Protein AF-A0A0H5P9Z4-F1 (afdb_monomer)

Sequence (412 aa):
MTNPEQGPAVGADDGADRRVCQFPVAYDPGSGEFAVAGHPLPPAPPGRGRKAEYCGEFHVDPDGVRRRHDRAAAFQRKRELQLEAAGGATARPDRPVPRPVTSARASLAELLAQWEMVTTAHRAQQAEIVDRVAEIVATAGDPDAAVAEVARIRAEAQAEIDAARAAAAEAENEALSARRELARAIEDKTLAEGAAEDAIADRDARAAEAAAEVDQARAEAATVIEQARADVAAAHAELEHALTDARSRIAAAEQAAAERVHAIRTETATEIEQIQAAANEQIRAAETRVRAASKAQRDAEAERAGAEQAAADARTEAQQLRRDLEVARAELTELTQAARAEREQLRSELASARAEARADREQMRTDHAAELARTQEAANAQVAALRQALDTAHSTISRLEDEMARRKGEQK

Structure (mmCIF, N/CA/C/O backbone):
data_AF-A0A0H5P9Z4-F1
#
_entry.id   AF-A0A0H5P9Z4-F1
#
loop_
_atom_site.group_PDB
_atom_site.id
_atom_site.type_symbol
_atom_site.label_atom_id
_atom_site.label_alt_id
_atom_site.label_comp_id
_atom_site.label_asym_id
_atom_site.label_entity_id
_atom_site.label_seq_id
_atom_site.pdbx_PDB_ins_code
_atom_site.Cartn_x
_atom_site.Cartn_y
_atom_site.Cartn_z
_atom_site.occupancy
_atom_site.B_iso_or_equiv
_atom_site.auth_seq_id
_atom_site.auth_comp_id
_atom_site.auth_asym_id
_atom_site.auth_atom_id
_atom_site.pdbx_PDB_model_num
ATOM 1 N N . MET A 1 1 ? -14.394 -33.591 -12.537 1.00 41.69 1 MET A N 1
ATOM 2 C CA . MET A 1 1 ? -14.146 -32.355 -13.305 1.00 41.69 1 MET A CA 1
ATOM 3 C C . MET A 1 1 ? -12.858 -32.564 -14.070 1.00 41.69 1 MET A C 1
ATOM 5 O O . MET A 1 1 ? -11.892 -33.045 -13.499 1.00 41.69 1 MET A O 1
ATOM 9 N N . THR A 1 2 ? -12.959 -32.407 -15.377 1.00 42.38 2 THR A N 1
ATOM 10 C CA . THR A 1 2 ? -12.164 -33.030 -16.439 1.00 42.38 2 THR A CA 1
ATOM 11 C C . THR A 1 2 ? -10.781 -32.406 -16.616 1.00 42.38 2 THR A C 1
ATOM 13 O O . THR A 1 2 ? -10.666 -31.192 -16.764 1.00 42.38 2 THR A O 1
ATOM 16 N N . ASN A 1 3 ? -9.758 -33.266 -16.643 1.00 40.84 3 ASN A N 1
ATOM 17 C CA . ASN A 1 3 ? -8.417 -32.970 -17.150 1.00 40.84 3 ASN A CA 1
ATOM 18 C C . ASN A 1 3 ? -8.510 -32.543 -18.624 1.00 40.84 3 ASN A C 1
ATOM 20 O O . ASN A 1 3 ? -9.124 -33.280 -19.399 1.00 40.84 3 ASN A O 1
ATOM 24 N N . PRO A 1 4 ? -7.907 -31.418 -19.037 1.00 55.22 4 PRO A N 1
ATOM 25 C CA . PRO A 1 4 ? -7.768 -31.107 -20.447 1.00 55.22 4 PRO A CA 1
ATOM 26 C C . PRO A 1 4 ? -6.644 -31.957 -21.049 1.00 55.22 4 PRO A C 1
ATOM 28 O O . PRO A 1 4 ? -5.511 -31.977 -20.566 1.00 55.22 4 PRO A O 1
ATOM 31 N N . GLU A 1 5 ? -7.005 -32.679 -22.103 1.00 46.94 5 GLU A N 1
ATOM 32 C CA . GLU A 1 5 ? -6.129 -33.449 -22.974 1.00 46.94 5 GLU A CA 1
ATOM 33 C C . GLU A 1 5 ? -5.058 -32.540 -23.598 1.00 46.94 5 GLU A C 1
ATOM 35 O O . GLU A 1 5 ? -5.357 -31.577 -24.306 1.00 46.94 5 GLU A O 1
ATOM 40 N N . GLN A 1 6 ? -3.789 -32.857 -23.337 1.00 46.50 6 GLN A N 1
ATOM 41 C CA . GLN A 1 6 ? -2.653 -32.331 -24.087 1.00 46.50 6 GLN A CA 1
ATOM 42 C C . GLN A 1 6 ? -2.597 -33.058 -25.435 1.00 46.50 6 GLN A C 1
ATOM 44 O O . GLN A 1 6 ? -2.186 -34.215 -25.512 1.00 46.50 6 GLN A O 1
ATOM 49 N N . GLY A 1 7 ? -3.037 -32.381 -26.495 1.00 42.50 7 GLY A N 1
ATOM 50 C CA . GLY A 1 7 ? -2.827 -32.831 -27.869 1.00 42.50 7 GLY A CA 1
ATOM 51 C C . GLY A 1 7 ? -1.335 -32.805 -28.244 1.00 42.50 7 GLY A C 1
ATOM 52 O O . GLY A 1 7 ? -0.599 -31.943 -27.754 1.00 42.50 7 GLY A O 1
ATOM 53 N N . PRO A 1 8 ? -0.858 -33.724 -29.102 1.00 52.84 8 PRO A N 1
ATOM 54 C CA . PRO A 1 8 ? 0.520 -33.709 -29.571 1.00 52.84 8 PRO A CA 1
ATOM 55 C C . PRO A 1 8 ? 0.761 -32.462 -30.426 1.00 52.84 8 PRO A C 1
ATOM 57 O O . PRO A 1 8 ? 0.087 -32.235 -31.432 1.00 52.84 8 PRO A O 1
ATOM 60 N N . ALA A 1 9 ? 1.736 -31.653 -30.013 1.00 44.91 9 ALA A N 1
ATOM 61 C CA . ALA A 1 9 ? 2.257 -30.555 -30.805 1.00 44.91 9 ALA A CA 1
ATOM 62 C C . ALA A 1 9 ? 2.790 -31.107 -32.135 1.00 44.91 9 ALA A C 1
ATOM 64 O O . ALA A 1 9 ? 3.746 -31.881 -32.174 1.00 44.91 9 ALA A O 1
ATOM 65 N N . VAL A 1 10 ? 2.130 -30.714 -33.220 1.00 47.56 10 VAL A N 1
ATOM 66 C CA . VAL A 1 10 ? 2.616 -30.856 -34.590 1.00 47.56 10 VAL A CA 1
ATOM 67 C C . VAL A 1 10 ? 3.971 -30.154 -34.656 1.00 47.56 10 VAL A C 1
ATOM 69 O O . VAL A 1 10 ? 4.064 -28.962 -34.365 1.00 47.56 10 VAL A O 1
ATOM 72 N N . GLY A 1 11 ? 5.022 -30.920 -34.959 1.00 42.50 11 GLY A N 1
ATOM 73 C CA . GLY A 1 11 ? 6.386 -30.422 -35.081 1.00 42.50 11 GLY A CA 1
ATOM 74 C C . GLY A 1 11 ? 6.442 -29.282 -36.088 1.00 42.50 11 GLY A C 1
ATOM 75 O O . GLY A 1 11 ? 6.072 -29.454 -37.248 1.00 42.50 11 GLY A O 1
ATOM 76 N N . ALA A 1 12 ? 6.866 -28.116 -35.611 1.00 44.28 12 ALA A N 1
ATOM 77 C CA . ALA A 1 12 ? 7.200 -26.986 -36.453 1.00 44.28 12 ALA A CA 1
ATOM 78 C C . ALA A 1 12 ? 8.302 -27.401 -37.438 1.00 44.28 12 ALA A C 1
ATOM 80 O O . ALA A 1 12 ? 9.227 -28.122 -37.069 1.00 44.28 12 ALA A O 1
ATOM 81 N N . ASP A 1 13 ? 8.162 -26.949 -38.680 1.00 47.22 13 ASP A N 1
ATOM 82 C CA . ASP A 1 13 ? 9.113 -27.063 -39.781 1.00 47.22 13 ASP A CA 1
ATOM 83 C C . ASP A 1 13 ? 10.591 -26.879 -39.362 1.00 47.22 13 ASP A C 1
ATOM 85 O O . ASP A 1 13 ? 11.161 -25.796 -39.477 1.00 47.22 13 ASP A O 1
ATOM 89 N N . ASP A 1 14 ? 11.265 -27.974 -39.000 1.00 46.28 14 ASP A N 1
ATOM 90 C CA . ASP A 1 14 ? 12.735 -28.093 -38.995 1.00 46.28 14 ASP A CA 1
ATOM 91 C C . ASP A 1 14 ? 13.294 -28.287 -40.425 1.00 46.28 14 ASP A C 1
ATOM 93 O O . ASP A 1 14 ? 14.468 -28.602 -40.638 1.00 46.28 14 ASP A O 1
ATOM 97 N N . GLY A 1 15 ? 12.467 -28.029 -41.446 1.00 48.09 15 GLY A N 1
ATOM 98 C CA . GLY A 1 15 ? 12.860 -27.837 -42.844 1.00 48.09 15 GLY A CA 1
ATOM 99 C C . GLY A 1 15 ? 13.598 -26.514 -43.094 1.00 48.09 15 GLY A C 1
ATOM 100 O O . GLY A 1 15 ? 13.606 -26.018 -44.220 1.00 48.09 15 GLY A O 1
ATOM 101 N N . ALA A 1 16 ? 14.206 -25.925 -42.060 1.00 54.16 16 ALA A N 1
ATOM 102 C CA . ALA A 1 16 ? 15.023 -24.728 -42.151 1.00 54.16 16 ALA A CA 1
ATOM 103 C C . ALA A 1 16 ? 16.310 -25.023 -42.939 1.00 54.16 16 ALA A C 1
ATOM 105 O O . ALA A 1 16 ? 17.356 -25.361 -42.392 1.00 54.16 16 ALA A O 1
ATOM 106 N N . ASP A 1 17 ? 16.198 -24.883 -44.260 1.00 61.12 17 ASP A N 1
ATOM 107 C CA . ASP A 1 17 ? 17.254 -24.426 -45.162 1.00 61.12 17 ASP A CA 1
ATOM 108 C C . ASP A 1 17 ? 18.587 -25.180 -44.969 1.00 61.12 17 ASP A C 1
ATOM 110 O O . ASP A 1 17 ? 19.638 -24.578 -44.711 1.00 61.12 17 ASP A O 1
ATOM 114 N N . ARG A 1 18 ? 18.555 -26.522 -45.088 1.00 72.50 18 ARG A N 1
ATOM 115 C CA . ARG A 1 18 ? 19.765 -27.355 -45.239 1.00 72.50 18 ARG A CA 1
ATOM 116 C C . ARG A 1 18 ? 20.437 -27.016 -46.569 1.00 72.50 18 ARG A C 1
ATOM 118 O O . ARG A 1 18 ? 20.322 -27.733 -47.558 1.00 72.50 18 ARG A O 1
ATOM 125 N N . ARG A 1 19 ? 21.123 -25.877 -46.595 1.00 86.19 19 ARG A N 1
ATOM 126 C CA . ARG A 1 19 ? 21.898 -25.417 -47.741 1.00 86.19 19 ARG A CA 1
ATOM 127 C C . ARG A 1 19 ? 23.064 -26.374 -47.941 1.00 86.19 19 ARG A C 1
ATOM 129 O O . ARG A 1 19 ? 23.782 -26.687 -46.994 1.00 86.19 19 ARG A O 1
ATOM 136 N N . VAL A 1 20 ? 23.252 -26.814 -49.175 1.00 93.31 20 VAL A N 1
ATOM 137 C CA . VAL A 1 20 ? 24.360 -27.684 -49.570 1.00 93.31 20 VAL A CA 1
ATOM 138 C C . VAL A 1 20 ? 25.387 -26.911 -50.391 1.00 93.31 20 VAL A C 1
ATOM 140 O O . VAL A 1 20 ? 25.053 -25.925 -51.050 1.00 93.31 20 VAL A O 1
ATOM 143 N N . CYS A 1 21 ? 26.642 -27.349 -50.335 1.00 94.06 21 CYS A N 1
ATOM 144 C CA . CYS A 1 21 ? 27.751 -26.786 -51.085 1.00 94.06 21 CYS A CA 1
ATOM 145 C C . CYS A 1 21 ? 27.492 -26.929 -52.589 1.00 94.06 21 CYS A C 1
ATOM 147 O O . CYS A 1 21 ? 27.348 -28.042 -53.099 1.00 94.06 21 CYS A O 1
ATOM 149 N N . GLN A 1 22 ? 27.475 -25.796 -53.291 1.00 95.69 22 GLN A N 1
ATOM 150 C CA . GLN A 1 22 ? 27.206 -25.701 -54.729 1.00 95.69 22 GLN A CA 1
ATOM 151 C C . GLN A 1 22 ? 28.470 -25.900 -55.589 1.00 95.69 22 GLN A C 1
ATOM 153 O O . GLN A 1 22 ? 28.528 -25.459 -56.739 1.00 95.69 22 GLN A O 1
ATOM 158 N N . PHE A 1 23 ? 29.524 -26.515 -55.038 1.00 96.56 23 PHE A N 1
ATOM 159 C CA . PHE A 1 23 ? 30.765 -26.751 -55.776 1.00 96.56 23 PHE A CA 1
ATOM 160 C C . PHE A 1 23 ? 30.551 -27.821 -56.862 1.00 96.56 23 PHE A C 1
ATOM 162 O O . PHE A 1 23 ? 30.065 -28.903 -56.533 1.00 96.56 23 PHE A O 1
ATOM 169 N N . PRO A 1 24 ? 30.884 -27.548 -58.136 1.00 95.56 24 PRO A N 1
ATOM 170 C CA . PRO A 1 24 ? 30.612 -28.451 -59.253 1.00 95.56 24 PRO A CA 1
ATOM 171 C C . PRO A 1 24 ? 31.598 -29.627 -59.264 1.00 95.56 24 PRO A C 1
ATOM 173 O O . PRO A 1 24 ? 32.809 -29.427 -59.341 1.00 95.56 24 PRO A O 1
ATOM 176 N N . VAL A 1 25 ? 31.081 -30.853 -59.221 1.00 95.06 25 VAL A N 1
ATOM 177 C CA . VAL A 1 25 ? 31.883 -32.089 -59.192 1.00 95.06 25 VAL A CA 1
ATOM 178 C C . VAL A 1 25 ? 31.804 -32.892 -60.487 1.00 95.06 25 VAL A C 1
ATOM 180 O O . VAL A 1 25 ? 32.760 -33.584 -60.825 1.00 95.06 25 VAL A O 1
ATOM 183 N N . ALA A 1 26 ? 30.709 -32.766 -61.236 1.00 92.88 26 ALA A N 1
ATOM 184 C CA . ALA A 1 26 ? 30.564 -33.338 -62.569 1.00 92.88 26 ALA A CA 1
ATOM 185 C C . ALA A 1 26 ? 29.715 -32.415 -63.449 1.00 92.88 26 ALA A C 1
ATOM 187 O O . ALA A 1 26 ? 28.959 -31.585 -62.941 1.00 92.88 26 ALA A O 1
ATOM 188 N N . TYR A 1 27 ? 29.850 -32.555 -64.763 1.00 94.81 27 TYR A N 1
ATOM 189 C CA . TYR A 1 27 ? 29.026 -31.859 -65.745 1.00 94.81 27 TYR A CA 1
ATOM 190 C C . TYR A 1 27 ? 28.369 -32.897 -66.643 1.00 94.81 27 TYR A C 1
ATOM 192 O O . TYR A 1 27 ? 29.060 -33.746 -67.207 1.00 94.81 27 TYR A O 1
ATOM 200 N N . ASP A 1 28 ? 27.044 -32.847 -66.736 1.00 91.44 28 ASP A N 1
ATOM 201 C CA . ASP A 1 28 ? 26.285 -33.712 -67.627 1.00 91.44 28 ASP A CA 1
ATOM 202 C C . ASP A 1 28 ? 26.029 -32.965 -68.949 1.00 91.44 28 ASP A C 1
ATOM 204 O O . ASP A 1 28 ? 25.238 -32.018 -68.975 1.00 91.44 28 ASP A O 1
ATOM 208 N N . PRO A 1 29 ? 26.675 -33.357 -70.063 1.00 86.50 29 PRO A N 1
ATOM 209 C CA . PRO A 1 29 ? 26.490 -32.684 -71.345 1.00 86.50 29 PRO A CA 1
ATOM 210 C C . PRO A 1 29 ? 25.081 -32.874 -71.925 1.00 86.50 29 PRO A C 1
ATOM 212 O O . PRO A 1 29 ? 24.691 -32.101 -72.798 1.00 86.50 29 PRO A O 1
ATOM 215 N N . GLY A 1 30 ? 24.320 -33.878 -71.467 1.00 86.81 30 GLY A N 1
ATOM 216 C CA . GLY A 1 30 ? 22.952 -34.128 -71.924 1.00 86.81 30 GLY A CA 1
ATOM 217 C C . GLY A 1 30 ? 21.937 -33.133 -71.359 1.00 86.81 30 GLY A C 1
ATOM 218 O O . GLY A 1 30 ? 21.030 -32.711 -72.074 1.00 86.81 30 GLY A O 1
ATOM 219 N N . SER A 1 31 ? 22.105 -32.733 -70.096 1.00 88.25 31 SER A N 1
ATOM 220 C CA . SER A 1 31 ? 21.242 -31.754 -69.413 1.00 88.25 31 SER A CA 1
ATOM 221 C C . SER A 1 31 ? 21.825 -30.338 -69.383 1.00 88.25 31 SER A C 1
ATOM 223 O O . SER A 1 31 ? 21.091 -29.369 -69.203 1.00 88.25 31 SER A O 1
ATOM 225 N N . GLY A 1 32 ? 23.141 -30.195 -69.564 1.00 90.38 32 GLY A N 1
ATOM 226 C CA . GLY A 1 32 ? 23.852 -28.931 -69.383 1.00 90.38 32 GLY A CA 1
ATOM 227 C C . GLY A 1 32 ? 23.976 -28.503 -67.916 1.00 90.38 32 GLY A C 1
ATOM 228 O O . GLY A 1 32 ? 24.403 -27.376 -67.646 1.00 90.38 32 GLY A O 1
ATOM 229 N N . GLU A 1 33 ? 23.619 -29.379 -66.973 1.00 93.50 33 GLU A N 1
ATOM 230 C CA . GLU A 1 33 ? 23.648 -29.113 -65.539 1.00 93.50 33 GLU A CA 1
ATOM 231 C C . GLU A 1 33 ? 24.948 -29.608 -64.885 1.00 93.50 33 GLU A C 1
ATOM 233 O O . GLU A 1 33 ? 25.606 -30.552 -65.332 1.00 93.50 33 GLU A O 1
ATOM 238 N N . PHE A 1 34 ? 25.332 -28.946 -63.791 1.00 92.81 34 PHE A N 1
ATOM 239 C CA . PHE A 1 34 ? 26.449 -29.374 -62.954 1.00 92.81 34 PHE A CA 1
ATOM 240 C C . PHE A 1 34 ? 25.925 -30.183 -61.771 1.00 92.81 34 PHE A C 1
ATOM 242 O O . PHE A 1 34 ? 25.122 -29.677 -60.986 1.00 92.81 34 PHE A O 1
ATOM 249 N N . ALA A 1 35 ? 26.448 -31.391 -61.577 1.00 93.25 35 ALA A N 1
ATOM 250 C CA . ALA A 1 35 ? 26.297 -32.081 -60.304 1.00 93.25 35 ALA A CA 1
ATOM 251 C C . ALA A 1 35 ? 27.132 -31.345 -59.249 1.00 93.25 35 ALA A C 1
ATOM 253 O O . ALA A 1 35 ? 28.298 -31.022 -59.494 1.00 93.25 35 ALA A O 1
ATOM 254 N N . VAL A 1 36 ? 26.548 -31.078 -58.083 1.00 94.75 36 VAL A N 1
ATOM 255 C CA . VAL A 1 36 ? 27.216 -30.373 -56.980 1.00 94.75 36 VAL A CA 1
ATOM 256 C C . VAL A 1 36 ? 27.633 -31.333 -55.870 1.00 94.75 36 VAL A C 1
ATOM 258 O O . VAL A 1 36 ? 27.025 -32.384 -55.692 1.00 94.75 36 VAL A O 1
ATOM 261 N N . ALA A 1 37 ? 28.664 -30.969 -55.105 1.00 91.75 37 ALA A N 1
ATOM 262 C CA . ALA A 1 37 ? 29.226 -31.804 -54.040 1.00 91.75 37 ALA A CA 1
ATOM 263 C C . ALA A 1 37 ? 28.206 -32.191 -52.951 1.00 91.75 37 ALA A C 1
ATOM 265 O O . ALA A 1 37 ? 28.312 -33.254 -52.342 1.00 91.75 37 ALA A O 1
ATOM 266 N N . GLY A 1 38 ? 27.212 -31.333 -52.687 1.00 88.62 38 GLY A N 1
ATOM 267 C CA . GLY A 1 38 ? 26.069 -31.690 -51.842 1.00 88.62 38 GLY A CA 1
ATOM 268 C C . GLY A 1 38 ? 26.347 -31.717 -50.330 1.00 88.62 38 GLY A C 1
ATOM 269 O O . GLY A 1 38 ? 25.471 -32.099 -49.559 1.00 88.62 38 GLY A O 1
ATOM 270 N N . HIS A 1 39 ? 27.534 -31.313 -49.870 1.00 88.81 39 HIS A N 1
ATOM 271 C CA . HIS A 1 39 ? 27.873 -31.298 -48.439 1.00 88.81 39 HIS A CA 1
ATOM 272 C C . HIS A 1 39 ? 27.126 -30.182 -47.690 1.00 88.81 39 HIS A C 1
ATOM 274 O O . HIS A 1 39 ? 26.983 -29.092 -48.244 1.00 88.81 39 HIS A O 1
ATOM 280 N N . PRO A 1 40 ? 26.658 -30.399 -46.449 1.00 89.69 40 PRO A N 1
ATOM 281 C CA . PRO A 1 40 ? 25.913 -29.385 -45.705 1.00 89.69 40 PRO A CA 1
ATOM 282 C C . PRO A 1 40 ? 26.787 -28.160 -45.396 1.00 89.69 40 PRO A C 1
ATOM 284 O O . PRO A 1 40 ? 27.917 -28.291 -44.932 1.00 89.69 40 PRO A O 1
ATOM 287 N N . LEU A 1 41 ? 26.255 -26.962 -45.645 1.00 88.00 41 LEU A N 1
ATOM 288 C CA . LEU A 1 41 ? 26.900 -25.701 -45.289 1.00 88.00 41 LEU A CA 1
ATOM 289 C C . LEU A 1 41 ? 26.620 -25.350 -43.823 1.00 88.00 41 LEU A C 1
ATOM 291 O O . LEU A 1 41 ? 25.503 -25.574 -43.345 1.00 88.00 41 LEU A O 1
ATOM 295 N N . PRO A 1 42 ? 27.582 -24.731 -43.115 1.00 81.56 42 PRO A N 1
ATOM 296 C CA . PRO A 1 42 ? 27.332 -24.226 -41.775 1.00 81.56 42 PRO A CA 1
ATOM 297 C C . PRO A 1 42 ? 26.196 -23.182 -41.785 1.00 81.56 42 PRO A C 1
ATOM 299 O O . PRO A 1 42 ? 26.013 -22.454 -42.778 1.00 81.56 42 PRO A O 1
ATOM 302 N N . PRO A 1 43 ? 25.408 -23.091 -40.696 1.00 80.31 43 PRO A N 1
ATOM 303 C CA . PRO A 1 43 ? 24.356 -22.090 -40.575 1.00 80.31 43 PRO A CA 1
ATOM 304 C C . PRO A 1 43 ? 24.956 -20.694 -40.767 1.00 80.31 43 PRO A C 1
ATOM 306 O O . PRO A 1 43 ? 26.033 -20.388 -40.256 1.00 80.31 43 PRO A O 1
ATOM 309 N N . ALA A 1 44 ? 24.290 -19.858 -41.569 1.00 76.50 44 ALA A N 1
ATOM 310 C CA . ALA A 1 44 ? 24.780 -18.512 -41.826 1.00 76.50 44 ALA A CA 1
ATOM 311 C C . ALA A 1 44 ? 24.762 -17.735 -40.500 1.00 76.50 44 ALA A C 1
ATOM 313 O O . ALA A 1 44 ? 23.732 -17.762 -39.820 1.00 76.50 44 ALA A O 1
ATOM 314 N N . PRO A 1 45 ? 25.856 -17.053 -40.120 1.00 74.88 45 PRO A N 1
ATOM 315 C CA . PRO A 1 45 ? 25.845 -16.214 -38.933 1.00 74.88 45 PRO A CA 1
ATOM 316 C C . PRO A 1 45 ? 24.748 -15.144 -39.076 1.00 74.88 45 PRO A C 1
ATOM 318 O O . PRO A 1 45 ? 24.566 -14.611 -40.177 1.00 74.88 45 PRO A O 1
ATOM 321 N N . PRO A 1 46 ? 23.996 -14.831 -38.006 1.00 73.50 46 PRO A N 1
ATOM 322 C CA . PRO A 1 46 ? 22.947 -13.821 -38.056 1.00 73.50 46 PRO A CA 1
ATOM 323 C C . PRO A 1 46 ? 23.577 -12.445 -38.317 1.00 73.50 46 PRO A C 1
ATOM 325 O O . PRO A 1 46 ? 24.172 -11.836 -37.433 1.00 73.50 46 PRO A O 1
ATOM 328 N N . GLY A 1 47 ? 23.488 -11.967 -39.559 1.00 74.69 47 GLY A N 1
ATOM 329 C CA . GLY A 1 47 ? 24.077 -10.700 -39.986 1.00 74.69 47 GLY A CA 1
ATOM 330 C C . GLY A 1 47 ? 23.747 -10.359 -41.440 1.00 74.69 47 GLY A C 1
ATOM 331 O O . GLY A 1 47 ? 23.464 -11.240 -42.253 1.00 74.69 47 GLY A O 1
ATOM 332 N N . ARG A 1 48 ? 23.758 -9.061 -41.780 1.00 51.44 48 ARG A N 1
ATOM 333 C CA . ARG A 1 48 ? 23.522 -8.557 -43.145 1.00 51.44 48 ARG A CA 1
ATOM 334 C C . ARG A 1 48 ? 24.714 -8.905 -44.045 1.00 51.44 48 ARG A C 1
ATOM 336 O O . ARG A 1 48 ? 25.641 -8.119 -44.188 1.00 51.44 48 ARG A O 1
ATOM 343 N N . GLY A 1 49 ? 24.685 -10.090 -44.646 1.00 73.50 49 GLY A N 1
ATOM 344 C CA . GLY A 1 49 ? 25.665 -10.540 -45.633 1.00 73.50 49 GLY A CA 1
ATOM 345 C C . GLY A 1 49 ? 25.063 -11.569 -46.586 1.00 73.50 49 GLY A C 1
ATOM 346 O O . GLY A 1 49 ? 24.165 -12.326 -46.217 1.00 73.50 49 GLY A O 1
ATOM 347 N N . ARG A 1 50 ? 25.536 -11.597 -47.839 1.00 78.31 50 ARG A N 1
ATOM 348 C CA . ARG A 1 50 ? 25.114 -12.608 -48.819 1.00 78.31 50 ARG A CA 1
ATOM 349 C C . ARG A 1 50 ? 25.551 -13.983 -48.307 1.00 78.31 50 ARG A C 1
ATOM 351 O O . ARG A 1 50 ? 26.731 -14.192 -48.035 1.00 78.31 50 ARG A O 1
ATOM 358 N N . LYS A 1 51 ? 24.597 -14.905 -48.165 1.00 82.06 51 LYS A N 1
ATOM 359 C CA . LYS A 1 51 ? 24.842 -16.295 -47.756 1.00 82.06 51 LYS A CA 1
ATOM 360 C C . LYS A 1 51 ? 25.947 -16.906 -48.638 1.00 82.06 51 LYS A C 1
ATOM 362 O O . LYS A 1 51 ? 25.873 -16.806 -49.861 1.00 82.06 51 LYS A O 1
ATOM 367 N N . ALA A 1 52 ? 26.960 -17.527 -48.031 1.00 86.00 52 ALA A N 1
ATOM 368 C CA . ALA A 1 52 ? 27.984 -18.257 -48.778 1.00 86.00 52 ALA A CA 1
ATOM 369 C C . ALA A 1 52 ? 27.356 -19.473 -49.487 1.00 86.00 52 ALA A C 1
ATOM 371 O O . ALA A 1 52 ? 26.559 -20.190 -48.881 1.00 86.00 52 ALA A O 1
ATOM 372 N N . GLU A 1 53 ? 27.701 -19.676 -50.761 1.00 92.12 53 GLU A N 1
ATOM 373 C CA . GLU A 1 53 ? 27.220 -20.782 -51.614 1.00 92.12 53 GLU A CA 1
ATOM 374 C C . GLU A 1 53 ? 28.150 -22.017 -51.562 1.00 92.12 53 GLU A C 1
ATOM 376 O O . GLU A 1 53 ? 27.780 -23.100 -52.013 1.00 92.12 53 GLU A O 1
ATOM 381 N N . TYR A 1 54 ? 29.351 -21.870 -50.990 1.00 94.12 54 TYR A N 1
ATOM 382 C CA . TYR A 1 54 ? 30.400 -22.895 -50.922 1.00 94.12 54 TYR A CA 1
ATOM 383 C C . TYR A 1 54 ? 30.925 -23.034 -49.482 1.00 94.12 54 TYR A C 1
ATOM 385 O O . TYR A 1 54 ? 30.880 -22.058 -48.729 1.00 94.12 54 TYR A O 1
ATOM 393 N N . CYS A 1 55 ? 31.412 -24.219 -49.086 1.00 92.50 55 CYS A N 1
ATOM 394 C CA . CYS A 1 55 ? 31.839 -24.486 -47.701 1.00 92.50 55 CYS A CA 1
ATOM 395 C C . CYS A 1 55 ? 33.203 -23.876 -47.336 1.00 92.50 55 CYS A C 1
ATOM 397 O O . CYS A 1 55 ? 33.495 -23.703 -46.158 1.00 92.50 55 CYS A O 1
ATOM 399 N N . GLY A 1 56 ? 34.040 -23.525 -48.316 1.00 91.75 56 GLY A N 1
ATOM 400 C CA . GLY A 1 56 ? 35.373 -22.949 -48.103 1.00 91.75 56 GLY A CA 1
ATOM 401 C C . GLY A 1 56 ? 36.447 -23.948 -47.653 1.00 91.75 56 GLY A C 1
ATOM 402 O O . GLY A 1 56 ? 37.612 -23.554 -47.520 1.00 91.75 56 GLY A O 1
ATOM 403 N N . GLU A 1 57 ? 36.079 -25.213 -47.441 1.00 93.50 57 GLU A N 1
ATOM 404 C CA . GLU A 1 57 ? 36.949 -26.299 -46.981 1.00 93.50 57 GLU A CA 1
ATOM 405 C C . GLU A 1 57 ? 37.587 -27.073 -48.145 1.00 93.50 57 GLU A C 1
ATOM 407 O O . GLU A 1 57 ? 37.181 -26.951 -49.302 1.00 93.50 57 GLU A O 1
ATOM 412 N N . PHE A 1 58 ? 38.626 -27.857 -47.843 1.00 94.19 58 PHE A N 1
ATOM 413 C CA . PHE A 1 58 ? 39.282 -28.728 -48.818 1.00 94.19 58 PHE A CA 1
ATOM 414 C C . PHE A 1 58 ? 38.660 -30.124 -48.805 1.00 94.19 58 PHE A C 1
ATOM 416 O O . PHE A 1 58 ? 38.911 -30.886 -47.868 1.00 94.19 58 PHE A O 1
ATOM 423 N N . HIS A 1 59 ? 37.963 -30.490 -49.878 1.00 92.69 59 HIS A N 1
ATOM 424 C CA . HIS A 1 59 ? 37.396 -31.824 -50.072 1.00 92.69 59 HIS A CA 1
ATOM 425 C C . HIS A 1 59 ? 38.113 -32.568 -51.201 1.00 92.69 59 HIS A C 1
ATOM 427 O O . HIS A 1 59 ? 38.741 -31.958 -52.066 1.00 92.69 59 HIS A O 1
ATOM 433 N N . VAL A 1 60 ? 38.063 -33.899 -51.151 1.00 93.81 60 VAL A N 1
ATOM 434 C CA . VAL A 1 60 ? 38.476 -34.761 -52.262 1.00 93.81 60 VAL A CA 1
ATOM 435 C C . VAL A 1 60 ? 37.242 -34.969 -53.126 1.00 93.81 60 VAL A C 1
ATOM 437 O O . VAL A 1 60 ? 36.266 -35.557 -52.662 1.00 93.81 60 VAL A O 1
ATOM 440 N N . ASP A 1 61 ? 37.270 -34.431 -54.340 1.00 90.25 61 ASP A N 1
ATOM 441 C CA . ASP A 1 61 ? 36.160 -34.552 -55.282 1.00 90.25 61 ASP A CA 1
ATOM 442 C C . ASP A 1 61 ? 36.083 -36.001 -55.833 1.00 90.25 61 ASP A C 1
ATOM 444 O O . ASP A 1 61 ? 37.036 -36.773 -55.681 1.00 90.25 61 ASP A O 1
ATOM 448 N N . PRO A 1 62 ? 34.978 -36.414 -56.490 1.00 90.94 62 PRO A N 1
ATOM 449 C CA . PRO A 1 62 ? 34.823 -37.766 -57.049 1.00 90.94 62 PRO A CA 1
ATOM 450 C C . PRO A 1 62 ? 35.905 -38.185 -58.060 1.00 90.94 62 PRO A C 1
ATOM 452 O O . PRO A 1 62 ? 36.069 -39.374 -58.321 1.00 90.94 62 PRO A O 1
ATOM 455 N N . ASP A 1 63 ? 36.655 -37.229 -58.614 1.00 87.44 63 ASP A N 1
ATOM 456 C CA . ASP A 1 63 ? 37.807 -37.462 -59.493 1.00 87.44 63 ASP A CA 1
ATOM 457 C C . ASP A 1 63 ? 39.117 -37.764 -58.732 1.00 87.44 63 ASP A C 1
ATOM 459 O O . ASP A 1 63 ? 40.164 -37.965 -59.345 1.00 87.44 63 ASP A O 1
ATOM 463 N N . GLY A 1 64 ? 39.076 -37.801 -57.396 1.00 90.88 64 GLY A N 1
ATOM 464 C CA . GLY A 1 64 ? 40.211 -38.107 -56.526 1.00 90.88 64 GLY A CA 1
ATOM 465 C C . GLY A 1 64 ? 41.140 -36.923 -56.243 1.00 90.88 64 GLY A C 1
ATOM 466 O O . GLY A 1 64 ? 42.135 -37.090 -55.534 1.00 90.88 64 GLY A O 1
ATOM 467 N N . VAL A 1 65 ? 40.840 -35.724 -56.752 1.00 92.56 65 VAL A N 1
ATOM 468 C CA . VAL A 1 65 ? 41.682 -34.537 -56.561 1.00 92.56 65 VAL A CA 1
ATOM 469 C C . VAL A 1 65 ? 41.158 -33.695 -55.399 1.00 92.56 65 VAL A C 1
ATOM 471 O O . VAL A 1 65 ? 39.968 -33.407 -55.282 1.00 92.56 65 VAL A O 1
ATOM 474 N N . ARG A 1 66 ? 42.070 -33.272 -54.517 1.00 94.19 66 ARG A N 1
ATOM 475 C CA . ARG A 1 66 ? 41.735 -32.419 -53.373 1.00 94.19 66 ARG A CA 1
ATOM 476 C C . ARG A 1 66 ? 41.660 -30.952 -53.800 1.00 94.19 66 ARG A C 1
ATOM 478 O O . ARG A 1 66 ? 42.681 -30.380 -54.180 1.00 94.19 66 ARG A O 1
ATOM 485 N N . ARG A 1 67 ? 40.486 -30.327 -53.685 1.00 94.19 67 ARG A N 1
ATOM 486 C CA . ARG A 1 67 ? 40.247 -28.918 -54.047 1.00 94.19 67 ARG A CA 1
ATOM 487 C C . ARG A 1 67 ? 39.589 -28.153 -52.910 1.00 94.19 67 ARG A C 1
ATOM 489 O O . ARG A 1 67 ? 38.878 -28.726 -52.089 1.00 94.19 67 ARG A O 1
ATOM 496 N N . ARG A 1 68 ? 39.827 -26.840 -52.861 1.00 95.75 68 ARG A N 1
ATOM 497 C CA . ARG A 1 68 ? 39.114 -25.942 -51.949 1.00 95.75 68 ARG A CA 1
ATOM 498 C C . ARG A 1 68 ? 37.780 -25.554 -52.568 1.00 95.75 68 ARG A C 1
ATOM 500 O O . ARG A 1 68 ? 37.745 -25.071 -53.695 1.00 95.75 68 ARG A O 1
ATOM 507 N N . HIS A 1 69 ? 36.692 -25.729 -51.833 1.00 95.25 69 HIS A N 1
ATOM 508 C CA . HIS A 1 69 ? 35.358 -25.361 -52.293 1.00 95.25 69 HIS A CA 1
ATOM 509 C C . HIS A 1 69 ? 35.100 -23.873 -52.039 1.00 95.25 69 HIS A C 1
ATOM 511 O O . HIS A 1 69 ? 34.417 -23.501 -51.089 1.00 95.25 69 HIS A O 1
ATOM 517 N N . ASP A 1 70 ? 35.661 -23.005 -52.878 1.00 95.06 70 ASP A N 1
ATOM 518 C CA . ASP A 1 70 ? 35.390 -21.563 -52.880 1.00 95.06 70 ASP A CA 1
ATOM 519 C C . ASP A 1 70 ? 34.910 -21.070 -54.257 1.00 95.06 70 ASP A C 1
ATOM 521 O O . ASP A 1 70 ? 34.892 -21.813 -55.239 1.00 95.06 70 ASP A O 1
ATOM 525 N N . ARG A 1 71 ? 34.482 -19.803 -54.340 1.00 94.38 71 ARG A N 1
ATOM 526 C CA . ARG A 1 71 ? 33.910 -19.228 -55.571 1.00 94.38 71 ARG A CA 1
ATOM 527 C C . ARG A 1 71 ? 34.909 -19.197 -56.735 1.00 94.38 71 ARG A C 1
ATOM 529 O O . ARG A 1 71 ? 34.495 -19.359 -57.882 1.00 94.38 71 ARG A O 1
ATOM 536 N N . ALA A 1 72 ? 36.192 -18.963 -56.458 1.00 92.44 72 ALA A N 1
ATOM 537 C CA . ALA A 1 72 ? 37.220 -18.868 -57.490 1.00 92.44 72 ALA A CA 1
ATOM 538 C C . ALA A 1 72 ? 37.539 -20.257 -58.064 1.00 92.44 72 ALA A C 1
ATOM 540 O O . ALA A 1 72 ? 37.529 -20.439 -59.283 1.00 92.44 72 ALA A O 1
ATOM 541 N N . ALA A 1 73 ? 37.720 -21.245 -57.187 1.00 92.44 73 ALA A N 1
ATOM 542 C CA . ALA A 1 73 ? 37.927 -22.639 -57.555 1.00 92.44 73 ALA A CA 1
ATOM 543 C C . ALA A 1 73 ? 36.700 -23.231 -58.265 1.00 92.44 73 ALA A C 1
ATOM 545 O O . ALA A 1 73 ? 36.852 -23.949 -59.250 1.00 92.44 73 ALA A O 1
ATOM 546 N N . ALA A 1 74 ? 35.480 -22.874 -57.844 1.00 94.31 74 ALA A N 1
ATOM 547 C CA . ALA A 1 74 ? 34.257 -23.321 -58.504 1.00 94.31 74 ALA A CA 1
ATOM 548 C C . ALA A 1 74 ? 34.174 -22.816 -59.951 1.00 94.31 74 ALA A C 1
ATOM 550 O O . ALA A 1 74 ? 33.818 -23.579 -60.844 1.00 94.31 74 ALA A O 1
ATOM 551 N N . PHE A 1 75 ? 34.537 -21.554 -60.213 1.00 93.81 75 PHE A N 1
ATOM 552 C CA . PHE A 1 75 ? 34.548 -21.007 -61.573 1.00 93.81 75 PHE A CA 1
ATOM 553 C C . PHE A 1 75 ? 35.572 -21.712 -62.475 1.00 93.81 75 PHE A C 1
ATOM 555 O O . PHE A 1 75 ? 35.244 -22.078 -63.604 1.00 93.81 75 PHE A O 1
ATOM 562 N N . GLN A 1 76 ? 36.786 -21.951 -61.968 1.00 92.19 76 GLN A N 1
ATOM 563 C CA . GLN A 1 76 ? 37.812 -22.713 -62.690 1.00 92.19 76 GLN A CA 1
ATOM 564 C C . GLN A 1 76 ? 37.335 -24.140 -62.983 1.00 92.19 76 GLN A C 1
ATOM 566 O O . GLN A 1 76 ? 37.410 -24.584 -64.128 1.00 92.19 76 GLN A O 1
ATOM 571 N N . ARG A 1 77 ? 36.737 -24.811 -61.991 1.00 92.50 77 ARG A N 1
ATOM 572 C CA . ARG A 1 77 ? 36.250 -26.184 -62.136 1.00 92.50 77 ARG A CA 1
ATOM 573 C C . ARG A 1 77 ? 35.084 -26.308 -63.118 1.00 92.50 77 ARG A C 1
ATOM 575 O O . ARG A 1 77 ? 35.059 -27.261 -63.890 1.00 92.50 77 ARG A O 1
ATOM 582 N N . LYS A 1 78 ? 34.157 -25.338 -63.164 1.00 92.31 78 LYS A N 1
ATOM 583 C CA . LYS A 1 78 ? 33.099 -25.310 -64.198 1.00 92.31 78 LYS A CA 1
ATOM 584 C C . LYS A 1 78 ? 33.691 -25.280 -65.601 1.00 92.31 78 LYS A C 1
ATOM 586 O O . LYS A 1 78 ? 33.227 -26.012 -66.468 1.00 92.31 78 LYS A O 1
ATOM 591 N N . ARG A 1 79 ? 34.719 -24.454 -65.811 1.00 91.19 79 ARG A N 1
ATOM 592 C CA . ARG A 1 79 ? 35.387 -24.323 -67.109 1.00 91.19 79 ARG A CA 1
ATOM 593 C C . ARG A 1 79 ? 36.133 -25.600 -67.495 1.00 91.19 79 ARG A C 1
ATOM 595 O O . ARG A 1 79 ? 36.049 -26.003 -68.647 1.00 91.19 79 ARG A O 1
ATOM 602 N N . GLU A 1 80 ? 36.827 -26.233 -66.551 1.00 89.06 80 GLU A N 1
ATOM 603 C CA . GLU A 1 80 ? 37.483 -27.531 -66.769 1.00 89.06 80 GLU A CA 1
ATOM 604 C C . GLU A 1 80 ? 36.474 -28.610 -67.169 1.00 89.06 80 GLU A C 1
ATOM 606 O O . GLU A 1 80 ? 36.624 -29.207 -68.227 1.00 89.06 80 GLU A O 1
ATOM 611 N N . LEU A 1 81 ? 35.404 -28.792 -66.387 1.00 91.06 81 LEU A N 1
ATOM 612 C CA . LEU A 1 81 ? 34.378 -29.807 -66.647 1.00 91.06 81 LEU A CA 1
ATOM 613 C C . LEU A 1 81 ? 33.652 -29.587 -67.985 1.00 91.06 81 LEU A C 1
ATOM 615 O O . LEU A 1 81 ? 33.346 -30.546 -68.688 1.00 91.06 81 LEU A O 1
ATOM 619 N N . GLN A 1 82 ? 33.405 -28.331 -68.369 1.00 90.38 82 GLN A N 1
ATOM 620 C CA . GLN A 1 82 ? 32.829 -27.999 -69.677 1.00 90.38 82 GLN A CA 1
ATOM 621 C C . GLN A 1 82 ? 33.792 -28.291 -70.833 1.00 90.38 82 GLN A C 1
ATOM 623 O O . GLN A 1 82 ? 33.358 -28.769 -71.878 1.00 90.38 82 GLN A O 1
ATOM 628 N N . LEU A 1 83 ? 35.091 -28.017 -70.664 1.00 86.31 83 LEU A N 1
ATOM 629 C CA . LEU A 1 83 ? 36.107 -28.317 -71.677 1.00 86.31 83 LEU A CA 1
ATOM 630 C C . LEU A 1 83 ? 36.338 -29.827 -71.822 1.00 86.31 83 LEU A C 1
ATOM 632 O O . LEU A 1 83 ? 36.430 -30.315 -72.947 1.00 86.31 83 LEU A O 1
ATOM 636 N N . GLU A 1 84 ? 36.370 -30.563 -70.708 1.00 85.06 84 GLU A N 1
ATOM 637 C CA . GLU A 1 84 ? 36.450 -32.028 -70.684 1.00 85.06 84 GLU A CA 1
ATOM 638 C C . GLU A 1 84 ? 35.240 -32.654 -71.397 1.00 85.06 84 GLU A C 1
ATOM 640 O O . GLU A 1 84 ? 35.409 -33.505 -72.271 1.00 85.06 84 GLU A O 1
ATOM 645 N N . ALA A 1 85 ? 34.024 -32.181 -71.104 1.00 85.06 85 ALA A N 1
ATOM 646 C CA . ALA A 1 85 ? 32.803 -32.664 -71.747 1.00 85.06 85 ALA A CA 1
ATOM 647 C C . ALA A 1 85 ? 32.690 -32.281 -73.233 1.00 85.06 85 ALA A C 1
ATOM 649 O O . ALA A 1 85 ? 32.094 -33.020 -74.013 1.00 85.06 85 ALA A O 1
ATOM 650 N N . ALA A 1 86 ? 33.302 -31.169 -73.652 1.00 82.94 86 ALA A N 1
ATOM 651 C CA . ALA A 1 86 ? 33.400 -30.768 -75.057 1.00 82.94 86 ALA A CA 1
ATOM 652 C C . ALA A 1 86 ? 34.462 -31.561 -75.854 1.00 82.94 86 ALA A C 1
ATOM 654 O O . ALA A 1 86 ? 34.760 -31.210 -76.996 1.00 82.94 86 ALA A O 1
ATOM 655 N N . GLY A 1 87 ? 35.063 -32.608 -75.270 1.00 77.56 87 GLY A N 1
ATOM 656 C CA . GLY A 1 87 ? 36.115 -33.411 -75.905 1.00 77.56 87 GLY A CA 1
ATOM 657 C C . GLY A 1 87 ? 37.460 -32.684 -76.018 1.00 77.56 87 GLY A C 1
ATOM 658 O O . GLY A 1 87 ? 38.366 -33.148 -76.713 1.00 77.56 87 GLY A O 1
ATOM 659 N N . GLY A 1 88 ? 37.606 -31.544 -75.338 1.00 60.66 88 GLY A N 1
ATOM 660 C CA . GLY A 1 88 ? 38.814 -30.736 -75.320 1.00 60.66 88 GLY A CA 1
ATOM 661 C C . GLY A 1 88 ? 39.853 -31.322 -74.375 1.00 60.66 88 GLY A C 1
ATOM 662 O O . GLY A 1 88 ? 40.035 -30.824 -73.267 1.00 60.66 88 GLY A O 1
ATOM 663 N N . ALA A 1 89 ? 40.577 -32.348 -74.823 1.00 45.78 89 ALA A N 1
ATOM 664 C CA . ALA A 1 89 ? 41.856 -32.698 -74.220 1.00 45.78 89 ALA A CA 1
ATOM 665 C C . ALA A 1 89 ? 42.783 -31.476 -74.333 1.00 45.78 89 ALA A C 1
ATOM 667 O O . ALA A 1 89 ? 43.292 -31.159 -75.410 1.00 45.78 89 ALA A O 1
ATOM 668 N N . THR A 1 90 ? 42.976 -30.744 -73.236 1.00 51.28 90 THR A N 1
ATOM 669 C CA . THR A 1 90 ? 43.944 -29.650 -73.164 1.00 51.28 90 THR A CA 1
ATOM 670 C C . THR A 1 90 ? 45.347 -30.241 -73.268 1.00 51.28 90 THR A C 1
ATOM 672 O O . THR A 1 90 ? 45.961 -30.661 -72.289 1.00 51.28 90 THR A O 1
ATOM 675 N N . ALA A 1 91 ? 45.858 -30.297 -74.498 1.00 45.62 91 ALA A N 1
ATOM 676 C CA . ALA A 1 91 ? 47.262 -30.535 -74.768 1.00 45.62 91 ALA A CA 1
ATOM 677 C C . ALA A 1 91 ? 48.089 -29.514 -73.970 1.00 45.62 91 ALA A C 1
ATOM 679 O O . ALA A 1 91 ? 48.007 -28.304 -7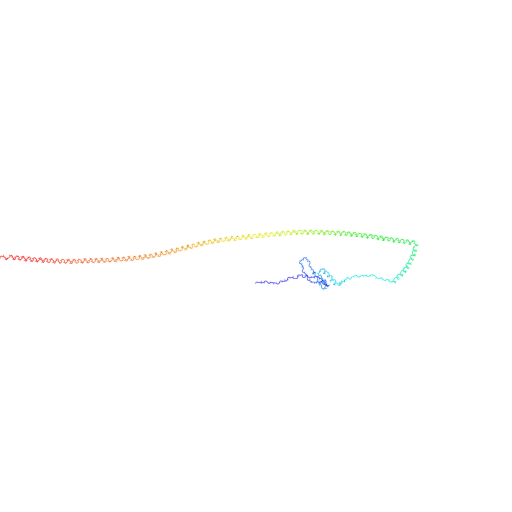4.186 1.00 45.62 91 ALA A O 1
ATOM 680 N N . ARG A 1 92 ? 48.866 -30.019 -73.009 1.00 39.50 92 ARG A N 1
ATOM 681 C CA . ARG A 1 92 ? 49.952 -29.287 -72.350 1.00 39.50 92 ARG A CA 1
ATOM 682 C C . ARG A 1 92 ? 50.819 -28.631 -73.440 1.00 39.50 92 ARG A C 1
ATOM 684 O O . ARG A 1 92 ? 51.196 -29.337 -74.372 1.00 39.50 92 ARG A O 1
ATOM 691 N N . PRO A 1 93 ? 51.163 -27.335 -73.352 1.00 44.56 93 PRO A N 1
ATOM 692 C CA . PRO A 1 93 ? 52.036 -26.717 -74.340 1.00 44.56 93 PRO A CA 1
ATOM 693 C C . PRO A 1 93 ? 53.452 -27.292 -74.208 1.00 44.56 93 PRO A C 1
ATOM 695 O O . PRO A 1 93 ? 54.168 -27.002 -73.247 1.00 44.56 93 PRO A O 1
ATOM 698 N N . ASP A 1 94 ? 53.835 -28.120 -75.179 1.00 36.72 94 ASP A N 1
ATOM 699 C CA . ASP A 1 94 ? 55.216 -28.522 -75.420 1.00 36.72 94 ASP A CA 1
ATOM 700 C C . ASP A 1 94 ? 56.067 -27.284 -75.742 1.00 36.72 94 ASP A C 1
ATOM 702 O O . ASP A 1 94 ? 55.712 -26.428 -76.555 1.00 36.72 94 ASP A O 1
ATOM 706 N N . ARG A 1 95 ? 57.213 -27.188 -75.066 1.00 37.84 95 ARG A N 1
ATOM 707 C CA . ARG A 1 95 ? 58.246 -26.168 -75.283 1.00 37.84 95 ARG A CA 1
ATOM 708 C C . ARG A 1 95 ? 58.774 -26.232 -76.730 1.00 37.84 95 ARG A C 1
ATOM 710 O O . ARG A 1 95 ? 59.112 -27.323 -77.185 1.00 37.84 95 ARG A O 1
ATOM 717 N N . PRO A 1 96 ? 58.955 -25.097 -77.432 1.00 39.53 96 PRO A N 1
ATOM 718 C CA . PRO A 1 96 ? 59.540 -25.092 -78.769 1.00 39.53 96 PRO A CA 1
ATOM 719 C C . PRO A 1 96 ? 61.039 -25.434 -78.747 1.00 39.53 96 PRO A C 1
ATOM 721 O O . PRO A 1 96 ? 61.825 -24.874 -77.983 1.00 39.53 96 PRO A O 1
ATOM 724 N N . VAL A 1 97 ? 61.413 -26.363 -79.626 1.00 39.22 97 VAL A N 1
ATOM 725 C CA . VAL A 1 97 ? 62.773 -26.848 -79.907 1.00 39.22 97 VAL A CA 1
ATOM 726 C C . VAL A 1 97 ? 63.545 -25.819 -80.761 1.00 39.22 97 VAL A C 1
ATOM 728 O O . VAL A 1 97 ? 62.964 -25.284 -81.709 1.00 39.22 97 VAL A O 1
ATOM 731 N N . PRO A 1 98 ? 64.842 -25.540 -80.506 1.00 43.91 98 PRO A N 1
ATOM 732 C CA . PRO A 1 98 ? 65.658 -24.683 -81.370 1.00 43.91 98 PRO A CA 1
ATOM 733 C C . PRO A 1 98 ? 66.111 -25.418 -82.646 1.00 43.91 98 PRO A C 1
ATOM 735 O O . PRO A 1 98 ? 66.553 -26.566 -82.599 1.00 43.91 98 PRO A O 1
ATOM 738 N N . ARG A 1 99 ? 66.023 -24.739 -83.799 1.00 36.78 99 ARG A N 1
ATOM 739 C CA . ARG A 1 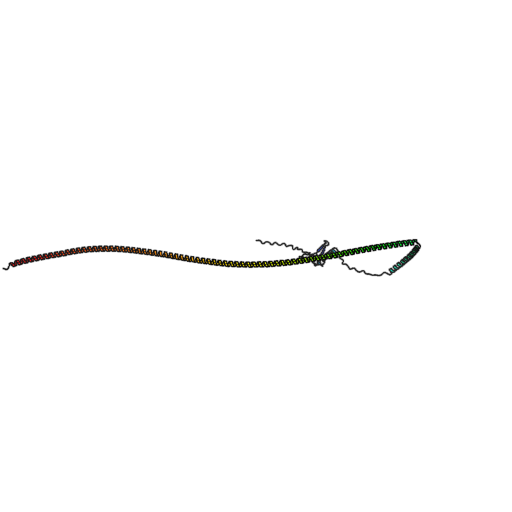99 ? 66.523 -25.220 -85.101 1.00 36.78 99 ARG A CA 1
ATOM 740 C C . ARG A 1 99 ? 68.056 -25.090 -85.191 1.00 36.78 99 ARG A C 1
ATOM 742 O O . ARG A 1 99 ? 68.577 -24.051 -84.783 1.00 36.78 99 ARG A O 1
ATOM 749 N N . PRO A 1 100 ? 68.774 -26.073 -85.767 1.00 46.47 100 PRO A N 1
ATOM 750 C CA . PRO A 1 100 ? 70.220 -26.005 -85.940 1.00 46.47 100 PRO A CA 1
ATOM 751 C C . PRO A 1 100 ? 70.631 -25.303 -87.244 1.00 46.47 100 PRO A C 1
ATOM 753 O O . PRO A 1 100 ? 70.000 -25.453 -88.290 1.00 46.47 100 PRO A O 1
ATOM 756 N N . VAL A 1 101 ? 71.737 -24.563 -87.154 1.00 36.47 101 VAL A N 1
ATOM 757 C CA . VAL A 1 101 ? 72.506 -23.994 -88.266 1.00 36.47 101 VAL A CA 1
ATOM 758 C C . VAL A 1 101 ? 73.571 -25.014 -88.703 1.00 36.47 101 VAL A C 1
ATOM 760 O O . VAL A 1 101 ? 74.131 -25.718 -87.867 1.00 36.47 101 VAL A O 1
ATOM 763 N N . THR A 1 102 ? 73.908 -24.987 -89.996 1.00 41.22 102 THR A N 1
ATOM 764 C CA . THR A 1 102 ? 75.108 -25.532 -90.673 1.00 41.22 102 THR A CA 1
ATOM 765 C C . THR A 1 102 ? 75.093 -26.980 -91.193 1.00 41.22 102 THR A C 1
ATOM 767 O O . THR A 1 102 ? 75.149 -27.958 -90.460 1.00 41.22 102 THR A O 1
ATOM 770 N N . SER A 1 103 ? 75.130 -27.099 -92.522 1.00 36.44 103 SER A N 1
ATOM 771 C CA . SER A 1 103 ? 76.134 -27.856 -93.300 1.00 36.44 103 SER A CA 1
ATOM 772 C C . SER A 1 103 ? 75.945 -27.426 -94.770 1.00 36.44 103 SER A C 1
ATOM 774 O O . SER A 1 103 ? 74.831 -27.459 -95.269 1.00 36.44 103 SER A O 1
ATOM 776 N N . ALA A 1 104 ? 76.871 -26.782 -95.487 1.00 38.75 104 ALA A N 1
ATOM 777 C CA . ALA A 1 104 ? 78.289 -27.048 -95.734 1.00 38.75 104 ALA A CA 1
ATOM 778 C C . ALA A 1 104 ? 78.539 -28.429 -96.360 1.00 38.75 104 ALA A C 1
ATOM 780 O O . ALA A 1 104 ? 78.931 -29.360 -95.661 1.00 38.75 104 ALA A O 1
ATOM 781 N N . ARG A 1 105 ? 78.314 -28.526 -97.681 1.00 42.50 105 ARG A N 1
ATOM 782 C CA . ARG A 1 105 ? 79.083 -29.328 -98.660 1.00 42.50 105 ARG A CA 1
ATOM 783 C C . ARG A 1 105 ? 78.540 -29.080 -100.079 1.00 42.50 105 ARG A C 1
ATOM 785 O O . ARG A 1 105 ? 77.834 -29.913 -100.630 1.00 42.50 105 ARG A O 1
ATOM 792 N N . ALA A 1 106 ? 78.874 -27.928 -100.667 1.00 43.94 106 ALA A N 1
ATOM 793 C CA . ALA A 1 106 ? 78.828 -27.785 -102.123 1.00 43.94 106 ALA A CA 1
ATOM 794 C C . ALA A 1 106 ? 79.993 -28.604 -102.696 1.00 43.94 106 ALA A C 1
ATOM 796 O O . ALA A 1 106 ? 81.140 -28.462 -102.262 1.00 43.94 106 ALA A O 1
ATOM 797 N N . SER A 1 107 ? 79.672 -29.541 -103.581 1.00 53.47 107 SER A N 1
ATOM 798 C CA . SER A 1 107 ? 80.633 -30.479 -104.155 1.00 53.47 107 SER A CA 1
ATOM 799 C C . SER A 1 107 ? 81.427 -29.811 -105.284 1.00 53.47 107 SER A C 1
ATOM 801 O O . SER A 1 107 ? 80.911 -28.964 -106.004 1.00 53.47 107 SER A O 1
ATOM 803 N N . LEU A 1 108 ? 82.684 -30.217 -105.478 1.00 50.38 108 LEU A N 1
ATOM 804 C CA . LEU A 1 108 ? 83.589 -29.722 -106.529 1.00 50.38 108 LEU A CA 1
ATOM 805 C C . LEU A 1 108 ? 83.024 -29.879 -107.966 1.00 50.38 108 LEU A C 1
ATOM 807 O O . LEU A 1 108 ? 83.502 -29.226 -108.888 1.00 50.38 108 LEU A O 1
ATOM 811 N N . ALA A 1 109 ? 81.983 -30.699 -108.156 1.00 56.62 109 ALA A N 1
ATOM 812 C CA . ALA A 1 109 ? 81.261 -30.836 -109.422 1.00 56.62 109 ALA A CA 1
ATOM 813 C C . ALA A 1 109 ? 80.354 -29.626 -109.738 1.00 56.62 109 ALA A C 1
ATOM 815 O O . ALA A 1 109 ? 80.123 -29.312 -110.902 1.00 56.62 109 ALA A O 1
ATOM 816 N N . GLU A 1 110 ? 79.892 -28.904 -108.716 1.00 57.16 110 GLU A N 1
ATOM 817 C CA . GLU A 1 110 ? 79.005 -27.739 -108.842 1.00 57.16 110 GLU A CA 1
ATOM 818 C C . GLU A 1 110 ? 79.789 -26.467 -109.222 1.00 57.16 110 GLU A C 1
ATOM 820 O O . GLU A 1 110 ? 79.314 -25.641 -109.997 1.00 57.16 110 GLU A O 1
ATOM 825 N N . LEU A 1 111 ? 81.055 -26.376 -108.790 1.00 58.31 111 LEU A N 1
ATOM 826 C CA . LEU A 1 111 ? 81.999 -25.324 -109.192 1.00 58.31 111 LEU A CA 1
ATOM 827 C C . LEU A 1 111 ? 82.476 -25.460 -110.651 1.00 58.31 111 LEU A C 1
ATOM 829 O O . LEU A 1 111 ? 82.742 -24.448 -111.296 1.00 58.31 111 LEU A O 1
ATOM 833 N N . LEU A 1 112 ? 82.544 -26.679 -111.201 1.00 62.34 112 LEU A N 1
ATOM 834 C CA . LEU A 1 112 ? 82.875 -26.891 -112.619 1.00 62.34 112 LEU A CA 1
ATOM 835 C C . LEU A 1 112 ? 81.698 -26.538 -113.544 1.00 62.34 112 LEU A C 1
ATOM 837 O O . LEU A 1 112 ? 81.916 -25.896 -114.570 1.00 62.34 112 LEU A O 1
ATOM 841 N N . ALA A 1 113 ? 80.456 -26.835 -113.140 1.00 63.06 113 ALA A N 1
ATOM 842 C CA . ALA A 1 113 ? 79.256 -26.396 -113.861 1.00 63.06 113 ALA A CA 1
ATOM 843 C C . ALA A 1 113 ? 79.094 -24.861 -113.850 1.00 63.06 113 ALA A C 1
ATOM 845 O O . ALA A 1 113 ? 78.706 -24.263 -114.854 1.00 63.06 113 ALA A O 1
ATOM 846 N N . GLN A 1 114 ? 79.456 -24.198 -112.745 1.00 61.59 114 GLN A N 1
ATOM 847 C CA . GLN A 1 114 ? 79.470 -22.733 -112.657 1.00 61.59 114 GLN A CA 1
ATOM 848 C C . GLN A 1 114 ? 80.535 -22.093 -113.565 1.00 61.59 114 GLN A C 1
ATOM 850 O O . GLN A 1 114 ? 80.287 -21.036 -114.140 1.00 61.59 114 GLN A O 1
ATOM 855 N N . TRP A 1 115 ? 81.697 -22.728 -113.753 1.00 65.06 115 TRP A N 1
ATOM 856 C CA . TRP A 1 115 ? 82.766 -22.191 -114.607 1.00 65.06 115 TRP A CA 1
ATOM 857 C C . TRP A 1 115 ? 82.451 -22.314 -116.110 1.00 65.06 115 TRP A C 1
ATOM 859 O O . TRP A 1 115 ? 82.755 -21.413 -116.897 1.00 65.06 115 TRP A O 1
ATOM 869 N N . GLU A 1 116 ? 81.763 -23.382 -116.519 1.00 66.00 116 GLU A N 1
ATOM 870 C CA . GLU A 1 116 ? 81.284 -23.560 -117.899 1.00 66.00 116 GLU A CA 1
ATOM 871 C C . GLU A 1 116 ? 80.166 -22.561 -118.251 1.00 66.00 116 GLU A C 1
ATOM 873 O O . GLU A 1 116 ? 80.149 -21.989 -119.345 1.00 66.00 116 GLU A O 1
ATOM 878 N N . MET A 1 117 ? 79.293 -22.256 -117.284 1.00 65.19 117 MET A N 1
ATOM 879 C CA . MET A 1 117 ? 78.246 -21.239 -117.421 1.00 65.19 117 MET A CA 1
ATOM 880 C C . MET A 1 117 ? 78.839 -19.823 -117.505 1.00 65.19 117 MET A C 1
ATOM 882 O O . MET A 1 117 ? 78.404 -19.022 -118.326 1.00 65.19 117 MET A O 1
ATOM 886 N N . VAL A 1 118 ? 79.889 -19.523 -116.728 1.00 67.31 118 VAL A N 1
ATOM 887 C CA . VAL A 1 118 ? 80.587 -18.225 -116.779 1.00 67.31 118 VAL A CA 1
ATOM 888 C C . VAL A 1 118 ? 81.343 -18.043 -118.098 1.00 67.31 118 VAL A C 1
ATOM 890 O O . VAL A 1 118 ? 81.337 -16.950 -118.651 1.00 67.31 118 VAL A O 1
ATOM 893 N N . THR A 1 119 ? 81.958 -19.088 -118.655 1.00 67.75 119 THR A N 1
ATOM 894 C CA . THR A 1 119 ? 82.734 -18.966 -119.907 1.00 67.75 119 THR A CA 1
ATOM 895 C C . THR A 1 119 ? 81.858 -18.917 -121.164 1.00 67.75 119 THR A C 1
ATOM 897 O O . THR A 1 119 ? 82.195 -18.205 -122.114 1.00 67.75 119 THR A O 1
ATOM 900 N N . THR A 1 120 ? 80.706 -19.594 -121.170 1.00 67.88 120 THR A N 1
ATOM 901 C CA . THR A 1 120 ? 79.695 -19.451 -122.237 1.00 67.88 120 THR A CA 1
ATOM 902 C C . THR A 1 120 ? 78.956 -18.117 -122.148 1.00 67.88 120 THR A C 1
ATOM 904 O O . THR A 1 120 ? 78.820 -17.442 -123.170 1.00 67.88 120 THR A O 1
ATOM 907 N N . ALA A 1 121 ? 78.589 -17.671 -120.941 1.00 65.88 121 ALA A N 1
ATOM 908 C CA . ALA A 1 121 ? 78.036 -16.335 -120.718 1.00 65.88 121 ALA A CA 1
ATOM 909 C C . ALA A 1 121 ? 79.028 -15.231 -121.113 1.00 65.88 121 ALA A C 1
ATOM 911 O O . ALA A 1 121 ? 78.632 -14.259 -121.745 1.00 65.88 121 ALA A O 1
ATOM 912 N N . HIS A 1 122 ? 80.326 -15.397 -120.835 1.00 67.75 122 HIS A N 1
ATOM 913 C CA . HIS A 1 122 ? 81.333 -14.401 -121.202 1.00 67.75 122 HIS A CA 1
ATOM 914 C C . HIS A 1 122 ? 81.563 -14.314 -122.719 1.00 67.75 122 HIS A C 1
ATOM 916 O O . HIS A 1 122 ? 81.785 -13.222 -123.231 1.00 67.75 122 HIS A O 1
ATOM 922 N N . ARG A 1 123 ? 81.446 -15.421 -123.472 1.00 67.69 123 ARG A N 1
ATOM 923 C CA . ARG A 1 123 ? 81.458 -15.362 -124.949 1.00 67.69 123 ARG A CA 1
ATOM 924 C C . ARG A 1 123 ? 80.206 -14.710 -125.524 1.00 67.69 123 ARG A C 1
ATOM 926 O O . ARG A 1 123 ? 80.336 -13.934 -126.463 1.00 67.69 123 ARG A O 1
ATOM 933 N N . ALA A 1 124 ? 79.028 -14.999 -124.970 1.00 66.88 124 ALA A N 1
ATOM 934 C CA . ALA A 1 124 ? 77.792 -14.328 -125.375 1.00 66.88 124 ALA A CA 1
ATOM 935 C C . ALA A 1 124 ? 77.870 -12.820 -125.088 1.00 66.88 124 ALA A C 1
ATOM 937 O O . ALA A 1 124 ? 77.558 -12.016 -125.957 1.00 66.88 124 ALA A O 1
ATOM 938 N N . GLN A 1 125 ? 78.408 -12.444 -123.926 1.00 70.00 125 GLN A N 1
ATOM 939 C CA . GLN A 1 125 ? 78.633 -11.055 -123.542 1.00 70.00 125 GLN A CA 1
ATOM 940 C C . GLN A 1 125 ? 79.685 -10.369 -124.430 1.00 70.00 125 GLN A C 1
ATOM 942 O O . GLN A 1 125 ? 79.508 -9.212 -124.787 1.00 70.00 125 GLN A O 1
ATOM 947 N N . GLN A 1 126 ? 80.760 -11.057 -124.842 1.00 70.56 126 GLN A N 1
ATOM 948 C CA . GLN A 1 126 ? 81.742 -10.500 -125.785 1.00 70.56 126 GLN A CA 1
ATOM 949 C C . GLN A 1 126 ? 81.175 -10.336 -127.203 1.00 70.56 126 GLN A C 1
ATOM 951 O O . GLN A 1 126 ? 81.461 -9.327 -127.841 1.00 70.56 126 GLN A O 1
ATOM 956 N N . ALA A 1 127 ? 80.361 -11.282 -127.686 1.00 69.81 127 ALA A N 1
ATOM 957 C CA . ALA A 1 127 ? 79.669 -11.152 -128.970 1.00 69.81 127 ALA A CA 1
ATOM 958 C C . ALA A 1 127 ? 78.650 -10.002 -128.938 1.00 69.81 127 ALA A C 1
ATOM 960 O O . ALA A 1 127 ? 78.655 -9.169 -129.837 1.00 69.81 127 ALA A O 1
ATOM 961 N N . GLU A 1 128 ? 77.877 -9.884 -127.855 1.00 71.94 128 GLU A N 1
ATOM 962 C CA . GLU A 1 128 ? 76.960 -8.764 -127.631 1.00 71.94 128 GLU A CA 1
ATOM 963 C C . GLU A 1 128 ? 77.714 -7.431 -127.561 1.00 71.94 128 GLU A C 1
ATOM 965 O O . GLU A 1 128 ? 77.267 -6.458 -128.148 1.00 71.94 128 GLU A O 1
ATOM 970 N N . ILE A 1 129 ? 78.884 -7.366 -126.912 1.00 71.62 129 ILE A N 1
ATOM 971 C CA . ILE A 1 129 ? 79.709 -6.147 -126.882 1.00 71.62 129 ILE A CA 1
ATOM 972 C C . ILE A 1 129 ? 80.200 -5.775 -128.289 1.00 71.62 129 ILE A C 1
ATOM 974 O O . ILE A 1 129 ? 80.196 -4.593 -128.624 1.00 71.62 129 ILE A O 1
ATOM 978 N N . VAL A 1 130 ? 80.597 -6.739 -129.128 1.00 72.38 130 VAL A N 1
ATOM 979 C CA . VAL A 1 130 ? 81.017 -6.461 -130.515 1.00 72.38 130 VAL A CA 1
ATOM 980 C C . VAL A 1 130 ? 79.832 -6.019 -131.381 1.00 72.38 130 VAL A C 1
ATOM 982 O O . VAL A 1 130 ? 79.975 -5.043 -132.118 1.00 72.38 130 VAL A O 1
ATOM 985 N N . ASP A 1 131 ? 78.662 -6.648 -131.243 1.00 69.38 131 ASP A N 1
ATOM 986 C CA . ASP A 1 131 ? 77.434 -6.236 -131.938 1.00 69.38 131 ASP A CA 1
ATOM 987 C C . ASP A 1 131 ? 76.977 -4.840 -131.492 1.00 69.38 131 ASP A C 1
ATOM 989 O O . ASP A 1 131 ? 76.652 -3.998 -132.326 1.00 69.38 131 ASP A O 1
ATOM 993 N N . ARG A 1 132 ? 77.059 -4.532 -130.193 1.00 66.69 132 ARG A N 1
ATOM 994 C CA . ARG A 1 132 ? 76.736 -3.206 -129.645 1.00 66.69 132 ARG A CA 1
ATOM 995 C C . ARG A 1 132 ? 77.735 -2.147 -130.101 1.00 66.69 132 ARG A C 1
ATOM 997 O O . ARG A 1 132 ? 77.336 -1.024 -130.371 1.00 66.69 132 ARG A O 1
ATOM 1004 N N . VAL A 1 133 ? 79.021 -2.483 -130.243 1.00 66.06 133 VAL A N 1
ATOM 1005 C CA . VAL A 1 133 ? 80.026 -1.576 -130.830 1.00 66.06 133 VAL A CA 1
ATOM 1006 C C . VAL A 1 133 ? 79.747 -1.341 -132.319 1.00 66.06 133 VAL A C 1
ATOM 1008 O O . VAL A 1 133 ? 79.866 -0.205 -132.772 1.00 66.06 133 VAL A O 1
ATOM 1011 N N . ALA A 1 134 ? 79.324 -2.359 -133.076 1.00 63.53 134 ALA A N 1
ATOM 1012 C CA . ALA A 1 134 ? 78.918 -2.193 -134.473 1.00 63.53 134 ALA A CA 1
ATOM 1013 C C . ALA A 1 134 ? 77.642 -1.340 -134.613 1.00 63.53 134 ALA A C 1
ATOM 1015 O O . ALA A 1 134 ? 77.581 -0.467 -135.479 1.00 63.53 134 ALA A O 1
ATOM 1016 N N . GLU A 1 135 ? 76.662 -1.526 -133.727 1.00 64.00 135 GLU A N 1
ATOM 1017 C CA . GLU A 1 135 ? 75.430 -0.734 -133.669 1.00 64.00 135 GLU A CA 1
ATOM 1018 C C . GLU A 1 135 ? 75.712 0.726 -133.278 1.00 64.00 135 GLU A C 1
ATOM 1020 O O . GLU A 1 135 ? 75.207 1.637 -133.935 1.00 64.00 135 GLU A O 1
ATOM 1025 N N . ILE A 1 136 ? 76.595 0.964 -132.297 1.00 62.41 136 ILE A N 1
ATOM 1026 C CA . ILE A 1 136 ? 77.044 2.304 -131.875 1.00 62.41 136 ILE A CA 1
ATOM 1027 C C . ILE A 1 136 ? 77.813 3.013 -133.002 1.00 62.41 136 ILE A C 1
ATOM 1029 O O . ILE A 1 136 ? 77.625 4.209 -133.208 1.00 62.41 136 ILE A O 1
ATOM 1033 N N . VAL A 1 137 ? 78.647 2.305 -133.775 1.00 58.97 137 VAL A N 1
ATOM 1034 C CA . VAL A 1 137 ? 79.355 2.894 -134.932 1.00 58.97 137 VAL A CA 1
ATOM 1035 C C . VAL A 1 137 ? 78.392 3.203 -136.087 1.00 58.97 137 VAL A C 1
ATOM 1037 O O . VAL A 1 137 ? 78.570 4.214 -136.764 1.00 58.97 137 VAL A O 1
ATOM 1040 N N . ALA A 1 138 ? 77.347 2.393 -136.288 1.00 60.62 138 ALA A N 1
ATOM 1041 C CA . ALA A 1 138 ? 76.310 2.650 -137.288 1.00 60.62 138 ALA A CA 1
ATOM 1042 C C . ALA A 1 138 ? 75.378 3.820 -136.906 1.00 60.62 138 ALA A C 1
ATOM 1044 O O . ALA A 1 138 ? 74.970 4.580 -137.781 1.00 60.62 138 ALA A O 1
ATOM 1045 N N . THR A 1 139 ? 75.085 4.014 -135.615 1.00 58.06 139 THR A N 1
ATOM 1046 C CA . THR A 1 139 ? 74.273 5.145 -135.117 1.00 58.06 139 THR A CA 1
ATOM 1047 C C . THR A 1 139 ? 75.077 6.434 -134.915 1.00 58.06 139 THR A C 1
ATOM 1049 O O . THR A 1 139 ? 74.511 7.518 -135.017 1.00 58.06 139 THR A O 1
ATOM 1052 N N . ALA A 1 140 ? 76.398 6.366 -134.715 1.00 55.12 140 ALA A N 1
ATOM 1053 C CA . ALA A 1 140 ? 77.254 7.550 -134.560 1.00 55.12 140 ALA A CA 1
ATOM 1054 C C . ALA A 1 140 ? 77.495 8.347 -135.863 1.00 55.12 140 ALA A C 1
ATOM 1056 O O . ALA A 1 140 ? 78.044 9.448 -135.808 1.00 55.12 140 ALA A O 1
ATOM 1057 N N . GLY A 1 141 ? 77.102 7.815 -137.029 1.00 54.28 141 GLY A N 1
ATOM 1058 C CA . GLY A 1 141 ? 77.230 8.480 -138.334 1.00 54.28 141 GLY A CA 1
ATOM 1059 C C . GLY A 1 141 ? 75.994 9.260 -138.800 1.00 54.28 141 GLY A C 1
ATOM 1060 O O . GLY A 1 141 ? 76.077 9.941 -139.822 1.00 54.28 141 GLY A O 1
ATOM 1061 N N . ASP A 1 142 ? 74.872 9.171 -138.077 1.00 62.59 142 ASP A N 1
ATOM 1062 C CA . ASP A 1 142 ? 73.598 9.795 -138.447 1.00 62.59 142 ASP A CA 1
ATOM 1063 C C . ASP A 1 142 ? 73.240 10.943 -137.475 1.00 62.59 142 ASP A C 1
ATOM 1065 O O . ASP A 1 142 ? 72.884 10.694 -136.316 1.00 62.59 142 ASP A O 1
ATOM 1069 N N . PRO A 1 143 ? 73.339 12.216 -137.906 1.00 66.81 143 PRO A N 1
ATOM 1070 C CA . PRO A 1 143 ? 73.005 13.355 -137.056 1.00 66.81 143 PRO A CA 1
ATOM 1071 C C . PRO A 1 143 ? 71.528 13.371 -136.627 1.00 66.81 143 PRO A C 1
ATOM 1073 O O . PRO A 1 143 ? 71.233 13.898 -135.553 1.00 66.81 143 PRO A O 1
ATOM 1076 N N . ASP A 1 144 ? 70.613 12.764 -137.390 1.00 66.94 144 ASP A N 1
ATOM 1077 C CA . ASP A 1 144 ? 69.185 12.740 -137.051 1.00 66.94 144 ASP A CA 1
ATOM 1078 C C . ASP A 1 144 ? 68.882 11.703 -135.955 1.00 66.94 144 ASP A C 1
ATOM 1080 O O . ASP A 1 144 ? 68.078 11.967 -135.053 1.00 66.94 144 ASP A O 1
ATOM 1084 N N . ALA A 1 145 ? 69.596 10.572 -135.942 1.00 72.25 145 ALA A N 1
ATOM 1085 C CA . ALA A 1 145 ? 69.535 9.587 -134.858 1.00 72.25 145 ALA A CA 1
ATOM 1086 C C . ALA A 1 145 ? 70.070 10.159 -133.532 1.00 72.25 145 ALA A C 1
ATOM 1088 O O . ALA A 1 145 ? 69.470 9.952 -132.475 1.00 72.25 145 ALA A O 1
ATOM 1089 N N . ALA A 1 146 ? 71.147 10.952 -133.582 1.00 72.44 146 ALA A N 1
ATOM 1090 C CA . ALA A 1 146 ? 71.674 11.648 -132.409 1.00 72.44 146 ALA A CA 1
ATOM 1091 C C . ALA A 1 146 ? 70.686 12.695 -131.856 1.00 72.44 146 ALA A C 1
ATOM 1093 O O . ALA A 1 146 ? 70.551 12.838 -130.640 1.00 72.44 146 ALA A O 1
ATOM 1094 N N . VAL A 1 147 ? 69.953 13.405 -132.723 1.00 75.88 147 VAL A N 1
ATOM 1095 C CA . VAL A 1 147 ? 68.906 14.354 -132.299 1.00 75.88 147 VAL A CA 1
ATOM 1096 C C . VAL A 1 147 ? 67.704 13.627 -131.689 1.00 75.88 147 VAL A C 1
ATOM 1098 O O . VAL A 1 147 ? 67.195 14.075 -130.659 1.00 75.88 147 VAL A O 1
ATOM 1101 N N . ALA A 1 148 ? 67.271 12.502 -132.267 1.00 77.12 148 ALA A N 1
ATOM 1102 C CA . ALA A 1 148 ? 66.191 11.681 -131.719 1.00 77.12 148 ALA A CA 1
ATOM 1103 C C . ALA A 1 148 ? 66.553 11.093 -130.344 1.00 77.12 148 ALA A C 1
ATOM 1105 O O . ALA A 1 148 ? 65.734 11.119 -129.426 1.00 77.12 148 ALA A O 1
ATOM 1106 N N . GLU A 1 149 ? 67.797 10.648 -130.169 1.00 78.06 149 GLU A N 1
ATOM 1107 C CA . GLU A 1 149 ? 68.305 10.135 -128.898 1.00 78.06 149 GLU A CA 1
ATOM 1108 C C . GLU A 1 149 ? 68.417 11.239 -127.839 1.00 78.06 149 GLU A C 1
ATOM 1110 O O . GLU A 1 149 ? 67.972 11.063 -126.709 1.00 78.06 149 GLU A O 1
ATOM 1115 N N . VAL A 1 150 ? 68.909 12.428 -128.202 1.00 80.69 150 VAL A N 1
ATOM 1116 C CA . VAL A 1 150 ? 68.924 13.585 -127.291 1.00 80.69 150 VAL A CA 1
ATOM 1117 C C . VAL A 1 150 ? 67.504 14.026 -126.929 1.00 80.69 150 VAL A C 1
ATOM 1119 O O . VAL A 1 150 ? 67.263 14.404 -125.784 1.00 80.69 150 VAL A O 1
ATOM 1122 N N . ALA A 1 151 ? 66.549 13.978 -127.860 1.00 81.81 151 ALA A N 1
ATOM 1123 C CA . ALA A 1 151 ? 65.146 14.271 -127.574 1.00 81.81 151 ALA A CA 1
ATOM 1124 C C . ALA A 1 151 ? 64.524 13.224 -126.636 1.00 81.81 151 ALA A C 1
ATOM 1126 O O . ALA A 1 151 ? 63.812 13.601 -125.706 1.00 81.81 151 ALA A O 1
ATOM 1127 N N . ARG A 1 152 ? 64.843 11.937 -126.825 1.00 84.69 152 ARG A N 1
ATOM 1128 C CA . ARG A 1 152 ? 64.426 10.832 -125.951 1.00 84.69 152 ARG A CA 1
ATOM 1129 C C . ARG A 1 152 ? 65.019 10.966 -124.552 1.00 84.69 152 ARG A C 1
ATOM 1131 O O . ARG A 1 152 ? 64.261 10.959 -123.592 1.00 84.69 152 ARG A O 1
ATOM 1138 N N . ILE A 1 153 ? 66.328 11.196 -124.439 1.00 83.94 153 ILE A N 1
ATOM 1139 C CA . ILE A 1 153 ? 67.022 11.431 -123.163 1.00 83.94 153 ILE A CA 1
ATOM 1140 C C . ILE A 1 153 ? 66.467 12.679 -122.472 1.00 83.94 153 ILE A C 1
ATOM 1142 O O . ILE A 1 153 ? 66.278 12.674 -121.264 1.00 83.94 153 ILE A O 1
ATOM 1146 N N . ARG A 1 154 ? 66.165 13.754 -123.212 1.00 86.62 154 ARG A N 1
ATOM 1147 C CA . ARG A 1 154 ? 65.524 14.945 -122.632 1.00 86.62 154 ARG A CA 1
ATOM 1148 C C . ARG A 1 154 ? 64.108 14.658 -122.147 1.00 86.62 154 ARG A C 1
ATOM 1150 O O . ARG A 1 154 ? 63.743 15.167 -121.096 1.00 86.62 154 ARG A O 1
ATOM 1157 N N . ALA A 1 155 ? 63.324 13.875 -122.884 1.00 86.56 155 ALA A N 1
ATOM 1158 C CA . ALA A 1 155 ? 61.980 13.485 -122.469 1.00 86.56 155 ALA A CA 1
ATOM 1159 C C . ALA A 1 155 ? 62.009 12.559 -121.241 1.00 86.56 155 ALA A C 1
ATOM 1161 O O . ALA A 1 155 ? 61.219 12.752 -120.324 1.00 86.56 155 ALA A O 1
ATOM 1162 N N . GLU A 1 156 ? 62.944 11.610 -121.194 1.00 89.00 156 GLU A N 1
ATOM 1163 C CA . GLU A 1 156 ? 63.168 10.699 -120.068 1.00 89.00 156 GLU A CA 1
ATOM 1164 C C . GLU A 1 156 ? 63.677 11.452 -118.835 1.00 89.00 156 GLU A C 1
ATOM 1166 O O . GLU A 1 156 ? 63.068 11.357 -117.777 1.00 89.00 156 GLU A O 1
ATOM 1171 N N . ALA A 1 157 ? 64.686 12.316 -118.982 1.00 86.44 157 ALA A N 1
ATOM 1172 C CA . ALA A 1 157 ? 65.167 13.174 -117.901 1.00 86.44 157 ALA A CA 1
ATOM 1173 C C . ALA A 1 157 ? 64.080 14.139 -117.400 1.00 86.44 157 ALA A C 1
ATOM 1175 O O . ALA A 1 157 ? 63.980 14.390 -116.202 1.00 86.44 157 ALA A O 1
ATOM 1176 N N . GLN A 1 158 ? 63.239 14.677 -118.291 1.00 91.56 158 GLN A N 1
ATOM 1177 C CA . GLN A 1 158 ? 62.105 15.510 -117.891 1.00 91.56 158 GLN A CA 1
ATOM 1178 C C . GLN A 1 158 ? 61.055 14.688 -117.129 1.00 91.56 158 GLN A C 1
ATOM 1180 O O . GLN A 1 158 ? 60.576 15.146 -116.096 1.00 91.56 158 GLN A O 1
ATOM 1185 N N . ALA A 1 159 ? 60.755 13.464 -117.574 1.00 89.94 159 ALA A N 1
ATOM 1186 C CA . ALA A 1 159 ? 59.859 12.549 -116.871 1.00 89.94 159 ALA A CA 1
ATOM 1187 C C . ALA A 1 159 ? 60.412 12.128 -115.497 1.00 89.94 159 ALA A C 1
ATOM 1189 O O . ALA A 1 159 ? 59.654 12.075 -114.533 1.00 89.94 159 ALA A O 1
ATOM 1190 N N . GLU A 1 160 ? 61.721 11.893 -115.373 1.00 88.69 160 GLU A N 1
ATOM 1191 C CA . GLU A 1 160 ? 62.389 11.619 -114.095 1.00 88.69 160 GLU A CA 1
ATOM 1192 C C . GLU A 1 160 ? 62.348 12.828 -113.157 1.00 88.69 160 GLU A C 1
ATOM 1194 O O . GLU A 1 160 ? 62.059 12.675 -111.972 1.00 88.69 160 GLU A O 1
ATOM 1199 N N . ILE A 1 161 ? 62.587 14.040 -113.672 1.00 90.56 161 ILE A N 1
ATOM 1200 C CA . ILE A 1 161 ? 62.468 15.281 -112.895 1.00 90.56 161 ILE A CA 1
ATOM 1201 C C . ILE A 1 161 ? 61.029 15.470 -112.414 1.00 90.56 161 ILE A C 1
ATOM 1203 O O . ILE A 1 161 ? 60.817 15.823 -111.253 1.00 90.56 161 ILE A O 1
ATOM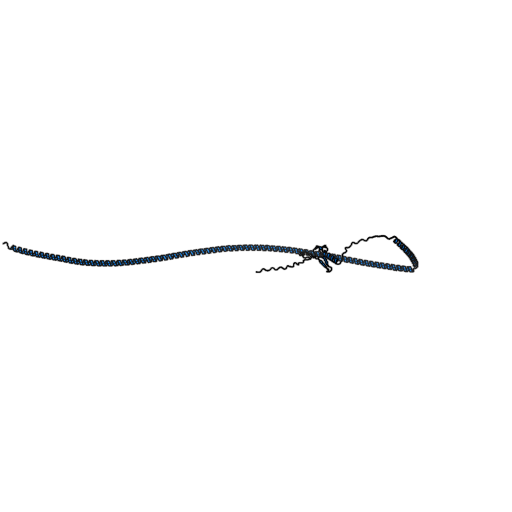 1207 N N . ASP A 1 162 ? 60.041 15.236 -113.275 1.00 90.88 162 ASP A N 1
ATOM 1208 C CA . ASP A 1 162 ? 58.631 15.385 -112.924 1.00 90.88 162 ASP A CA 1
ATOM 1209 C C . ASP A 1 162 ? 58.181 14.302 -111.930 1.00 90.88 162 ASP A C 1
ATOM 1211 O O . ASP A 1 162 ? 57.478 14.620 -110.970 1.00 90.88 162 ASP A O 1
ATOM 1215 N N . ALA A 1 163 ? 58.663 13.061 -112.064 1.00 91.50 163 ALA A N 1
ATOM 1216 C CA . ALA A 1 163 ? 58.445 11.989 -111.093 1.00 91.50 163 ALA A CA 1
ATOM 1217 C C . ALA A 1 163 ? 59.113 12.285 -109.741 1.00 91.50 163 ALA A C 1
ATOM 1219 O O . ALA A 1 163 ? 58.488 12.114 -108.696 1.00 91.50 163 ALA A O 1
ATOM 1220 N N . ALA A 1 164 ? 60.350 12.788 -109.738 1.00 90.69 164 ALA A N 1
ATOM 1221 C CA . ALA A 1 164 ? 61.053 13.181 -108.519 1.00 90.69 164 ALA A CA 1
ATOM 1222 C C . ALA A 1 164 ? 60.368 14.367 -107.825 1.00 90.69 164 ALA A C 1
ATOM 1224 O O . ALA A 1 164 ? 60.264 14.390 -106.600 1.00 90.69 164 ALA A O 1
ATOM 1225 N N . ARG A 1 165 ? 59.853 15.337 -108.592 1.00 93.56 165 ARG A N 1
ATOM 1226 C CA . ARG A 1 165 ? 59.049 16.449 -108.062 1.00 93.56 165 ARG A CA 1
ATOM 1227 C C . ARG A 1 165 ? 57.717 15.971 -107.499 1.00 93.56 165 ARG A C 1
ATOM 1229 O O . ARG A 1 165 ? 57.328 16.440 -106.436 1.00 93.56 165 ARG A O 1
ATOM 1236 N N . ALA A 1 166 ? 57.040 15.045 -108.177 1.00 92.44 166 ALA A N 1
ATOM 1237 C CA . ALA A 1 166 ? 55.804 14.448 -107.683 1.00 92.44 166 ALA A CA 1
ATOM 1238 C C . ALA A 1 166 ? 56.044 13.677 -106.375 1.00 92.44 166 ALA A C 1
ATOM 1240 O O . ALA A 1 166 ? 55.332 13.910 -105.404 1.00 92.44 166 ALA A O 1
ATOM 1241 N N . ALA A 1 167 ? 57.095 12.854 -106.314 1.00 92.75 167 ALA A N 1
ATOM 1242 C CA . ALA A 1 167 ? 57.485 12.126 -105.108 1.00 92.75 167 ALA A CA 1
ATOM 1243 C C . ALA A 1 167 ? 57.897 13.067 -103.961 1.00 92.75 167 ALA A C 1
ATOM 1245 O O . ALA A 1 167 ? 57.533 12.834 -102.813 1.00 92.75 167 ALA A O 1
ATOM 1246 N N . ALA A 1 168 ? 58.615 14.157 -104.255 1.00 92.44 168 ALA A N 1
ATOM 1247 C CA . ALA A 1 168 ? 58.942 15.176 -103.259 1.00 92.44 168 ALA A CA 1
ATOM 1248 C C . ALA A 1 168 ? 57.680 15.877 -102.730 1.00 92.44 168 ALA A C 1
ATOM 1250 O O . ALA A 1 168 ? 57.540 16.039 -101.522 1.00 92.44 168 ALA A O 1
ATOM 1251 N N . ALA A 1 169 ? 56.738 16.235 -103.609 1.00 93.94 169 ALA A N 1
ATOM 1252 C CA . ALA A 1 169 ? 55.467 16.836 -103.212 1.00 93.94 169 ALA A CA 1
ATOM 1253 C C . ALA A 1 169 ? 54.593 15.866 -102.394 1.00 93.94 169 ALA A C 1
ATOM 1255 O O . ALA A 1 169 ? 53.944 16.282 -101.436 1.00 93.94 169 ALA A O 1
ATOM 1256 N N . GLU A 1 170 ? 54.579 14.575 -102.736 1.00 94.38 170 GLU A N 1
ATOM 1257 C CA . GLU A 1 170 ? 53.906 13.528 -101.960 1.00 94.38 170 GLU A CA 1
ATOM 1258 C C . GLU A 1 170 ? 54.539 13.376 -100.572 1.00 94.38 170 GLU A C 1
ATOM 1260 O O . GLU A 1 170 ? 53.830 13.486 -99.575 1.00 94.38 170 GLU A O 1
ATOM 1265 N N . ALA A 1 171 ? 55.867 13.263 -100.487 1.00 93.25 171 ALA A N 1
ATOM 1266 C CA . ALA A 1 171 ? 56.590 13.186 -99.218 1.00 93.25 171 ALA A CA 1
ATOM 1267 C C . ALA A 1 171 ? 56.396 14.442 -98.346 1.00 93.25 171 ALA A C 1
ATOM 1269 O O . ALA A 1 171 ? 56.261 14.343 -97.125 1.00 93.25 171 ALA A O 1
ATOM 1270 N N . GLU A 1 172 ? 56.347 15.634 -98.948 1.00 94.19 172 GLU A N 1
ATOM 1271 C CA . GLU A 1 172 ? 56.013 16.876 -98.243 1.00 94.19 172 GLU A CA 1
ATOM 1272 C C . GLU A 1 172 ? 54.573 16.854 -97.716 1.00 94.19 172 GLU A C 1
ATOM 1274 O O . GLU A 1 172 ? 54.338 17.216 -96.560 1.00 94.19 172 GLU A O 1
ATOM 1279 N N . ASN A 1 173 ? 53.611 16.391 -98.519 1.00 94.12 173 ASN A N 1
ATOM 1280 C CA . ASN A 1 173 ? 52.216 16.253 -98.102 1.00 94.12 173 ASN A CA 1
ATOM 1281 C C . ASN A 1 173 ? 52.050 15.222 -96.976 1.00 94.12 173 ASN A C 1
ATOM 1283 O O . ASN A 1 173 ? 51.348 15.501 -96.001 1.00 94.12 173 ASN A O 1
ATOM 1287 N N . GLU A 1 174 ? 52.723 14.074 -97.057 1.00 94.44 174 GLU A N 1
ATOM 1288 C CA . GLU A 1 174 ? 52.758 13.061 -95.998 1.00 94.44 174 GLU A CA 1
ATOM 1289 C C . GLU A 1 174 ? 53.379 13.616 -94.716 1.00 94.44 174 GLU A C 1
ATOM 1291 O O . GLU A 1 174 ? 52.794 13.491 -93.640 1.00 94.44 174 GLU A O 1
ATOM 1296 N N . ALA A 1 175 ? 54.517 14.312 -94.814 1.00 94.12 175 ALA A N 1
ATOM 1297 C CA . ALA A 1 175 ? 55.160 14.944 -93.666 1.00 94.12 175 ALA A CA 1
ATOM 1298 C C . ALA A 1 175 ? 54.263 16.016 -93.026 1.00 94.12 175 ALA A C 1
ATOM 1300 O O . ALA A 1 175 ? 54.201 16.126 -91.799 1.00 94.12 175 ALA A O 1
ATOM 1301 N N . LEU A 1 176 ? 53.541 16.803 -93.831 1.00 95.75 176 LEU A N 1
ATOM 1302 C CA . LEU A 1 176 ? 52.552 17.760 -93.336 1.00 95.75 176 LEU A CA 1
ATOM 1303 C C . LEU A 1 176 ? 51.361 17.059 -92.671 1.00 95.75 176 LEU A C 1
ATOM 1305 O O . LEU A 1 176 ? 50.911 17.524 -91.622 1.00 95.75 176 LEU A O 1
ATOM 1309 N N . SER A 1 177 ? 50.866 15.953 -93.234 1.00 95.75 177 SER A N 1
ATOM 1310 C CA . SER A 1 177 ? 49.789 15.156 -92.633 1.00 95.75 177 SER A CA 1
ATOM 1311 C C . SER A 1 177 ? 50.220 14.571 -91.290 1.00 95.75 177 SER A C 1
ATOM 1313 O O . SER A 1 177 ? 49.559 14.813 -90.283 1.00 95.75 177 SER A O 1
ATOM 1315 N N . ALA A 1 178 ? 51.389 13.927 -91.236 1.00 94.81 178 ALA A N 1
ATOM 1316 C CA . ALA A 1 178 ? 51.961 13.370 -90.014 1.00 94.81 178 ALA A CA 1
ATOM 1317 C C . ALA A 1 178 ? 52.190 14.446 -88.939 1.00 94.81 178 ALA A C 1
ATOM 1319 O O . ALA A 1 178 ? 51.910 14.226 -87.762 1.00 94.81 178 ALA A O 1
ATOM 1320 N N . ARG A 1 179 ? 52.637 15.652 -89.325 1.00 96.19 179 ARG A N 1
ATOM 1321 C CA . ARG A 1 179 ? 52.756 16.792 -88.396 1.00 96.19 179 ARG A CA 1
ATOM 1322 C C . ARG A 1 179 ? 51.401 17.240 -87.851 1.00 96.19 179 ARG A C 1
ATOM 1324 O O . ARG A 1 179 ? 51.315 17.558 -86.668 1.00 96.19 179 ARG A O 1
ATOM 1331 N N . ARG A 1 180 ? 50.351 17.274 -88.679 1.00 96.25 180 ARG A N 1
ATOM 1332 C CA . ARG A 1 180 ? 48.987 17.617 -88.235 1.00 96.25 180 ARG A CA 1
ATOM 1333 C C . ARG A 1 180 ? 48.408 16.547 -87.313 1.00 96.25 180 ARG A C 1
ATOM 1335 O O . ARG A 1 180 ? 47.783 16.897 -86.320 1.00 96.25 180 ARG A O 1
ATOM 1342 N N . GLU A 1 181 ? 48.622 15.272 -87.619 1.00 96.44 181 GLU A N 1
ATOM 1343 C CA . GLU A 1 181 ? 48.204 14.155 -86.766 1.00 96.44 181 GLU A CA 1
ATOM 1344 C C . GLU A 1 181 ? 48.924 14.177 -85.420 1.00 96.44 181 GLU A C 1
ATOM 1346 O O . GLU A 1 181 ? 48.271 14.074 -84.387 1.00 96.44 181 GLU A O 1
ATOM 1351 N N . LEU A 1 182 ? 50.241 14.405 -85.414 1.00 95.00 182 LEU A N 1
ATOM 1352 C CA . LEU A 1 182 ? 51.002 14.572 -84.179 1.00 95.00 182 LEU A CA 1
ATOM 1353 C C . LEU A 1 182 ? 50.499 15.773 -83.368 1.00 95.00 182 LEU A C 1
ATOM 1355 O O . LEU A 1 182 ? 50.336 15.657 -82.158 1.00 95.00 182 LEU A O 1
ATOM 1359 N N . ALA A 1 183 ? 50.227 16.909 -84.019 1.00 96.62 183 ALA A N 1
ATOM 1360 C CA . ALA A 1 183 ? 49.683 18.086 -83.345 1.00 96.62 183 ALA A CA 1
ATOM 1361 C C . ALA A 1 183 ? 48.317 17.796 -82.700 1.00 96.62 183 ALA A C 1
ATOM 1363 O O . ALA A 1 183 ? 48.127 18.135 -81.536 1.00 96.62 183 ALA A O 1
ATOM 1364 N N . ARG A 1 184 ? 47.412 17.099 -83.406 1.00 96.62 184 ARG A N 1
ATOM 1365 C CA . ARG A 1 184 ? 46.121 16.652 -82.851 1.00 96.62 184 ARG A CA 1
ATOM 1366 C C . ARG A 1 184 ? 46.298 15.670 -81.698 1.00 96.62 184 ARG A C 1
ATOM 1368 O O . ARG A 1 184 ? 45.659 15.830 -80.674 1.00 96.62 184 ARG A O 1
ATOM 1375 N N . ALA A 1 185 ? 47.199 14.698 -81.824 1.00 95.81 185 ALA A N 1
ATOM 1376 C CA . ALA A 1 185 ? 47.466 13.735 -80.758 1.00 95.81 185 ALA A CA 1
ATOM 1377 C C . ALA A 1 185 ? 48.039 14.406 -79.497 1.00 95.81 185 ALA A C 1
ATOM 1379 O O . ALA A 1 185 ? 47.733 13.986 -78.383 1.00 95.81 185 ALA A O 1
ATOM 1380 N N . ILE A 1 186 ? 48.863 15.449 -79.659 1.00 96.19 186 ILE A N 1
ATOM 1381 C CA . ILE A 1 186 ? 49.348 16.267 -78.541 1.00 96.19 186 ILE A CA 1
ATOM 1382 C C . ILE A 1 186 ? 48.190 17.057 -77.922 1.00 96.19 186 ILE A C 1
ATOM 1384 O O . ILE A 1 186 ? 48.066 17.055 -76.703 1.00 96.19 186 ILE A O 1
ATOM 1388 N N . GLU A 1 187 ? 47.336 17.685 -78.732 1.00 96.69 187 GLU A N 1
ATOM 1389 C CA . GLU A 1 187 ? 46.155 18.418 -78.256 1.00 96.69 187 GLU A CA 1
ATOM 1390 C C . GLU A 1 187 ? 45.194 17.501 -77.481 1.00 96.69 187 GLU A C 1
ATOM 1392 O O . GLU A 1 187 ? 44.893 17.774 -76.319 1.00 96.69 187 GLU A O 1
ATOM 1397 N N . ASP A 1 188 ? 44.816 16.357 -78.055 1.00 95.81 188 ASP A N 1
ATOM 1398 C CA . ASP A 1 188 ? 43.971 15.343 -77.415 1.00 95.81 188 ASP A CA 1
ATOM 1399 C C . ASP A 1 188 ? 44.588 14.842 -76.104 1.00 95.81 188 ASP A C 1
ATOM 1401 O O . ASP A 1 188 ? 43.889 14.693 -75.101 1.00 95.81 188 ASP A O 1
ATOM 1405 N N . LYS A 1 189 ? 45.911 14.624 -76.080 1.00 96.38 189 LYS A N 1
ATOM 1406 C CA . LYS A 1 189 ? 46.632 14.262 -74.857 1.00 96.38 189 LYS A CA 1
ATOM 1407 C C . LYS A 1 189 ? 46.525 15.368 -73.805 1.00 96.38 189 LYS A C 1
ATOM 1409 O O . LYS A 1 189 ? 46.201 15.059 -72.665 1.00 96.38 189 LYS A O 1
ATOM 1414 N N . THR A 1 190 ? 46.764 16.628 -74.168 1.00 97.19 190 THR A N 1
ATOM 1415 C CA . THR A 1 190 ? 46.671 17.750 -73.218 1.00 97.19 190 THR A CA 1
ATOM 1416 C C . THR A 1 190 ? 45.251 17.942 -72.683 1.00 97.19 190 THR A C 1
ATOM 1418 O O . THR A 1 190 ? 45.083 18.187 -71.492 1.00 97.19 190 THR A O 1
ATOM 1421 N N . LEU A 1 191 ? 44.225 17.759 -73.523 1.00 96.69 191 LEU A N 1
ATOM 1422 C CA . LEU A 1 191 ? 42.822 17.784 -73.103 1.00 96.69 191 LEU A CA 1
ATOM 1423 C C . LEU A 1 191 ? 42.488 16.619 -72.162 1.00 96.69 191 LEU A C 1
ATOM 1425 O O . LEU A 1 191 ? 41.790 16.815 -71.169 1.00 96.69 191 LEU A O 1
ATOM 1429 N N . ALA A 1 192 ? 42.997 15.418 -72.446 1.00 95.81 192 ALA A N 1
ATOM 1430 C CA . ALA A 1 192 ? 42.794 14.246 -71.600 1.00 95.81 192 ALA A CA 1
ATOM 1431 C C . ALA A 1 192 ? 43.519 14.362 -70.249 1.00 95.81 192 ALA A C 1
ATOM 1433 O O . ALA A 1 192 ? 42.955 13.976 -69.227 1.00 95.81 192 ALA A O 1
ATOM 1434 N N . GLU A 1 193 ? 44.743 14.899 -70.230 1.00 97.00 193 GLU A N 1
ATOM 1435 C CA . GLU A 1 193 ? 45.495 15.177 -69.000 1.00 97.00 193 GLU A CA 1
ATOM 1436 C C . GLU A 1 193 ? 44.777 16.237 -68.154 1.00 97.00 193 GLU A C 1
ATOM 1438 O O . GLU A 1 193 ? 44.543 15.992 -66.973 1.00 97.00 193 GLU A O 1
ATOM 1443 N N . GLY A 1 194 ? 44.311 17.335 -68.762 1.00 97.25 194 GLY A N 1
ATOM 1444 C CA . GLY A 1 194 ? 43.509 18.350 -68.068 1.00 97.25 194 GLY A CA 1
ATOM 1445 C C . GLY A 1 194 ? 42.207 17.787 -67.487 1.00 97.25 194 GLY A C 1
ATOM 1446 O O . GLY A 1 194 ? 41.922 17.974 -66.309 1.00 97.25 194 GLY A O 1
ATOM 1447 N N . ALA A 1 195 ? 41.457 16.999 -68.264 1.00 96.69 195 ALA A N 1
ATOM 1448 C CA . ALA A 1 195 ? 40.240 16.347 -67.774 1.00 96.69 195 ALA A CA 1
ATOM 1449 C C . ALA A 1 195 ? 40.514 15.343 -66.636 1.00 96.69 195 ALA A C 1
ATOM 1451 O O . ALA A 1 195 ? 39.675 15.163 -65.751 1.00 96.69 195 ALA A O 1
ATOM 1452 N N . ALA A 1 196 ? 41.672 14.675 -66.646 1.00 95.94 196 ALA A N 1
ATOM 1453 C CA . ALA A 1 196 ? 42.081 13.781 -65.568 1.00 95.94 196 ALA A CA 1
ATOM 1454 C C . ALA A 1 196 ? 42.464 14.553 -64.294 1.00 95.94 196 ALA A C 1
ATOM 1456 O O . ALA A 1 196 ? 42.097 14.121 -63.200 1.00 95.94 196 ALA A O 1
ATOM 1457 N N . GLU A 1 197 ? 43.161 15.685 -64.422 1.00 96.88 197 GLU A N 1
ATOM 1458 C CA . GLU A 1 197 ? 43.482 16.583 -63.305 1.00 96.88 197 GLU A CA 1
ATOM 1459 C C . GLU A 1 197 ? 42.212 17.165 -62.673 1.00 96.88 197 GLU A C 1
ATOM 1461 O O . GLU A 1 197 ? 42.045 17.062 -61.456 1.00 96.88 197 GLU A O 1
ATOM 1466 N N . ASP A 1 198 ? 41.276 17.659 -63.488 1.00 96.31 198 ASP A N 1
ATOM 1467 C CA . ASP A 1 198 ? 39.977 18.164 -63.029 1.00 96.31 198 ASP A CA 1
ATOM 1468 C C . ASP A 1 198 ? 39.174 17.069 -62.309 1.00 96.31 198 ASP A C 1
ATOM 1470 O O . ASP A 1 198 ? 38.646 17.288 -61.220 1.00 96.31 198 ASP A O 1
ATOM 1474 N N . ALA A 1 199 ? 39.136 15.846 -62.852 1.00 95.69 199 ALA A N 1
ATOM 1475 C CA . ALA A 1 199 ? 38.442 14.725 -62.216 1.00 95.69 199 ALA A CA 1
ATOM 1476 C C . ALA A 1 199 ? 39.071 14.312 -60.870 1.00 95.69 199 ALA A C 1
ATOM 1478 O O . ALA A 1 199 ? 38.355 13.892 -59.954 1.00 95.69 199 ALA A O 1
ATOM 1479 N N . ILE A 1 200 ? 40.399 14.410 -60.734 1.00 95.88 200 ILE A N 1
ATOM 1480 C CA . ILE A 1 200 ? 41.100 14.174 -59.464 1.00 95.88 200 ILE A CA 1
ATOM 1481 C C . ILE A 1 200 ? 40.775 15.292 -58.470 1.00 95.88 200 ILE A C 1
ATOM 1483 O O . ILE A 1 200 ? 40.434 14.985 -57.327 1.00 95.88 200 ILE A O 1
ATOM 1487 N N . ALA A 1 201 ? 40.816 16.554 -58.902 1.00 97.19 201 ALA A N 1
ATOM 1488 C CA . ALA A 1 201 ? 40.480 17.703 -58.066 1.00 97.19 201 ALA A CA 1
ATOM 1489 C C . ALA A 1 201 ? 39.029 17.632 -57.559 1.00 97.19 201 ALA A C 1
ATOM 1491 O O . ALA A 1 201 ? 38.791 17.786 -56.361 1.00 97.19 201 ALA A O 1
ATOM 1492 N N . ASP A 1 202 ? 38.073 17.296 -58.429 1.00 96.62 202 ASP A N 1
ATOM 1493 C CA . ASP A 1 202 ? 36.663 17.104 -58.073 1.00 96.62 202 ASP A CA 1
ATOM 1494 C C . ASP A 1 202 ? 36.467 15.951 -57.083 1.00 96.62 202 ASP A C 1
ATOM 1496 O O . ASP A 1 202 ? 35.694 16.059 -56.125 1.00 96.62 202 ASP A O 1
ATOM 1500 N N . ARG A 1 203 ? 37.161 14.824 -57.293 1.00 97.50 203 ARG A N 1
ATOM 1501 C CA . ARG A 1 203 ? 37.122 13.687 -56.364 1.00 97.50 203 ARG A CA 1
ATOM 1502 C C . ARG A 1 203 ? 37.651 14.094 -54.993 1.00 97.50 203 ARG A C 1
ATOM 1504 O O . ARG A 1 203 ? 37.034 13.745 -53.989 1.00 97.50 203 ARG A O 1
ATOM 1511 N N . ASP A 1 204 ? 38.777 14.795 -54.949 1.00 97.25 204 ASP A N 1
ATOM 1512 C CA . ASP A 1 204 ? 39.422 15.192 -53.700 1.00 97.25 204 ASP A CA 1
ATOM 1513 C C . ASP A 1 204 ? 38.591 16.256 -52.964 1.00 97.25 204 ASP A C 1
ATOM 1515 O O . ASP A 1 204 ? 38.439 16.168 -51.745 1.00 97.25 204 ASP A O 1
ATOM 1519 N N . ALA A 1 205 ? 37.949 17.177 -53.691 1.00 97.31 205 ALA A N 1
ATOM 1520 C CA . ALA A 1 205 ? 36.987 18.125 -53.133 1.00 97.31 205 ALA A CA 1
ATOM 1521 C C . ALA A 1 205 ? 35.779 17.409 -52.505 1.00 97.31 205 ALA A C 1
ATOM 1523 O O . ALA A 1 205 ? 35.444 17.667 -51.349 1.00 97.31 205 ALA A O 1
ATOM 1524 N N . ARG A 1 206 ? 35.177 16.442 -53.213 1.00 97.38 206 ARG A N 1
ATOM 1525 C CA . ARG A 1 206 ? 34.068 15.629 -52.676 1.00 97.38 206 ARG A CA 1
ATOM 1526 C C . ARG A 1 206 ? 34.489 14.772 -51.486 1.00 97.38 206 ARG A C 1
ATOM 1528 O O . ARG A 1 206 ? 33.707 14.577 -50.562 1.00 97.38 206 ARG A O 1
ATOM 1535 N N . ALA A 1 207 ? 35.712 14.243 -51.495 1.00 96.56 207 ALA A N 1
ATOM 1536 C CA . ALA A 1 207 ? 36.245 13.483 -50.370 1.00 96.56 207 ALA A CA 1
ATOM 1537 C C . ALA A 1 207 ? 36.452 14.374 -49.134 1.00 96.56 207 ALA A C 1
ATOM 1539 O O . ALA A 1 207 ? 36.151 13.941 -48.022 1.00 96.56 207 ALA A O 1
ATOM 1540 N N . ALA A 1 208 ? 36.922 15.611 -49.320 1.00 97.50 208 ALA A N 1
ATOM 1541 C CA . ALA A 1 208 ? 37.068 16.587 -48.245 1.00 97.50 208 ALA A CA 1
ATOM 1542 C C . ALA A 1 208 ? 35.708 17.033 -47.678 1.00 97.50 208 ALA A C 1
ATOM 1544 O O . ALA A 1 208 ? 35.554 17.096 -46.460 1.00 97.50 208 ALA A O 1
ATOM 1545 N N . GLU A 1 209 ? 34.714 17.276 -48.538 1.00 97.69 209 GLU A N 1
ATOM 1546 C CA . GLU A 1 209 ? 33.337 17.591 -48.132 1.00 97.69 209 GLU A CA 1
ATOM 1547 C C . GLU A 1 209 ? 32.717 16.442 -47.326 1.00 97.69 209 GLU A C 1
ATOM 1549 O O . GLU A 1 209 ? 32.281 16.648 -46.196 1.00 97.69 209 GLU A O 1
ATOM 1554 N N . ALA A 1 210 ? 32.791 15.207 -47.833 1.00 95.75 210 ALA A N 1
ATOM 1555 C CA . ALA A 1 210 ? 32.290 14.033 -47.121 1.00 95.75 210 ALA A CA 1
ATOM 1556 C C . ALA A 1 210 ? 33.007 13.803 -45.776 1.00 95.75 210 ALA A C 1
ATOM 1558 O O . ALA A 1 210 ? 32.385 13.377 -44.804 1.00 95.75 210 ALA A O 1
ATOM 1559 N N . ALA A 1 211 ? 34.314 14.084 -45.692 1.00 97.31 211 ALA A N 1
ATOM 1560 C CA . ALA A 1 211 ? 35.048 14.016 -44.429 1.00 97.31 211 ALA A CA 1
ATOM 1561 C C . ALA A 1 211 ? 34.547 15.068 -43.424 1.00 97.31 211 ALA A C 1
ATOM 1563 O O . ALA A 1 211 ? 34.320 14.733 -42.261 1.00 97.31 211 ALA A O 1
ATOM 1564 N N . ALA A 1 212 ? 34.306 16.303 -43.878 1.00 97.50 212 ALA A N 1
ATOM 1565 C CA . ALA A 1 212 ? 33.757 17.370 -43.046 1.00 97.50 212 ALA A CA 1
ATOM 1566 C C . ALA A 1 212 ? 32.335 17.047 -42.551 1.00 97.50 212 ALA A C 1
ATOM 1568 O O . ALA A 1 212 ? 32.047 17.239 -41.370 1.00 97.50 212 ALA A O 1
ATOM 1569 N N . GLU A 1 213 ? 31.475 16.486 -43.407 1.00 97.56 213 GLU A N 1
ATOM 1570 C CA . GLU A 1 213 ? 30.133 16.026 -43.021 1.00 97.56 213 GLU A CA 1
ATOM 1571 C C . GLU A 1 213 ? 30.186 14.915 -41.961 1.00 97.56 213 GLU A C 1
ATOM 1573 O O . GLU A 1 213 ? 29.427 14.937 -40.991 1.00 97.56 213 GLU A O 1
ATOM 1578 N N . VAL A 1 214 ? 31.102 13.949 -42.103 1.00 97.12 214 VAL A N 1
ATOM 1579 C CA . VAL A 1 214 ? 31.284 12.870 -41.117 1.00 97.12 214 VAL A CA 1
ATOM 1580 C C . VAL A 1 214 ? 31.772 13.417 -39.776 1.00 97.12 214 VAL A C 1
ATOM 1582 O O . VAL A 1 214 ? 31.289 12.977 -38.729 1.00 97.12 214 VAL A O 1
ATOM 1585 N N . ASP A 1 215 ? 32.709 14.362 -39.782 1.00 96.81 215 ASP A N 1
ATOM 1586 C CA . ASP A 1 215 ? 33.212 14.975 -38.552 1.00 96.81 215 ASP A CA 1
ATOM 1587 C C . ASP A 1 215 ? 32.143 15.842 -37.872 1.00 96.81 215 ASP A C 1
ATOM 1589 O O . ASP A 1 215 ? 31.988 15.765 -36.649 1.00 96.81 215 ASP A O 1
ATOM 1593 N N . GLN A 1 216 ? 31.330 16.570 -38.645 1.00 97.75 216 GLN A N 1
ATOM 1594 C CA . GLN A 1 216 ? 30.163 17.284 -38.127 1.00 97.75 216 GLN A CA 1
ATOM 1595 C C . GLN A 1 216 ? 29.150 16.315 -37.500 1.00 97.75 216 GLN A C 1
ATOM 1597 O O . GLN A 1 216 ? 28.764 16.496 -36.345 1.00 97.75 216 GLN A O 1
ATOM 1602 N N . ALA A 1 217 ? 28.773 15.246 -38.207 1.00 97.00 217 ALA A N 1
ATOM 1603 C CA . ALA A 1 217 ? 27.829 14.252 -37.699 1.00 97.00 217 ALA A CA 1
ATOM 1604 C C . ALA A 1 217 ? 28.339 13.567 -36.419 1.00 97.00 217 ALA A C 1
ATOM 1606 O O . ALA A 1 217 ? 27.563 13.270 -35.508 1.00 97.00 217 ALA A O 1
ATOM 1607 N N . ARG A 1 218 ? 29.655 13.336 -36.308 1.00 97.88 218 ARG A N 1
ATOM 1608 C CA . ARG A 1 218 ? 30.284 12.815 -35.083 1.00 97.88 218 ARG A CA 1
ATOM 1609 C C . ARG A 1 218 ? 30.223 13.811 -33.931 1.00 97.88 218 ARG A C 1
ATOM 1611 O O . ARG A 1 218 ? 29.952 13.391 -32.807 1.00 97.88 218 ARG A O 1
ATOM 1618 N N . ALA A 1 219 ? 30.467 15.094 -34.190 1.00 97.94 219 ALA A N 1
ATOM 1619 C CA . ALA A 1 219 ? 30.373 16.138 -33.175 1.00 97.94 219 ALA A CA 1
ATOM 1620 C C . ALA A 1 219 ? 28.932 16.287 -32.658 1.00 97.94 219 ALA A C 1
ATOM 1622 O O . ALA A 1 219 ? 28.713 16.281 -31.447 1.00 97.94 219 ALA A O 1
ATOM 1623 N N . GLU A 1 220 ? 27.948 16.316 -33.560 1.00 97.81 220 GLU A N 1
ATOM 1624 C CA . GLU A 1 220 ? 26.522 16.356 -33.215 1.00 97.81 220 GLU A CA 1
ATOM 1625 C C . GLU A 1 220 ? 26.104 15.119 -32.407 1.00 97.81 220 GLU A C 1
ATOM 1627 O O . GLU A 1 220 ? 25.486 15.247 -31.347 1.00 97.81 220 GLU A O 1
ATOM 1632 N N . ALA A 1 221 ? 26.508 13.918 -32.838 1.00 96.88 221 ALA A N 1
ATOM 1633 C CA . ALA A 1 221 ? 26.236 12.684 -32.104 1.00 96.88 221 ALA A CA 1
ATOM 1634 C C . ALA A 1 221 ? 26.866 12.688 -30.701 1.00 96.88 221 ALA A C 1
ATOM 1636 O O . ALA A 1 221 ? 26.230 12.244 -29.745 1.00 96.88 221 ALA A O 1
ATOM 1637 N N . ALA A 1 222 ? 28.086 13.214 -30.551 1.00 97.94 222 ALA A N 1
ATOM 1638 C CA . ALA A 1 222 ? 28.729 13.354 -29.247 1.00 97.94 222 ALA A CA 1
ATOM 1639 C C . ALA A 1 222 ? 27.946 14.307 -28.328 1.00 97.94 222 ALA A C 1
ATOM 1641 O O . ALA A 1 222 ? 27.724 13.976 -27.165 1.00 97.94 222 ALA A O 1
ATOM 1642 N N . THR A 1 223 ? 27.462 15.442 -28.847 1.00 97.94 223 THR A N 1
ATOM 1643 C CA . THR A 1 223 ? 26.606 16.366 -28.083 1.00 97.94 223 THR A CA 1
ATOM 1644 C C . THR A 1 223 ? 25.297 15.707 -27.644 1.00 97.94 223 THR A C 1
ATOM 1646 O O . THR A 1 223 ? 24.931 15.823 -26.476 1.00 97.94 223 THR A O 1
ATOM 1649 N N . VAL A 1 224 ? 24.623 14.968 -28.531 1.00 98.12 224 VAL A N 1
ATOM 1650 C CA . VAL A 1 224 ? 23.377 14.252 -28.198 1.00 98.12 224 VAL A CA 1
ATOM 1651 C C . VAL A 1 224 ? 23.613 13.178 -27.131 1.00 98.12 224 VAL A C 1
ATOM 1653 O O . VAL A 1 224 ? 22.807 13.035 -26.215 1.00 98.12 224 VAL A O 1
ATOM 1656 N N . ILE A 1 225 ? 24.724 12.436 -27.209 1.00 97.44 225 ILE A N 1
ATOM 1657 C CA . ILE A 1 225 ? 25.073 11.419 -26.204 1.00 97.44 225 ILE A CA 1
ATOM 1658 C C . ILE A 1 225 ? 25.326 12.061 -24.835 1.00 97.44 225 ILE A C 1
ATOM 1660 O O . ILE A 1 225 ? 24.854 11.534 -23.828 1.00 97.44 225 ILE A O 1
ATOM 1664 N N . GLU A 1 226 ? 26.042 13.185 -24.776 1.00 97.50 226 GLU A N 1
ATOM 1665 C CA . GLU A 1 226 ? 26.285 13.896 -23.515 1.00 97.50 226 GLU A CA 1
ATOM 1666 C C . GLU A 1 226 ? 24.996 14.482 -22.923 1.00 97.50 226 GLU A C 1
ATOM 1668 O O . GLU A 1 226 ? 24.766 14.347 -21.722 1.00 97.50 226 GLU A O 1
ATOM 1673 N N . GLN A 1 227 ? 24.107 15.037 -23.753 1.00 97.69 227 GLN A N 1
ATOM 1674 C CA . GLN A 1 227 ? 22.779 15.484 -23.314 1.00 97.69 227 GLN A CA 1
ATOM 1675 C C . GLN A 1 227 ? 21.950 14.323 -22.756 1.00 97.69 227 GLN A C 1
ATOM 1677 O O . GLN A 1 227 ? 21.464 14.405 -21.634 1.00 97.69 227 GLN A O 1
ATOM 1682 N N . ALA A 1 228 ? 21.879 13.196 -23.469 1.00 96.81 228 ALA A N 1
ATOM 1683 C CA . ALA A 1 228 ? 21.151 12.020 -23.001 1.00 96.81 228 ALA A CA 1
ATOM 1684 C C . ALA A 1 228 ? 21.716 11.465 -21.680 1.00 96.81 228 ALA A C 1
ATOM 1686 O O . ALA A 1 228 ? 20.962 11.016 -20.818 1.00 96.81 228 ALA A O 1
ATOM 1687 N N . ARG A 1 229 ? 23.042 11.507 -21.487 1.00 98.06 229 ARG A N 1
ATOM 1688 C CA . ARG A 1 229 ? 23.681 11.130 -20.213 1.00 98.06 229 ARG A CA 1
ATOM 1689 C C . ARG A 1 229 ? 23.306 12.086 -19.085 1.00 98.06 229 ARG A C 1
ATOM 1691 O O . ARG A 1 229 ? 23.028 11.617 -17.982 1.00 98.06 229 ARG A O 1
ATOM 1698 N N . ALA A 1 230 ? 23.289 13.391 -19.353 1.00 97.88 230 ALA A N 1
ATOM 1699 C CA . ALA A 1 230 ? 22.866 14.398 -18.387 1.00 97.88 230 ALA A CA 1
ATOM 1700 C C . ALA A 1 230 ? 21.388 14.221 -18.000 1.00 97.88 230 ALA A C 1
ATOM 1702 O O . ALA A 1 230 ? 21.074 14.230 -16.811 1.00 97.88 230 ALA A O 1
ATOM 1703 N N . ASP A 1 231 ? 20.510 13.961 -18.971 1.00 96.31 231 ASP A N 1
ATOM 1704 C CA . ASP A 1 231 ? 19.080 13.723 -18.743 1.00 96.31 231 ASP A CA 1
ATOM 1705 C C . ASP A 1 231 ? 18.838 12.456 -17.910 1.00 96.31 231 ASP A C 1
ATOM 1707 O O . ASP A 1 231 ? 18.056 12.474 -16.959 1.00 96.31 231 ASP A O 1
ATOM 1711 N N . VAL A 1 232 ? 19.547 11.358 -18.205 1.00 97.38 232 VAL A N 1
ATOM 1712 C CA . VAL A 1 232 ? 19.470 10.122 -17.405 1.00 97.38 232 VAL A CA 1
ATOM 1713 C C . VAL A 1 232 ? 19.968 10.357 -15.978 1.00 97.38 232 VAL A C 1
ATOM 1715 O O . VAL A 1 232 ? 19.336 9.892 -15.029 1.00 97.38 232 VAL A O 1
ATOM 1718 N N . ALA A 1 233 ? 21.068 11.095 -15.800 1.00 97.88 233 ALA A N 1
ATOM 1719 C CA . ALA A 1 233 ? 21.581 11.433 -14.474 1.00 97.88 233 ALA A CA 1
ATOM 1720 C C . ALA A 1 233 ? 20.597 12.313 -13.682 1.00 97.88 233 ALA A C 1
ATOM 1722 O O . ALA A 1 233 ? 20.374 12.060 -12.497 1.00 97.88 233 ALA A O 1
ATOM 1723 N N . ALA A 1 234 ? 19.967 13.296 -14.333 1.00 97.50 234 ALA A N 1
ATOM 1724 C CA . ALA A 1 234 ? 18.935 14.137 -13.731 1.00 97.50 234 ALA A CA 1
ATOM 1725 C C . ALA A 1 234 ? 17.704 13.313 -13.321 1.00 97.50 234 ALA A C 1
ATOM 1727 O O . ALA A 1 234 ? 17.270 13.393 -12.174 1.00 97.50 234 ALA A O 1
ATOM 1728 N N . ALA A 1 235 ? 17.208 12.441 -14.204 1.00 96.94 235 ALA A N 1
ATOM 1729 C CA . ALA A 1 235 ? 16.081 11.557 -13.912 1.00 96.94 235 ALA A CA 1
ATOM 1730 C C . ALA A 1 235 ? 16.375 10.590 -12.749 1.00 96.94 235 ALA A C 1
ATOM 1732 O O . ALA A 1 235 ? 15.507 10.329 -11.915 1.00 96.94 235 ALA A O 1
ATOM 1733 N N . HIS A 1 236 ? 17.605 10.073 -12.655 1.00 97.69 236 HIS A N 1
ATOM 1734 C CA . HIS A 1 236 ? 18.033 9.253 -11.520 1.00 97.69 236 HIS A CA 1
ATOM 1735 C C . HIS A 1 236 ? 18.042 10.052 -10.209 1.00 97.69 236 HIS A C 1
ATOM 1737 O O . HIS A 1 236 ? 17.529 9.562 -9.203 1.00 97.69 236 HIS A O 1
ATOM 1743 N N . ALA A 1 237 ? 18.564 11.282 -10.218 1.00 97.69 237 ALA A N 1
ATOM 1744 C CA . ALA A 1 237 ? 18.568 12.148 -9.039 1.00 97.69 237 ALA A CA 1
ATOM 1745 C C . ALA A 1 237 ? 17.141 12.510 -8.580 1.00 97.69 237 ALA A C 1
ATOM 1747 O O . ALA A 1 237 ? 16.848 12.479 -7.383 1.00 97.69 237 ALA A O 1
ATOM 1748 N N . GLU A 1 238 ? 16.231 12.794 -9.518 1.00 97.50 238 GLU A N 1
ATOM 1749 C CA . GLU A 1 238 ? 14.811 13.029 -9.228 1.00 97.50 238 GLU A CA 1
ATOM 1750 C C . GLU A 1 238 ? 14.138 11.793 -8.618 1.00 97.50 238 GLU A C 1
ATOM 1752 O O . GLU A 1 238 ? 13.403 11.910 -7.633 1.00 97.50 238 GLU A O 1
ATOM 1757 N N . LEU A 1 239 ? 14.421 10.599 -9.149 1.00 97.12 239 LEU A N 1
ATOM 1758 C CA . LEU A 1 239 ? 13.897 9.344 -8.614 1.00 97.12 239 LEU A CA 1
ATOM 1759 C C . LEU A 1 239 ? 14.413 9.069 -7.194 1.00 97.12 239 LEU A C 1
ATOM 1761 O O . LEU A 1 239 ? 13.629 8.710 -6.316 1.00 97.12 239 LEU A O 1
ATOM 1765 N N . GLU A 1 240 ? 15.711 9.249 -6.940 1.00 98.12 240 GLU A N 1
ATOM 1766 C CA . GLU A 1 240 ? 16.296 9.089 -5.602 1.00 98.12 240 GLU A CA 1
ATOM 1767 C C . GLU A 1 240 ? 15.706 10.084 -4.595 1.00 98.12 240 GLU A C 1
ATOM 1769 O O . GLU A 1 240 ? 15.396 9.714 -3.454 1.00 98.12 240 GLU A O 1
ATOM 1774 N N . HIS A 1 241 ? 15.487 11.330 -5.024 1.00 97.81 241 HIS A N 1
ATOM 1775 C CA . HIS A 1 241 ? 14.819 12.344 -4.218 1.00 97.81 241 HIS A CA 1
ATOM 1776 C C . HIS A 1 241 ? 13.373 11.940 -3.896 1.00 97.81 241 HIS A C 1
ATOM 1778 O O . HIS A 1 241 ? 12.989 11.929 -2.725 1.00 97.81 241 HIS A O 1
ATOM 1784 N N . ALA A 1 242 ? 12.599 11.518 -4.901 1.00 97.00 242 ALA A N 1
ATOM 1785 C CA . ALA A 1 242 ? 11.220 11.065 -4.727 1.00 97.00 242 ALA A CA 1
ATOM 1786 C C . ALA A 1 242 ? 11.116 9.838 -3.804 1.00 97.00 242 ALA A C 1
ATOM 1788 O O . ALA A 1 242 ? 10.219 9.768 -2.964 1.00 97.00 242 ALA A O 1
ATOM 1789 N N . LEU A 1 243 ? 12.047 8.883 -3.907 1.00 98.12 243 LEU A N 1
ATOM 1790 C CA . LEU A 1 243 ? 12.107 7.723 -3.012 1.00 98.12 243 LEU A CA 1
ATOM 1791 C C . LEU A 1 243 ? 12.438 8.123 -1.570 1.00 98.12 243 LEU A C 1
ATOM 1793 O O . LEU A 1 243 ? 11.878 7.553 -0.631 1.00 98.12 243 LEU A O 1
ATOM 1797 N N . THR A 1 244 ? 13.334 9.091 -1.384 1.00 97.94 244 THR A N 1
ATOM 1798 C CA . THR A 1 244 ? 13.692 9.610 -0.056 1.00 97.94 244 THR A CA 1
ATOM 1799 C C . THR A 1 244 ? 12.515 10.348 0.584 1.00 97.94 244 THR A C 1
ATOM 1801 O O . THR A 1 244 ? 12.188 10.075 1.741 1.00 97.94 244 THR A O 1
ATOM 1804 N N . ASP A 1 245 ? 11.824 11.205 -0.173 1.00 97.62 245 ASP A N 1
ATOM 1805 C CA . ASP A 1 245 ? 10.608 11.891 0.282 1.00 97.62 245 ASP A CA 1
ATOM 1806 C C . ASP A 1 245 ? 9.495 10.894 0.635 1.00 97.62 245 ASP A C 1
ATOM 1808 O O . ASP A 1 245 ? 8.935 10.938 1.732 1.00 97.62 245 ASP A O 1
ATOM 1812 N N . ALA A 1 246 ? 9.230 9.915 -0.237 1.00 96.31 246 ALA A N 1
ATOM 1813 C CA . ALA A 1 246 ? 8.229 8.882 0.015 1.00 96.31 246 ALA A CA 1
ATOM 1814 C C . ALA A 1 246 ? 8.527 8.086 1.297 1.00 96.31 246 ALA A C 1
ATOM 1816 O O . ALA A 1 246 ? 7.627 7.880 2.112 1.00 96.31 246 ALA A O 1
ATOM 1817 N N . ARG A 1 247 ? 9.786 7.684 1.522 1.00 98.44 247 ARG A N 1
ATOM 1818 C CA . ARG A 1 247 ? 10.206 6.998 2.759 1.00 98.44 247 ARG A CA 1
ATOM 1819 C C . ARG A 1 247 ? 10.004 7.869 3.997 1.00 98.44 247 ARG A C 1
ATOM 1821 O O . ARG A 1 247 ? 9.493 7.371 4.997 1.00 98.44 247 ARG A O 1
ATOM 1828 N N . SER A 1 248 ? 10.350 9.154 3.921 1.00 98.12 248 SER A N 1
ATOM 1829 C CA . SER A 1 248 ? 10.124 10.118 5.006 1.00 98.12 248 SER A CA 1
ATOM 1830 C C . SER A 1 248 ? 8.633 10.246 5.346 1.00 98.12 248 SER A C 1
ATOM 1832 O O . SER A 1 248 ? 8.241 10.156 6.509 1.00 98.12 248 SER A O 1
ATOM 1834 N N . ARG A 1 249 ? 7.773 10.354 4.324 1.00 97.94 249 ARG A N 1
ATOM 1835 C CA . ARG A 1 249 ? 6.314 10.445 4.490 1.00 97.94 249 ARG A CA 1
ATOM 1836 C C . ARG A 1 249 ? 5.702 9.180 5.089 1.00 97.94 249 ARG A C 1
ATOM 1838 O O . ARG A 1 249 ? 4.813 9.293 5.930 1.00 97.94 249 ARG A O 1
ATOM 1845 N N . ILE A 1 250 ? 6.170 7.997 4.683 1.00 97.50 250 ILE A N 1
ATOM 1846 C CA . ILE A 1 250 ? 5.741 6.714 5.265 1.00 97.50 250 ILE A CA 1
ATOM 1847 C C . ILE A 1 250 ? 6.148 6.648 6.740 1.00 97.50 250 ILE A C 1
ATOM 1849 O O . ILE A 1 250 ? 5.286 6.407 7.580 1.00 97.50 250 ILE A O 1
ATOM 1853 N N . ALA A 1 251 ? 7.407 6.950 7.071 1.00 97.44 251 ALA A N 1
ATOM 1854 C CA . ALA A 1 251 ? 7.888 6.937 8.454 1.00 97.44 251 ALA A CA 1
ATOM 1855 C C . ALA A 1 251 ? 7.103 7.913 9.353 1.00 97.44 251 ALA A C 1
ATOM 1857 O O . ALA A 1 251 ? 6.683 7.550 10.451 1.00 97.44 251 ALA A O 1
ATOM 1858 N N . ALA A 1 252 ? 6.828 9.129 8.866 1.00 97.31 252 ALA A N 1
ATOM 1859 C CA . ALA A 1 252 ? 6.004 10.103 9.580 1.00 97.31 252 ALA A CA 1
ATOM 1860 C C . ALA A 1 252 ? 4.555 9.616 9.775 1.00 97.31 252 ALA A C 1
ATOM 1862 O O . ALA A 1 252 ? 3.971 9.803 10.845 1.00 97.31 252 ALA A O 1
ATOM 1863 N N . ALA A 1 253 ? 3.966 8.965 8.765 1.00 97.31 253 ALA A N 1
ATOM 1864 C CA . ALA A 1 253 ? 2.617 8.412 8.854 1.00 97.31 253 ALA A CA 1
ATOM 1865 C C . ALA A 1 253 ? 2.531 7.234 9.840 1.00 97.31 253 ALA A C 1
ATOM 1867 O O . ALA A 1 253 ? 1.566 7.153 10.604 1.00 97.31 253 ALA A O 1
ATOM 1868 N N . GLU A 1 254 ? 3.532 6.350 9.851 1.00 97.81 254 GLU A N 1
ATOM 1869 C CA . GLU A 1 254 ? 3.644 5.236 10.798 1.00 97.81 254 GLU A CA 1
ATOM 1870 C C . GLU A 1 254 ? 3.794 5.738 12.236 1.00 97.81 254 GLU A C 1
ATOM 1872 O O . GLU A 1 254 ? 3.068 5.277 13.120 1.00 97.81 254 GLU A O 1
ATOM 1877 N N . GLN A 1 255 ? 4.653 6.736 12.467 1.00 98.19 255 GLN A N 1
ATOM 1878 C CA . GLN A 1 255 ? 4.799 7.365 13.779 1.00 98.19 255 GLN A CA 1
ATOM 1879 C C . GLN A 1 255 ? 3.477 7.995 14.249 1.00 98.19 255 GLN A C 1
ATOM 1881 O O . GLN A 1 255 ? 3.003 7.690 15.344 1.00 98.19 255 GLN A O 1
ATOM 1886 N N . ALA A 1 256 ? 2.818 8.792 13.403 1.00 97.56 256 ALA A N 1
ATOM 1887 C CA . ALA A 1 256 ? 1.530 9.404 13.733 1.00 97.56 256 ALA A CA 1
ATOM 1888 C C . ALA A 1 256 ? 0.411 8.365 13.953 1.00 97.56 256 ALA A C 1
ATOM 1890 O O . ALA A 1 256 ? -0.551 8.608 14.686 1.00 97.56 256 ALA A O 1
ATOM 1891 N N . ALA A 1 257 ? 0.475 7.203 13.296 1.00 97.25 257 ALA A N 1
ATOM 1892 C CA . ALA A 1 257 ? -0.446 6.098 13.550 1.00 97.25 257 ALA A CA 1
ATOM 1893 C C . ALA A 1 257 ? -0.164 5.431 14.906 1.00 97.25 257 ALA A C 1
ATOM 1895 O O . ALA A 1 257 ? -1.104 5.190 15.665 1.00 97.25 257 ALA A O 1
ATOM 1896 N N . ALA A 1 258 ? 1.107 5.188 15.239 1.00 97.56 258 ALA A N 1
ATOM 1897 C CA . ALA A 1 258 ? 1.515 4.625 16.523 1.00 97.56 258 ALA A CA 1
ATOM 1898 C C . ALA A 1 258 ? 1.113 5.530 17.701 1.00 97.56 258 ALA A C 1
ATOM 1900 O O . ALA A 1 258 ? 0.541 5.045 18.680 1.00 97.56 258 ALA A O 1
ATOM 1901 N N . GLU A 1 259 ? 1.326 6.842 17.576 1.00 97.88 259 GLU A N 1
ATOM 1902 C CA . GLU A 1 259 ? 0.914 7.843 18.568 1.00 97.88 259 GLU A CA 1
ATOM 1903 C C . GLU A 1 259 ? -0.610 7.858 18.762 1.00 97.88 259 GLU A C 1
ATOM 1905 O O . GLU A 1 259 ? -1.086 7.819 19.896 1.00 97.88 259 GLU A O 1
ATOM 1910 N N . ARG A 1 260 ? -1.395 7.815 17.673 1.00 98.12 260 ARG A N 1
ATOM 1911 C CA . ARG A 1 260 ? -2.866 7.728 17.752 1.00 98.12 260 ARG A CA 1
ATOM 1912 C C . ARG A 1 260 ? -3.342 6.447 18.431 1.00 98.12 260 ARG A C 1
ATOM 1914 O O . ARG A 1 260 ? -4.230 6.504 19.277 1.00 98.12 260 ARG A O 1
ATOM 1921 N N . VAL A 1 261 ? -2.754 5.297 18.096 1.00 98.00 261 VAL A N 1
ATOM 1922 C CA . VAL A 1 261 ? -3.095 4.017 18.739 1.00 98.00 261 VAL A CA 1
ATOM 1923 C C . VAL A 1 261 ? -2.760 4.052 20.229 1.00 98.00 261 VAL A C 1
ATOM 1925 O O . VAL A 1 261 ? -3.549 3.564 21.038 1.00 98.00 261 VAL A O 1
ATOM 1928 N N . HIS A 1 262 ? -1.623 4.638 20.612 1.00 98.00 262 HIS A N 1
ATOM 1929 C CA . HIS A 1 262 ? -1.282 4.817 22.020 1.00 98.00 262 HIS A CA 1
ATOM 1930 C C . HIS A 1 262 ? -2.292 5.732 22.724 1.00 98.00 262 HIS A C 1
ATOM 1932 O O . HIS A 1 262 ? -2.779 5.365 23.793 1.00 98.00 262 HIS A O 1
ATOM 1938 N N . ALA A 1 263 ? -2.629 6.885 22.142 1.00 97.31 263 ALA A N 1
ATOM 1939 C CA . ALA A 1 263 ? -3.584 7.823 22.728 1.00 97.31 263 ALA A CA 1
ATOM 1940 C C . ALA A 1 263 ? -4.949 7.158 22.974 1.00 97.31 263 ALA A C 1
ATOM 1942 O O . ALA A 1 263 ? -5.445 7.188 24.098 1.00 97.31 263 ALA A O 1
ATOM 1943 N N . ILE A 1 264 ? -5.485 6.453 21.968 1.00 97.81 264 ILE A N 1
ATOM 1944 C CA . ILE A 1 264 ? -6.750 5.707 22.075 1.00 97.81 264 ILE A CA 1
ATOM 1945 C C . ILE A 1 264 ? -6.672 4.646 23.176 1.00 97.81 264 ILE A C 1
ATOM 1947 O O . ILE A 1 264 ? -7.612 4.497 23.951 1.00 97.81 264 ILE A O 1
ATOM 1951 N N . ARG A 1 265 ? -5.561 3.902 23.281 1.00 98.06 265 ARG A N 1
ATOM 1952 C CA . ARG A 1 265 ? -5.387 2.891 24.340 1.00 98.06 265 ARG A CA 1
ATOM 1953 C C . ARG A 1 265 ? -5.394 3.512 25.732 1.00 98.06 265 ARG A C 1
ATOM 1955 O O . ARG A 1 265 ? -6.017 2.950 26.626 1.00 98.06 265 ARG A O 1
ATOM 1962 N N . THR A 1 266 ? -4.718 4.643 25.915 1.00 97.69 266 THR A N 1
ATOM 1963 C CA . THR A 1 266 ? -4.682 5.359 27.197 1.00 97.69 266 THR A CA 1
ATOM 1964 C C . THR A 1 266 ? -6.053 5.928 27.564 1.00 97.69 266 THR A C 1
ATOM 1966 O O . THR A 1 266 ? -6.493 5.765 28.701 1.00 97.69 266 THR A O 1
ATOM 1969 N N . GLU A 1 267 ? -6.753 6.540 26.607 1.00 97.94 267 GLU A N 1
ATOM 1970 C CA . GLU A 1 267 ? -8.121 7.043 26.786 1.00 97.94 267 GLU A CA 1
ATOM 1971 C C . GLU A 1 267 ? -9.093 5.911 27.138 1.00 97.94 267 GLU A C 1
ATOM 1973 O O . GLU A 1 267 ? -9.766 5.974 28.162 1.00 97.94 267 GLU A O 1
ATOM 1978 N N . THR A 1 268 ? -9.074 4.819 26.367 1.00 96.88 268 THR A N 1
ATOM 1979 C CA . THR A 1 268 ? -9.929 3.645 26.605 1.00 96.88 268 THR A CA 1
ATOM 1980 C C . THR A 1 268 ? -9.640 3.007 27.965 1.00 96.88 268 THR A C 1
ATOM 1982 O O . THR A 1 268 ? -10.565 2.628 28.675 1.00 96.88 268 THR A O 1
ATOM 1985 N N . ALA A 1 269 ? -8.367 2.891 28.365 1.00 97.50 269 ALA A N 1
ATOM 1986 C CA . ALA A 1 269 ? -8.008 2.374 29.687 1.00 97.50 269 ALA A CA 1
ATOM 1987 C C . ALA A 1 269 ? -8.578 3.257 30.810 1.00 97.50 269 ALA A C 1
ATOM 1989 O O . ALA A 1 269 ? -9.131 2.740 31.777 1.00 97.50 269 ALA A O 1
ATOM 1990 N N . THR A 1 270 ? -8.512 4.580 30.637 1.00 97.56 270 THR A N 1
ATOM 1991 C CA . THR A 1 270 ? -9.048 5.554 31.598 1.00 97.56 270 THR A CA 1
ATOM 1992 C C . THR A 1 270 ? -10.575 5.462 31.679 1.00 97.56 270 THR A C 1
ATOM 1994 O O . THR A 1 270 ? -11.137 5.463 32.772 1.00 97.56 270 THR A O 1
ATOM 1997 N N . GLU A 1 271 ? -11.261 5.328 30.541 1.00 97.81 271 GLU A N 1
ATOM 1998 C CA . GLU A 1 271 ? -12.716 5.152 30.485 1.00 97.81 271 GLU A CA 1
ATOM 1999 C C . GLU A 1 271 ? -13.152 3.838 31.151 1.00 97.81 271 GLU A C 1
ATOM 2001 O O . GLU A 1 271 ? -14.091 3.826 31.948 1.00 97.81 271 GLU A O 1
ATOM 2006 N N . ILE A 1 272 ? -12.428 2.738 30.911 1.00 97.06 272 ILE A N 1
ATOM 2007 C CA . ILE A 1 272 ? -12.667 1.451 31.579 1.00 97.06 272 ILE A CA 1
ATOM 2008 C C . ILE A 1 272 ? -12.511 1.588 33.097 1.00 97.06 272 ILE A C 1
ATOM 2010 O O . ILE A 1 272 ? -13.379 1.117 33.832 1.00 97.06 272 ILE A O 1
ATOM 2014 N N . GLU A 1 273 ? -11.449 2.237 33.581 1.00 97.38 273 GLU A N 1
ATOM 2015 C CA . GLU A 1 273 ? -11.241 2.464 35.017 1.00 97.38 273 GLU A CA 1
ATOM 2016 C C . GLU A 1 273 ? -12.377 3.293 35.633 1.00 97.38 273 GLU A C 1
ATOM 2018 O O . GLU A 1 273 ? -12.880 2.956 36.707 1.00 97.38 273 GLU A O 1
ATOM 2023 N N . GLN A 1 274 ? -12.841 4.335 34.935 1.00 97.38 274 GLN A N 1
ATOM 2024 C CA . GLN A 1 274 ? -13.964 5.169 35.373 1.00 97.38 274 GLN A CA 1
ATOM 2025 C C . GLN A 1 274 ? -15.280 4.383 35.424 1.00 97.38 274 GLN A C 1
ATOM 2027 O O . GLN A 1 274 ? -15.998 4.453 36.426 1.00 97.38 274 GLN A O 1
ATOM 2032 N N . ILE A 1 275 ? -15.582 3.590 34.391 1.00 97.44 275 ILE A N 1
ATOM 2033 C CA . ILE A 1 275 ? -16.769 2.724 34.348 1.00 97.44 275 ILE A CA 1
ATOM 2034 C C . ILE A 1 275 ? -16.712 1.695 35.480 1.00 97.44 275 ILE A C 1
ATOM 2036 O O . ILE A 1 275 ? -17.706 1.491 36.177 1.00 97.44 275 ILE A O 1
ATOM 2040 N N . GLN A 1 276 ? -15.555 1.068 35.708 1.00 97.38 276 GLN A N 1
ATOM 2041 C CA . GLN A 1 276 ? -15.367 0.106 36.794 1.00 97.38 276 GLN A CA 1
ATOM 2042 C C . GLN A 1 276 ? -15.527 0.758 38.171 1.00 97.38 276 GLN A C 1
ATOM 2044 O O . GLN A 1 276 ? -16.179 0.186 39.047 1.00 97.38 276 GLN A O 1
ATOM 2049 N N . ALA A 1 277 ? -14.977 1.957 38.376 1.00 96.56 277 ALA A N 1
ATOM 2050 C CA . ALA A 1 277 ? -15.139 2.707 39.618 1.00 96.56 277 ALA A CA 1
ATOM 2051 C C . ALA A 1 277 ? -16.616 3.048 39.879 1.00 96.56 277 ALA A C 1
ATOM 2053 O O . ALA A 1 277 ? -17.123 2.762 40.967 1.00 96.56 277 ALA A O 1
ATOM 2054 N N . ALA A 1 278 ? -17.325 3.564 38.869 1.00 96.81 278 ALA A N 1
ATOM 2055 C CA . ALA A 1 278 ? -18.747 3.887 38.957 1.00 96.81 278 ALA A CA 1
ATOM 2056 C C . ALA A 1 278 ? -19.612 2.639 39.210 1.00 96.81 278 ALA A C 1
ATOM 2058 O O . ALA A 1 278 ? -20.505 2.660 40.059 1.00 96.81 278 ALA A O 1
ATOM 2059 N N . ALA A 1 279 ? -19.327 1.524 38.530 1.00 96.25 279 ALA A N 1
ATOM 2060 C CA . ALA A 1 279 ? -20.020 0.256 38.748 1.00 96.25 279 ALA A CA 1
ATOM 2061 C C . ALA A 1 279 ? -19.806 -0.268 40.179 1.00 96.25 279 ALA A C 1
ATOM 2063 O O . ALA A 1 279 ? -20.761 -0.667 40.845 1.00 96.25 279 ALA A O 1
ATOM 2064 N N . ASN A 1 280 ? -18.574 -0.209 40.692 1.00 97.19 280 ASN A N 1
ATOM 2065 C CA . ASN A 1 280 ? -18.263 -0.608 42.065 1.00 97.19 280 ASN A CA 1
ATOM 2066 C C . ASN A 1 280 ? -18.973 0.273 43.104 1.00 97.19 280 ASN A C 1
ATOM 2068 O O . ASN A 1 280 ? -19.434 -0.232 44.130 1.00 97.19 280 ASN A O 1
ATOM 2072 N N . GLU A 1 281 ? -19.090 1.577 42.854 1.00 96.94 281 GLU A N 1
ATOM 2073 C CA . GLU A 1 281 ? -19.859 2.485 43.708 1.00 96.9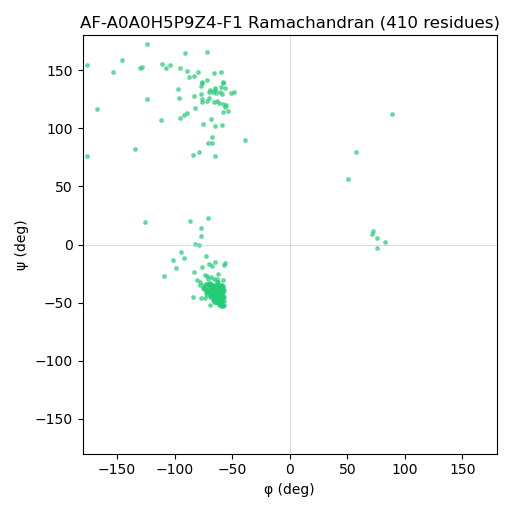4 281 GLU A CA 1
ATOM 2074 C C . GLU A 1 281 ? -21.353 2.132 43.707 1.00 96.94 281 GLU A C 1
ATOM 2076 O O . GLU A 1 281 ? -21.959 2.016 44.776 1.00 96.94 281 GLU A O 1
ATOM 2081 N N . GLN A 1 282 ? -21.935 1.865 42.533 1.00 96.56 282 GLN A N 1
ATOM 2082 C CA . GLN A 1 282 ? -23.328 1.426 42.409 1.00 96.56 282 GLN A CA 1
ATOM 2083 C C . GLN A 1 282 ? -23.585 0.105 43.142 1.00 96.56 282 GLN A C 1
ATOM 2085 O O . GLN A 1 282 ? -24.588 -0.008 43.851 1.00 96.56 282 GLN A O 1
ATOM 2090 N N . ILE A 1 283 ? -22.674 -0.869 43.034 1.00 96.56 283 ILE A N 1
ATOM 2091 C CA . ILE A 1 283 ? -22.759 -2.144 43.760 1.00 96.56 283 ILE A CA 1
ATOM 2092 C C . ILE A 1 283 ? -22.740 -1.897 45.272 1.00 96.56 283 ILE A C 1
ATOM 2094 O O . ILE A 1 283 ? -23.636 -2.361 45.973 1.00 96.56 283 ILE A O 1
ATOM 2098 N N . ARG A 1 284 ? -21.792 -1.102 45.788 1.00 96.81 284 ARG A N 1
ATOM 2099 C CA . ARG A 1 284 ? -21.722 -0.774 47.227 1.00 96.81 284 ARG A CA 1
ATOM 2100 C C . ARG A 1 284 ? -22.978 -0.057 47.722 1.00 96.81 284 ARG A C 1
ATOM 2102 O O . ARG A 1 284 ? -23.472 -0.349 48.816 1.00 96.81 284 ARG A O 1
ATOM 2109 N N . ALA A 1 285 ? -23.512 0.870 46.929 1.00 96.12 285 ALA A N 1
ATOM 2110 C CA . ALA A 1 285 ? -24.753 1.564 47.246 1.00 96.12 285 ALA A CA 1
ATOM 2111 C C . ALA A 1 285 ? -25.946 0.593 47.276 1.00 96.12 285 ALA A C 1
ATOM 2113 O O . ALA A 1 285 ? -26.759 0.645 48.203 1.00 96.12 285 ALA A O 1
ATOM 2114 N N . ALA A 1 286 ? -26.034 -0.326 46.310 1.00 95.44 286 ALA A N 1
ATOM 2115 C CA . ALA A 1 286 ? -27.060 -1.363 46.268 1.00 95.44 286 ALA A CA 1
ATOM 2116 C C . ALA A 1 286 ? -26.955 -2.318 47.467 1.00 95.44 286 ALA A C 1
ATOM 2118 O O . ALA A 1 286 ? -27.952 -2.544 48.149 1.00 95.44 286 ALA A O 1
ATOM 2119 N N . GLU A 1 287 ? -25.756 -2.802 47.799 1.00 96.50 287 GLU A N 1
ATOM 2120 C CA . GLU A 1 287 ? -25.518 -3.639 48.981 1.00 96.50 287 GLU A CA 1
ATOM 2121 C C . GLU A 1 287 ? -25.921 -2.930 50.276 1.00 96.50 287 GLU A C 1
ATOM 2123 O O . GLU A 1 287 ? -26.548 -3.530 51.149 1.00 96.50 287 GLU A O 1
ATOM 2128 N N . THR A 1 288 ? -25.610 -1.637 50.397 1.00 97.00 288 THR A N 1
ATOM 2129 C CA . THR A 1 288 ? -26.005 -0.824 51.554 1.00 97.00 288 THR A CA 1
ATOM 2130 C C . THR A 1 288 ? -27.526 -0.728 51.666 1.00 97.00 288 THR A C 1
ATOM 2132 O O . THR A 1 288 ? -28.073 -0.918 52.754 1.00 97.00 288 THR A O 1
ATOM 2135 N N . ARG A 1 289 ? -28.228 -0.502 50.545 1.00 96.00 289 ARG A N 1
ATOM 2136 C CA . ARG A 1 289 ? -29.700 -0.485 50.504 1.00 96.00 289 ARG A CA 1
ATOM 2137 C C . ARG A 1 289 ? -30.296 -1.841 50.873 1.00 96.00 289 ARG A C 1
ATOM 2139 O O . ARG A 1 289 ? -31.232 -1.875 51.665 1.00 96.00 289 ARG A O 1
ATOM 2146 N N . VAL A 1 290 ? -29.740 -2.943 50.364 1.00 96.38 290 VAL A N 1
ATOM 2147 C CA . VAL A 1 290 ? -30.184 -4.304 50.710 1.00 96.38 290 VAL A CA 1
ATOM 2148 C C . VAL A 1 290 ? -29.993 -4.568 52.202 1.00 96.38 290 VAL A C 1
ATOM 2150 O O . VAL A 1 290 ? -30.934 -4.988 52.866 1.00 96.38 290 VAL A O 1
ATOM 2153 N N . ARG A 1 291 ? -28.821 -4.250 52.771 1.00 96.06 291 ARG A N 1
ATOM 2154 C CA . ARG A 1 291 ? -28.569 -4.407 54.215 1.00 96.06 291 ARG A CA 1
ATOM 2155 C C . ARG A 1 291 ? -29.532 -3.576 55.062 1.00 96.06 291 ARG A C 1
ATOM 2157 O O . ARG A 1 291 ? -30.030 -4.078 56.068 1.00 96.06 291 ARG A O 1
ATOM 2164 N N . ALA A 1 292 ? -29.805 -2.333 54.661 1.00 95.56 292 ALA A N 1
ATOM 2165 C CA . ALA A 1 292 ? -30.762 -1.467 55.343 1.00 95.56 292 ALA A CA 1
ATOM 2166 C C . ALA A 1 292 ? -32.190 -2.031 55.266 1.00 95.56 292 ALA A C 1
ATOM 2168 O O . ALA A 1 292 ? -32.864 -2.102 56.291 1.00 95.56 292 ALA A O 1
ATOM 2169 N N . ALA A 1 293 ? -32.617 -2.508 54.093 1.00 95.50 293 ALA A N 1
ATOM 2170 C CA . ALA A 1 293 ? -33.920 -3.140 53.902 1.00 95.50 293 ALA A CA 1
ATOM 2171 C C . ALA A 1 293 ? -34.064 -4.426 54.735 1.00 95.50 293 ALA A C 1
ATOM 2173 O O . ALA A 1 293 ? -35.049 -4.580 55.448 1.00 95.50 293 ALA A O 1
ATOM 2174 N N . SER A 1 294 ? -33.060 -5.311 54.737 1.00 96.56 294 SER A N 1
ATOM 2175 C CA . SER A 1 294 ? -33.065 -6.525 55.568 1.00 96.56 294 SER A CA 1
ATOM 2176 C C . SER A 1 294 ? -33.014 -6.230 57.067 1.00 96.56 294 SER A C 1
ATOM 2178 O O . SER A 1 294 ? -33.488 -7.031 57.871 1.00 96.56 294 SER A O 1
ATOM 2180 N N . LYS A 1 295 ? -32.400 -5.116 57.484 1.00 96.75 295 LYS A N 1
ATOM 2181 C CA . LYS A 1 295 ? -32.468 -4.667 58.878 1.00 96.75 295 LYS A CA 1
ATOM 2182 C C . LYS A 1 295 ? -33.881 -4.184 59.211 1.00 96.75 295 LYS A C 1
ATOM 2184 O O . LYS A 1 295 ? -34.467 -4.709 60.143 1.00 96.75 295 LYS A O 1
ATOM 2189 N N . ALA A 1 296 ? -34.439 -3.279 58.407 1.00 94.62 296 ALA A N 1
ATOM 2190 C CA . ALA A 1 296 ? -35.791 -2.758 58.601 1.00 94.62 296 ALA A CA 1
ATOM 2191 C C . ALA A 1 296 ? -36.853 -3.873 58.611 1.00 94.62 296 ALA A C 1
ATOM 2193 O O . ALA A 1 296 ? -37.764 -3.839 59.429 1.00 94.62 296 ALA A O 1
ATOM 2194 N N . GLN A 1 297 ? -36.708 -4.890 57.754 1.00 95.81 297 GLN A N 1
ATOM 2195 C CA . GLN A 1 297 ? -37.578 -6.066 57.763 1.00 95.81 297 GLN A CA 1
ATOM 2196 C C . GLN A 1 297 ? -37.486 -6.835 59.088 1.00 95.81 297 GLN A C 1
ATOM 2198 O O . GLN A 1 297 ? -38.518 -7.158 59.666 1.00 95.81 297 GLN A O 1
ATOM 2203 N N . ARG A 1 298 ? -36.273 -7.107 59.588 1.00 95.25 298 ARG A N 1
ATOM 2204 C CA . ARG A 1 298 ? -36.081 -7.800 60.873 1.00 95.25 298 ARG A CA 1
ATOM 2205 C C . ARG A 1 298 ? -36.612 -6.993 62.053 1.00 95.25 298 ARG A C 1
ATOM 2207 O O . ARG A 1 298 ? -37.224 -7.573 62.941 1.00 95.25 298 ARG A O 1
ATOM 2214 N N . ASP A 1 299 ? -36.399 -5.679 62.045 1.00 95.06 299 ASP A N 1
ATOM 2215 C CA . ASP A 1 299 ? -36.925 -4.776 63.070 1.00 95.06 299 ASP A CA 1
ATOM 2216 C C . ASP A 1 299 ? -38.470 -4.814 63.060 1.00 95.06 299 ASP A C 1
ATOM 2218 O O . ASP A 1 299 ? -39.084 -5.005 64.106 1.00 95.06 299 ASP A O 1
ATOM 2222 N N . ALA A 1 300 ? -39.101 -4.771 61.879 1.00 94.00 300 ALA A N 1
ATOM 2223 C CA . ALA A 1 300 ? -40.555 -4.887 61.735 1.00 94.00 300 ALA A CA 1
ATOM 2224 C C . ALA A 1 300 ? -41.105 -6.270 62.144 1.00 94.00 300 ALA A C 1
ATOM 2226 O O . ALA A 1 300 ? -42.162 -6.360 62.769 1.00 94.00 300 ALA A O 1
ATOM 2227 N N . GLU A 1 301 ? -40.408 -7.362 61.813 1.00 95.31 301 GLU A N 1
ATOM 2228 C CA . GLU A 1 301 ? -40.759 -8.718 62.261 1.00 95.31 301 GLU A CA 1
ATOM 2229 C C . GLU A 1 301 ? -40.655 -8.849 63.788 1.00 95.31 301 GLU A C 1
ATOM 2231 O O . GLU A 1 301 ? -41.537 -9.440 64.412 1.00 95.31 301 GLU A O 1
ATOM 2236 N N . ALA A 1 302 ? -39.628 -8.252 64.401 1.00 94.50 302 ALA A N 1
ATOM 2237 C CA . ALA A 1 302 ? -39.454 -8.225 65.851 1.00 94.50 302 ALA A CA 1
ATOM 2238 C C . ALA A 1 302 ? -40.539 -7.390 66.551 1.00 94.50 302 ALA A C 1
ATOM 2240 O O . ALA A 1 302 ? -41.102 -7.843 67.547 1.00 94.50 302 ALA A O 1
ATOM 2241 N N . GLU A 1 303 ? -40.882 -6.211 66.020 1.00 93.81 303 GLU A N 1
ATOM 2242 C CA . GLU A 1 303 ? -41.997 -5.394 66.517 1.00 93.81 303 GLU A CA 1
ATOM 2243 C C . GLU A 1 303 ? -43.324 -6.150 66.433 1.00 93.81 303 GLU A C 1
ATOM 2245 O O . GLU A 1 303 ? -44.094 -6.167 67.395 1.00 93.81 303 GLU A O 1
ATOM 2250 N N . ARG A 1 304 ? -43.577 -6.832 65.309 1.00 94.94 304 ARG A N 1
ATOM 2251 C CA . ARG A 1 304 ? -44.778 -7.651 65.130 1.00 94.94 304 ARG A CA 1
ATOM 2252 C C . ARG A 1 304 ? -44.828 -8.812 66.121 1.00 94.94 304 ARG A C 1
ATOM 2254 O O . ARG A 1 304 ? -45.865 -9.005 66.749 1.00 94.94 304 ARG A O 1
ATOM 2261 N N . ALA A 1 305 ? -43.732 -9.550 66.293 1.00 94.56 305 ALA A N 1
ATOM 2262 C CA . ALA A 1 305 ? -43.650 -10.630 67.274 1.00 94.56 305 ALA A CA 1
ATOM 2263 C C . ALA A 1 305 ? -43.855 -10.108 68.708 1.00 94.56 305 ALA A C 1
ATOM 2265 O O . ALA A 1 305 ? -44.583 -10.717 69.488 1.00 94.56 305 ALA A O 1
ATOM 2266 N N . GLY A 1 306 ? -43.280 -8.946 69.038 1.00 94.62 306 GLY A N 1
ATOM 2267 C CA . GLY A 1 306 ? -43.493 -8.272 70.319 1.00 94.62 306 GLY A CA 1
ATOM 2268 C C . GLY A 1 306 ? -44.953 -7.867 70.542 1.00 94.62 306 GLY A C 1
ATOM 2269 O O . GLY A 1 306 ? -45.493 -8.090 71.624 1.00 94.62 306 GLY A O 1
ATOM 2270 N N . ALA A 1 307 ? -45.623 -7.336 69.516 1.00 92.75 307 ALA A N 1
ATOM 2271 C CA . ALA A 1 307 ? -47.043 -6.993 69.574 1.00 92.75 307 ALA A CA 1
ATOM 2272 C C . ALA A 1 307 ? -47.946 -8.234 69.699 1.00 92.75 307 ALA A C 1
ATOM 2274 O O . ALA A 1 307 ? -48.916 -8.214 70.459 1.00 92.75 307 ALA A O 1
ATOM 2275 N N . GLU A 1 308 ? -47.633 -9.321 68.987 1.00 94.69 308 GLU A N 1
ATOM 2276 C CA . GLU A 1 308 ? -48.346 -10.600 69.086 1.00 94.69 308 GLU A CA 1
ATOM 2277 C C . GLU A 1 308 ? -48.191 -11.221 70.484 1.00 94.69 308 GLU A C 1
ATOM 2279 O O . GLU A 1 308 ? -49.188 -11.655 71.067 1.00 94.69 308 GLU A O 1
ATOM 2284 N N . GLN A 1 309 ? -46.982 -11.182 71.056 1.00 94.06 309 GLN A N 1
ATOM 2285 C CA . GLN A 1 309 ? -46.720 -11.625 72.426 1.00 94.06 309 GLN A CA 1
ATOM 2286 C C . GLN A 1 309 ? -47.484 -10.774 73.447 1.00 94.06 309 GLN A C 1
ATOM 2288 O O . GLN A 1 309 ? -48.226 -11.325 74.255 1.00 94.06 309 GLN A O 1
ATOM 2293 N N . ALA A 1 310 ? -47.402 -9.442 73.360 1.00 92.25 310 ALA A N 1
ATOM 2294 C CA . ALA A 1 310 ? -48.138 -8.543 74.250 1.00 92.25 310 ALA A CA 1
ATOM 2295 C C . ALA A 1 310 ? -49.660 -8.763 74.167 1.00 92.25 310 ALA A C 1
ATOM 2297 O O . ALA A 1 310 ? -50.360 -8.721 75.177 1.00 92.25 310 ALA A O 1
ATOM 2298 N N . ALA A 1 311 ? -50.190 -9.048 72.972 1.00 92.75 311 ALA A N 1
ATOM 2299 C CA . ALA A 1 311 ? -51.595 -9.395 72.796 1.00 92.75 311 ALA A CA 1
ATOM 2300 C C . ALA A 1 311 ? -51.951 -10.761 73.416 1.00 92.75 311 ALA A C 1
ATOM 2302 O O . ALA A 1 311 ? -53.052 -10.916 73.950 1.00 92.75 311 ALA A O 1
ATOM 2303 N N . ALA A 1 312 ? -51.061 -11.756 73.346 1.00 93.38 312 ALA A N 1
ATOM 2304 C CA . ALA A 1 312 ? -51.245 -13.058 73.988 1.00 93.38 312 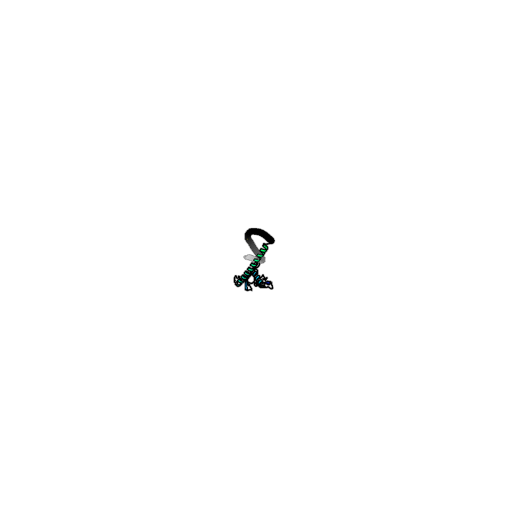ALA A CA 1
ATOM 2305 C C . ALA A 1 312 ? -51.193 -12.955 75.523 1.00 93.38 312 ALA A C 1
ATOM 2307 O O . ALA A 1 312 ? -52.055 -13.523 76.202 1.00 93.38 312 ALA A O 1
ATOM 2308 N N . ASP A 1 313 ? -50.254 -12.174 76.053 1.00 92.81 313 ASP A N 1
ATOM 2309 C CA . ASP A 1 313 ? -50.124 -11.885 77.481 1.00 92.81 313 ASP A CA 1
ATOM 2310 C C . ASP A 1 313 ? -51.374 -11.157 77.989 1.00 92.81 313 ASP A C 1
ATOM 2312 O O . ASP A 1 313 ? -52.033 -11.641 78.907 1.00 92.81 313 ASP A O 1
ATOM 2316 N N . ALA A 1 314 ? -51.819 -10.100 77.298 1.00 91.31 314 ALA A N 1
ATOM 2317 C CA . ALA A 1 314 ? -53.048 -9.379 77.639 1.00 91.31 314 ALA A CA 1
ATOM 2318 C C . ALA A 1 314 ? -54.303 -10.274 77.598 1.00 91.31 314 ALA A C 1
ATOM 2320 O O . ALA A 1 314 ? -55.208 -10.128 78.421 1.00 91.31 314 ALA A O 1
ATOM 2321 N N . ARG A 1 315 ? -54.387 -11.231 76.658 1.00 94.19 315 ARG A N 1
ATOM 2322 C CA . ARG A 1 315 ? -55.476 -12.228 76.635 1.00 94.19 315 ARG A CA 1
ATOM 2323 C C . ARG A 1 315 ? -55.406 -13.169 77.833 1.00 94.19 315 ARG A C 1
ATOM 2325 O O . ARG A 1 315 ? -56.455 -13.505 78.381 1.00 94.19 315 ARG A O 1
ATOM 2332 N N . THR A 1 316 ? -54.207 -13.596 78.217 1.00 93.56 316 THR A N 1
ATOM 2333 C CA . THR A 1 316 ? -53.982 -14.474 79.371 1.00 93.56 316 THR A CA 1
ATOM 2334 C C . THR A 1 316 ? -54.342 -13.756 80.668 1.00 93.56 316 THR A C 1
ATOM 2336 O O . THR A 1 316 ? -55.136 -14.282 81.443 1.00 93.56 316 THR A O 1
ATOM 2339 N N . GLU A 1 317 ? -53.873 -12.521 80.855 1.00 91.94 317 GLU A N 1
ATOM 2340 C CA . GLU A 1 317 ? -54.244 -11.659 81.981 1.00 91.94 317 GLU A CA 1
ATOM 2341 C C . GLU A 1 317 ? -55.756 -11.418 82.031 1.00 91.94 317 GLU A C 1
ATOM 2343 O O . GLU A 1 317 ? -56.376 -11.585 83.078 1.00 91.94 317 GLU A O 1
ATOM 2348 N N . ALA A 1 318 ? -56.395 -11.113 80.897 1.00 91.12 318 ALA A N 1
ATOM 2349 C CA . ALA A 1 318 ? -57.845 -10.938 80.845 1.00 91.12 318 ALA A CA 1
ATOM 2350 C C . ALA A 1 318 ? -58.614 -12.220 81.214 1.00 91.12 318 ALA A C 1
ATOM 2352 O O . ALA A 1 318 ? -59.668 -12.145 81.847 1.00 91.12 318 ALA A O 1
ATOM 2353 N N . GLN A 1 319 ? -58.120 -13.402 80.828 1.00 94.12 319 GLN A N 1
ATOM 2354 C CA . GLN A 1 319 ? -58.699 -14.682 81.249 1.00 94.12 319 GLN A CA 1
ATOM 2355 C C . GLN A 1 319 ? -58.491 -14.937 82.743 1.00 94.12 319 GLN A C 1
ATOM 2357 O O . GLN A 1 319 ? -59.425 -15.391 83.401 1.00 94.12 319 GLN A O 1
ATOM 2362 N N . GLN A 1 320 ? -57.305 -14.631 83.271 1.00 92.69 320 GLN A N 1
ATOM 2363 C CA . GLN A 1 320 ? -56.987 -14.738 84.693 1.00 92.69 320 GLN A CA 1
ATOM 2364 C C . GLN A 1 320 ? -57.933 -13.854 85.516 1.00 92.69 320 GLN A C 1
ATOM 2366 O O . GLN A 1 320 ? -58.654 -14.362 86.365 1.00 92.69 320 GLN A O 1
ATOM 2371 N N . LEU A 1 321 ? -58.058 -12.572 85.153 1.00 91.19 321 LEU A N 1
ATOM 2372 C CA . LEU A 1 321 ? -58.966 -11.622 85.799 1.00 91.19 321 LEU A CA 1
ATOM 2373 C C . LEU A 1 321 ? -60.433 -12.064 85.734 1.00 91.19 321 LEU A C 1
ATOM 2375 O O . LEU A 1 321 ? -61.182 -11.847 86.684 1.00 91.19 321 LEU A O 1
ATOM 2379 N N . ARG A 1 322 ? -60.873 -12.694 84.632 1.00 93.19 322 ARG A N 1
ATOM 2380 C CA . ARG A 1 322 ? -62.224 -13.277 84.550 1.00 93.19 322 ARG A CA 1
ATOM 2381 C C . ARG A 1 322 ? -62.411 -14.426 85.538 1.00 93.19 322 ARG A C 1
ATOM 2383 O O . ARG A 1 322 ? -63.439 -14.446 86.205 1.00 93.19 322 ARG A O 1
ATOM 2390 N N . ARG A 1 323 ? -61.438 -15.339 85.651 1.00 93.12 323 ARG A N 1
ATOM 2391 C CA . ARG A 1 323 ? -61.483 -16.439 86.630 1.00 93.12 323 ARG A CA 1
ATOM 2392 C C . ARG A 1 323 ? -61.479 -15.904 88.057 1.00 93.12 323 ARG A C 1
ATOM 2394 O O . ARG A 1 323 ? -62.322 -16.314 88.843 1.00 93.12 323 ARG A O 1
ATOM 2401 N N . ASP A 1 324 ? -60.602 -14.953 88.368 1.00 91.38 324 ASP A N 1
ATOM 2402 C CA . ASP A 1 324 ? -60.528 -14.331 89.695 1.00 91.38 324 ASP A CA 1
ATOM 2403 C C . ASP A 1 324 ? -61.859 -13.651 90.056 1.00 91.38 324 ASP A C 1
ATOM 2405 O O . ASP A 1 324 ? -62.355 -13.774 91.174 1.00 91.38 324 ASP A O 1
ATOM 2409 N N . LEU A 1 325 ? -62.498 -12.990 89.085 1.00 91.56 325 LEU A N 1
ATOM 2410 C CA . LEU A 1 325 ? -63.811 -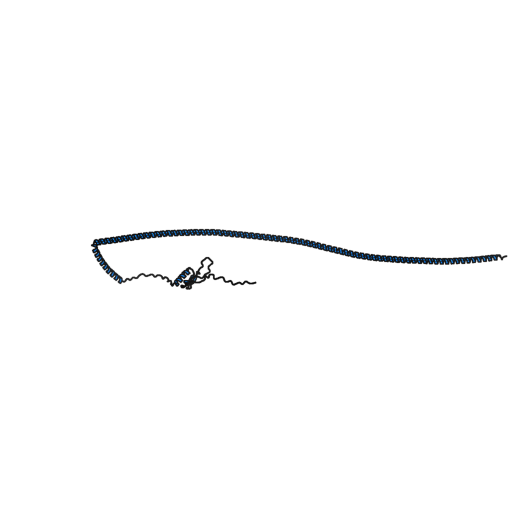12.371 89.259 1.00 91.56 325 LEU A CA 1
ATOM 2411 C C . LEU A 1 325 ? -64.946 -13.399 89.414 1.00 91.56 325 LEU A C 1
ATOM 2413 O O . LEU A 1 325 ? -65.894 -13.151 90.159 1.00 91.56 325 LEU A O 1
ATOM 2417 N N . GLU A 1 326 ? -64.882 -14.543 88.732 1.00 93.31 326 GLU A N 1
ATOM 2418 C CA . GLU A 1 326 ? -65.812 -15.664 88.929 1.00 93.31 326 GLU A CA 1
ATOM 2419 C C . GLU A 1 326 ? -65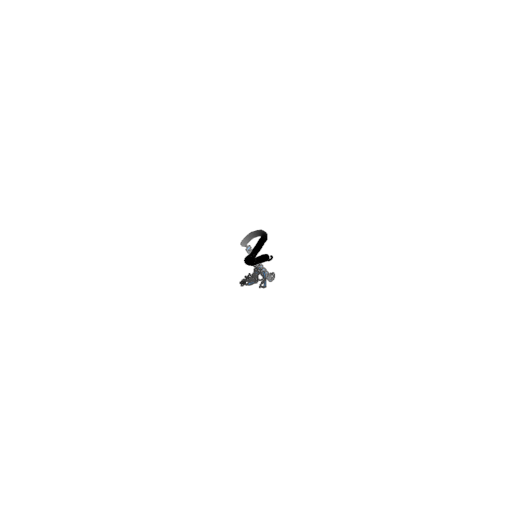.661 -16.287 90.321 1.00 93.31 326 GLU A C 1
ATOM 2421 O O . GLU A 1 326 ? -66.671 -16.492 90.996 1.00 93.31 326 GLU A O 1
ATOM 2426 N N . VAL A 1 327 ? -64.424 -16.502 90.781 1.00 91.88 327 VAL A N 1
ATOM 2427 C CA . VAL A 1 327 ? -64.115 -16.972 92.141 1.00 91.88 327 VAL A CA 1
ATOM 2428 C C . VAL A 1 327 ? -64.648 -15.985 93.175 1.00 91.88 327 VAL A C 1
ATOM 2430 O O . VAL A 1 327 ? -65.440 -16.377 94.026 1.00 91.88 327 VAL A O 1
ATOM 2433 N N . ALA A 1 328 ? -64.342 -14.692 93.044 1.00 87.50 328 ALA A N 1
ATOM 2434 C CA . ALA A 1 328 ? -64.837 -13.667 93.963 1.00 87.50 328 ALA A CA 1
ATOM 2435 C C . ALA A 1 328 ? -66.378 -13.596 94.000 1.00 87.50 328 ALA A C 1
ATOM 2437 O O . ALA A 1 328 ? -66.978 -13.356 95.048 1.00 87.50 328 ALA A O 1
ATOM 2438 N N . ARG A 1 329 ? -67.057 -13.823 92.864 1.00 91.19 329 ARG A N 1
ATOM 2439 C CA . ARG A 1 329 ? -68.530 -13.908 92.811 1.00 91.19 329 ARG A CA 1
ATOM 2440 C C . ARG A 1 329 ? -69.068 -15.162 93.497 1.00 91.19 329 ARG A C 1
ATOM 2442 O O . ARG A 1 329 ? -70.117 -15.079 94.144 1.00 91.19 329 ARG A O 1
ATOM 2449 N N . ALA A 1 330 ? -68.394 -16.300 93.347 1.00 88.88 330 ALA A N 1
ATOM 2450 C CA . ALA A 1 330 ? -68.748 -17.538 94.031 1.00 88.88 330 ALA A CA 1
ATOM 2451 C C . ALA A 1 330 ? -68.573 -17.385 95.549 1.00 88.88 330 ALA A C 1
ATOM 2453 O O . ALA A 1 330 ? -69.533 -17.610 96.281 1.00 88.88 330 ALA A O 1
ATOM 2454 N N . GLU A 1 331 ? -67.427 -16.868 96.001 1.00 89.31 331 GLU A N 1
ATOM 2455 C CA . GLU A 1 331 ? -67.149 -16.558 97.410 1.00 89.31 331 GLU A CA 1
ATOM 2456 C C . GLU A 1 331 ? -68.183 -15.586 97.991 1.00 89.31 331 GLU A C 1
ATOM 2458 O O . GLU A 1 331 ? -68.735 -15.826 99.062 1.00 89.31 331 GLU A O 1
ATOM 2463 N N . LEU A 1 332 ? -68.530 -14.513 97.268 1.00 88.88 332 LEU A N 1
ATOM 2464 C CA . LEU A 1 332 ? -69.573 -13.580 97.704 1.00 88.88 332 LEU A CA 1
ATOM 2465 C C . LEU A 1 332 ? -70.942 -14.268 97.820 1.00 88.88 332 LEU A C 1
ATOM 2467 O O . LEU A 1 332 ? -71.712 -13.973 98.738 1.00 88.88 332 LEU A O 1
ATOM 2471 N N . THR A 1 333 ? -71.262 -15.181 96.901 1.00 89.56 333 THR A N 1
ATOM 2472 C CA . THR A 1 333 ? -72.510 -15.954 96.937 1.00 89.56 333 THR A CA 1
ATOM 2473 C C . THR A 1 333 ? -72.535 -16.894 98.139 1.00 89.56 333 THR A C 1
ATOM 2475 O O . THR A 1 333 ? -73.537 -16.914 98.854 1.00 89.56 333 THR A O 1
ATOM 2478 N N . GLU A 1 334 ? -71.441 -17.610 98.403 1.00 87.75 334 GLU A N 1
ATOM 2479 C CA . GLU A 1 334 ? -71.285 -18.476 99.575 1.00 87.75 334 GLU A CA 1
ATOM 2480 C C . GLU A 1 334 ? -71.375 -17.683 100.878 1.00 87.75 334 GLU A C 1
ATOM 2482 O O . GLU A 1 334 ? -72.176 -18.035 101.738 1.00 87.75 334 GLU A O 1
ATOM 2487 N N . LEU A 1 335 ? -70.664 -16.557 101.003 1.00 86.56 335 LEU A N 1
ATOM 2488 C CA . LEU A 1 335 ? -70.762 -15.661 102.161 1.00 86.56 335 LEU A CA 1
ATOM 2489 C C . LEU A 1 335 ? -72.192 -15.151 102.363 1.00 86.56 335 LEU A C 1
ATOM 2491 O O . LEU A 1 335 ? -72.686 -15.098 103.487 1.00 86.56 335 LEU A O 1
ATOM 2495 N N . THR A 1 336 ? -72.895 -14.816 101.279 1.00 85.00 336 THR A N 1
ATOM 2496 C CA . THR A 1 336 ? -74.295 -14.377 101.355 1.00 85.00 336 THR A CA 1
ATOM 2497 C C . THR A 1 336 ? -75.218 -15.516 101.795 1.00 85.00 336 THR A C 1
ATOM 2499 O O . THR A 1 336 ? -76.165 -15.284 102.549 1.00 85.00 336 THR A O 1
ATOM 2502 N N . GLN A 1 337 ? -74.977 -16.746 101.335 1.00 88.75 337 GLN A N 1
ATOM 2503 C CA . GLN A 1 337 ? -75.726 -17.930 101.764 1.00 88.75 337 GLN A CA 1
ATOM 2504 C C . GLN A 1 337 ? -75.439 -18.278 103.227 1.00 88.75 337 GLN A C 1
ATOM 2506 O O . GLN A 1 337 ? -76.387 -18.487 103.981 1.00 88.75 337 GLN A O 1
ATOM 2511 N N . ALA A 1 338 ? -74.172 -18.253 103.644 1.00 84.88 338 ALA A N 1
ATOM 2512 C CA . ALA A 1 338 ? -73.743 -18.458 105.022 1.00 84.88 338 ALA A CA 1
ATOM 2513 C C . ALA A 1 338 ? -74.372 -17.414 105.953 1.00 84.88 338 ALA A C 1
ATOM 2515 O O . ALA A 1 338 ? -75.033 -17.785 106.916 1.00 84.88 338 ALA A O 1
ATOM 2516 N N . ALA A 1 339 ? -74.307 -16.125 105.603 1.00 80.56 339 ALA A N 1
ATOM 2517 C CA . ALA A 1 339 ? -74.944 -15.057 106.373 1.00 80.56 339 ALA A CA 1
ATOM 2518 C C . ALA A 1 339 ? -76.476 -15.210 106.441 1.00 80.56 339 ALA A C 1
ATOM 2520 O O . ALA A 1 339 ? -77.100 -14.887 107.452 1.00 80.56 339 ALA A O 1
ATOM 2521 N N . ARG A 1 340 ? -77.124 -15.710 105.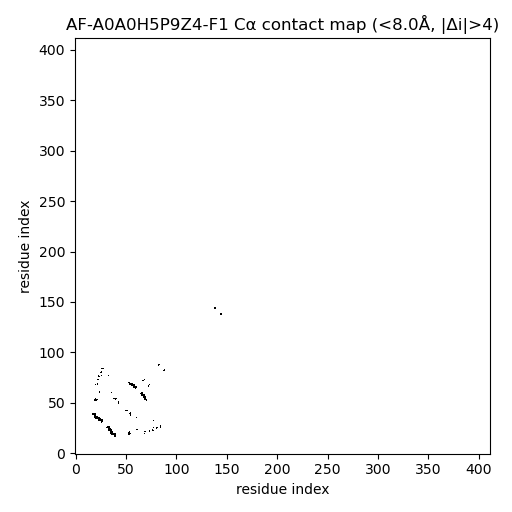376 1.00 85.81 340 ARG A N 1
ATOM 2522 C CA . ARG A 1 340 ? -78.565 -16.023 105.398 1.00 85.81 340 ARG A CA 1
ATOM 2523 C C . ARG A 1 340 ? -78.879 -17.199 106.319 1.00 85.81 340 ARG A C 1
ATOM 2525 O O . ARG A 1 340 ? -79.862 -17.106 107.051 1.00 85.81 340 ARG A O 1
ATOM 2532 N N . ALA A 1 341 ? -78.079 -18.262 106.271 1.00 85.38 341 ALA A N 1
ATOM 2533 C CA . ALA A 1 341 ? -78.224 -19.437 107.122 1.00 85.38 341 ALA A CA 1
ATOM 2534 C C . ALA A 1 341 ? -77.997 -19.082 108.597 1.00 85.38 341 ALA A C 1
ATOM 2536 O O . ALA A 1 341 ? -78.840 -19.400 109.426 1.00 85.38 341 ALA A O 1
ATOM 2537 N N . GLU A 1 342 ? -76.942 -18.327 108.903 1.00 85.19 342 GLU A N 1
ATOM 2538 C CA . GLU A 1 342 ? -76.642 -17.814 110.243 1.00 85.19 342 GLU A CA 1
ATOM 2539 C C . GLU A 1 342 ? -77.770 -16.916 110.759 1.00 85.19 342 GLU A C 1
ATOM 2541 O O . GLU A 1 342 ? -78.243 -17.075 111.881 1.00 85.19 342 GLU A O 1
ATOM 2546 N N . ARG A 1 343 ? -78.300 -16.017 109.921 1.00 86.38 343 ARG A N 1
ATOM 2547 C CA . ARG A 1 343 ? -79.456 -15.190 110.296 1.00 86.38 343 ARG A CA 1
ATOM 2548 C C . ARG A 1 343 ? -80.700 -16.029 110.603 1.00 86.38 343 ARG A C 1
ATOM 2550 O O . ARG A 1 343 ? -81.470 -15.662 111.489 1.00 86.38 343 ARG A O 1
ATOM 2557 N N . GLU A 1 344 ? -80.938 -17.107 109.861 1.00 86.94 344 GLU A N 1
ATOM 2558 C CA . GLU A 1 344 ? -82.074 -18.004 110.100 1.00 86.94 344 GLU A CA 1
ATOM 2559 C C . GLU A 1 344 ? -81.867 -18.852 111.361 1.00 86.94 344 GLU A C 1
ATOM 2561 O O . GLU A 1 344 ? -82.784 -18.985 112.172 1.00 86.94 344 GLU A O 1
ATOM 2566 N N . GLN A 1 345 ? -80.640 -19.322 111.589 1.00 86.00 345 GLN A N 1
ATOM 2567 C CA . GLN A 1 345 ? -80.233 -19.984 112.822 1.00 86.00 345 GLN A CA 1
ATOM 2568 C C . GLN A 1 345 ? -80.461 -19.069 114.030 1.00 86.00 345 GLN A C 1
ATOM 2570 O O . GLN A 1 345 ? -81.207 -19.447 114.930 1.00 86.00 345 GLN A O 1
ATOM 2575 N N . LEU A 1 346 ? -79.945 -17.835 114.007 1.00 82.88 346 LEU A N 1
ATOM 2576 C CA . LEU A 1 346 ? -80.144 -16.839 115.066 1.00 82.88 346 LEU A CA 1
ATOM 2577 C C . LEU A 1 346 ? -81.629 -16.519 115.297 1.00 82.88 346 LEU A C 1
ATOM 2579 O O . LEU A 1 346 ? -82.050 -16.279 116.428 1.00 82.88 346 LEU A O 1
ATOM 2583 N N . ARG A 1 347 ? -82.459 -16.526 114.246 1.00 86.06 347 ARG A N 1
ATOM 2584 C CA . ARG A 1 347 ? -83.919 -16.388 114.389 1.00 86.06 347 ARG A CA 1
ATOM 2585 C C . ARG A 1 347 ? -84.545 -17.584 115.092 1.00 86.06 347 ARG A C 1
ATOM 2587 O O . ARG A 1 347 ? -85.428 -17.377 115.923 1.00 86.06 347 ARG A O 1
ATOM 2594 N N . SER A 1 348 ? -84.108 -18.798 114.766 1.00 84.00 348 SER A N 1
ATOM 2595 C CA . SER A 1 348 ? -84.573 -20.019 115.427 1.00 84.00 348 SER A CA 1
ATOM 2596 C C . SER A 1 348 ? -84.146 -20.056 116.898 1.00 84.00 348 SER A C 1
ATOM 2598 O O . SER A 1 348 ? -84.979 -20.315 117.762 1.00 84.00 348 SER A O 1
ATOM 2600 N N . GLU A 1 349 ? -82.903 -19.671 117.199 1.00 82.75 349 GLU A N 1
ATOM 2601 C CA . GLU A 1 349 ? -82.361 -19.570 118.556 1.00 82.75 349 GLU A CA 1
ATOM 2602 C C . GLU A 1 349 ? -83.117 -18.510 119.362 1.00 82.75 349 GLU A C 1
ATOM 2604 O O . GLU A 1 349 ? -83.570 -18.777 120.473 1.00 82.75 349 GLU A O 1
ATOM 2609 N N . LEU A 1 350 ? -83.372 -17.332 118.778 1.00 84.94 350 LEU A N 1
ATOM 2610 C CA . LEU A 1 350 ? -84.189 -16.290 119.404 1.00 84.94 350 LEU A CA 1
ATOM 2611 C C . LEU A 1 350 ? -85.635 -16.757 119.639 1.00 84.94 350 LEU A C 1
ATOM 2613 O O . LEU A 1 350 ? -86.250 -16.391 120.644 1.00 84.94 350 LEU A O 1
ATOM 2617 N N . ALA A 1 351 ? -86.208 -17.535 118.718 1.00 85.00 351 ALA A N 1
ATOM 2618 C CA . ALA A 1 351 ? -87.539 -18.110 118.878 1.00 85.00 351 ALA A CA 1
ATOM 2619 C C . ALA A 1 351 ? -87.572 -19.160 120.002 1.00 85.00 351 ALA A C 1
ATOM 2621 O O . ALA A 1 351 ? -88.502 -19.113 120.811 1.00 85.00 351 ALA A O 1
ATOM 2622 N N . SER A 1 352 ? -86.551 -20.024 120.097 1.00 82.62 352 SER A N 1
ATOM 2623 C CA . SER A 1 352 ? -86.377 -21.002 121.182 1.00 82.62 352 SER A CA 1
ATOM 2624 C C . SER A 1 352 ? -86.227 -20.305 122.526 1.00 82.62 352 SER A C 1
ATOM 2626 O O . SER A 1 352 ? -87.038 -20.527 123.418 1.00 82.62 352 SER A O 1
ATOM 2628 N N . ALA A 1 353 ? -85.313 -19.338 122.636 1.00 78.44 353 ALA A N 1
ATOM 2629 C CA . ALA A 1 353 ? -85.110 -18.558 123.854 1.00 78.44 353 ALA A CA 1
ATOM 2630 C C . ALA A 1 353 ? -86.389 -17.819 124.292 1.00 78.44 353 ALA A C 1
ATOM 2632 O O . ALA A 1 353 ? -86.694 -17.711 125.477 1.00 78.44 353 ALA A O 1
ATOM 2633 N N . ARG A 1 354 ? -87.200 -17.328 123.342 1.00 83.88 354 ARG A N 1
ATOM 2634 C CA . ARG A 1 354 ? -88.517 -16.728 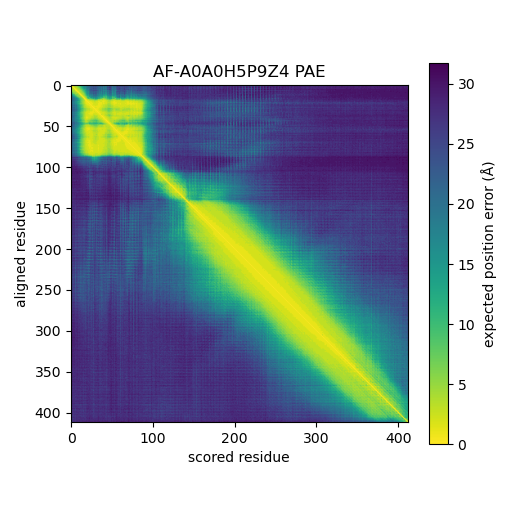123.638 1.00 83.88 354 ARG A CA 1
ATOM 2635 C C . ARG A 1 354 ? -89.578 -17.749 124.048 1.00 83.88 354 ARG A C 1
ATOM 2637 O O . ARG A 1 354 ? -90.557 -17.351 124.685 1.00 83.88 354 ARG A O 1
ATOM 2644 N N . ALA A 1 355 ? -89.471 -19.000 123.612 1.00 80.12 355 ALA A N 1
ATOM 2645 C CA . ALA A 1 355 ? -90.350 -20.087 124.030 1.00 80.12 355 ALA A CA 1
ATOM 2646 C C . ALA A 1 355 ? -89.963 -20.575 125.434 1.00 80.12 355 ALA A C 1
ATOM 2648 O O . ALA A 1 355 ? -90.833 -20.627 126.297 1.00 80.12 355 ALA A O 1
ATOM 2649 N N . GLU A 1 356 ? -88.672 -20.790 125.689 1.00 78.56 356 GLU A N 1
ATOM 2650 C CA . GLU A 1 356 ? -88.097 -21.104 127.004 1.00 78.56 356 GLU A CA 1
ATOM 2651 C C . GLU A 1 356 ? -88.436 -20.016 128.026 1.00 78.56 356 GLU A C 1
ATOM 2653 O O . GLU A 1 356 ? -89.104 -20.289 129.013 1.00 78.56 356 GLU A O 1
ATOM 2658 N N . ALA A 1 357 ? -88.172 -18.740 127.727 1.00 73.69 357 ALA A N 1
ATOM 2659 C CA . ALA A 1 357 ? -88.525 -17.636 128.623 1.00 73.69 357 ALA A CA 1
ATOM 2660 C C . ALA A 1 357 ? -90.043 -17.451 128.835 1.00 73.69 357 ALA A C 1
ATOM 2662 O O . ALA A 1 357 ? -90.458 -16.682 129.712 1.00 73.69 357 ALA A O 1
ATOM 2663 N N . ARG A 1 358 ? -90.893 -18.056 127.992 1.00 82.81 358 ARG A N 1
ATOM 2664 C CA . ARG A 1 358 ? -92.345 -18.139 128.223 1.00 82.81 358 ARG A CA 1
ATOM 2665 C C . ARG A 1 358 ? -92.678 -19.322 129.124 1.00 82.81 358 ARG A C 1
ATOM 2667 O O . ARG A 1 358 ? -93.428 -19.119 130.071 1.00 82.81 358 ARG A O 1
ATOM 2674 N N . ALA A 1 359 ? -92.093 -20.487 128.863 1.00 78.50 359 ALA A N 1
ATOM 2675 C CA . ALA A 1 359 ? -92.227 -21.674 129.697 1.00 78.50 359 ALA A CA 1
ATOM 2676 C C . ALA A 1 359 ? -91.747 -21.409 131.132 1.00 78.50 359 ALA A C 1
ATOM 2678 O O . ALA A 1 359 ? -92.506 -21.647 132.061 1.00 78.50 359 ALA A O 1
ATOM 2679 N N . ASP A 1 360 ? -90.579 -20.790 131.317 1.00 76.88 360 ASP A N 1
ATOM 2680 C CA . ASP A 1 360 ? -90.036 -20.431 132.633 1.00 76.88 360 ASP A CA 1
ATOM 2681 C C . ASP A 1 360 ? -90.940 -19.451 133.384 1.00 76.88 360 ASP A C 1
ATOM 2683 O O . ASP A 1 360 ? -91.134 -19.565 134.591 1.00 76.88 360 ASP A O 1
ATOM 2687 N N . ARG A 1 361 ? -91.537 -18.479 132.680 1.00 77.00 361 ARG A N 1
ATOM 2688 C CA . ARG A 1 361 ? -92.498 -17.543 133.287 1.00 77.00 361 ARG A CA 1
ATOM 2689 C C . ARG A 1 361 ? -93.797 -18.227 133.687 1.00 77.00 361 ARG A C 1
ATOM 2691 O O . ARG A 1 361 ? -94.347 -17.894 134.734 1.00 77.00 361 ARG A O 1
ATOM 2698 N N . GLU A 1 362 ? -94.299 -19.130 132.852 1.00 81.56 362 GLU A N 1
ATOM 2699 C CA . GLU A 1 362 ? -95.476 -19.941 133.160 1.00 81.56 362 GLU A CA 1
ATOM 2700 C C . GLU A 1 362 ? -95.183 -20.822 134.380 1.00 81.56 362 GLU A C 1
ATOM 2702 O O . GLU A 1 362 ? -95.941 -20.822 135.347 1.00 81.56 362 GLU A O 1
ATOM 2707 N N . GLN A 1 363 ? -94.018 -21.469 134.401 1.00 79.94 363 GLN A N 1
ATOM 2708 C CA . GLN A 1 363 ? -93.557 -22.300 135.502 1.00 79.94 363 GLN A CA 1
ATOM 2709 C C . GLN A 1 363 ? -93.417 -21.499 136.798 1.00 79.94 363 GLN A C 1
ATOM 2711 O O . GLN A 1 363 ? -94.049 -21.858 137.785 1.00 79.94 363 GLN A O 1
ATOM 2716 N N . MET A 1 364 ? -92.741 -20.344 136.779 1.00 76.12 364 MET A N 1
ATOM 2717 C CA . MET A 1 364 ? -92.661 -19.457 137.946 1.00 76.12 364 MET A CA 1
ATOM 2718 C C . MET A 1 364 ? -94.039 -18.998 138.435 1.00 76.12 364 MET A C 1
ATOM 2720 O O . MET A 1 364 ? -94.253 -18.894 139.639 1.00 76.12 364 MET A O 1
ATOM 2724 N N . ARG A 1 365 ? -94.998 -18.729 137.537 1.00 81.06 365 ARG A N 1
ATOM 2725 C CA . ARG A 1 365 ? -96.379 -18.399 137.937 1.00 81.06 365 ARG A CA 1
ATOM 2726 C C . ARG A 1 365 ? -97.069 -19.573 138.616 1.00 81.06 365 ARG A C 1
ATOM 2728 O O . ARG A 1 365 ? -97.768 -19.365 139.604 1.00 81.06 365 ARG A O 1
ATOM 2735 N N . THR A 1 366 ? -96.874 -20.778 138.092 1.00 79.88 366 THR A N 1
ATOM 2736 C CA . THR A 1 366 ? -97.461 -22.003 138.645 1.00 79.88 366 THR A CA 1
ATOM 2737 C C . THR A 1 366 ? -96.864 -22.312 140.019 1.00 79.88 366 THR A C 1
ATOM 2739 O O . THR A 1 366 ? -97.604 -22.560 140.969 1.00 79.88 366 THR A O 1
ATOM 2742 N N . ASP A 1 367 ? -95.542 -22.196 140.152 1.00 75.31 367 ASP A N 1
ATOM 2743 C CA . ASP A 1 367 ? -94.811 -22.385 141.406 1.00 75.31 367 ASP A CA 1
ATOM 2744 C C . ASP A 1 367 ? -95.209 -21.337 142.451 1.00 75.31 367 ASP A C 1
ATOM 2746 O O . ASP A 1 367 ? -95.480 -21.684 143.601 1.00 75.31 367 ASP A O 1
ATOM 2750 N N . HIS A 1 368 ? -95.335 -20.069 142.047 1.00 72.69 368 HIS A N 1
ATOM 2751 C CA . HIS A 1 368 ? -95.764 -18.991 142.934 1.00 72.69 368 HIS A CA 1
ATOM 2752 C C . HIS A 1 368 ? -97.231 -19.142 143.365 1.00 72.69 368 HIS A C 1
ATOM 2754 O O . HIS A 1 368 ? -97.562 -18.906 144.526 1.00 72.69 368 HIS A O 1
ATOM 2760 N N . ALA A 1 369 ? -98.116 -19.599 142.471 1.00 78.88 369 ALA A N 1
ATOM 2761 C CA . ALA A 1 369 ? -99.494 -19.938 142.821 1.00 78.88 369 ALA A CA 1
ATOM 2762 C C . ALA A 1 369 ? -99.556 -21.118 143.810 1.00 78.88 369 ALA A C 1
ATOM 2764 O O . ALA A 1 369 ? -100.332 -21.080 144.766 1.00 78.88 369 ALA A O 1
ATOM 2765 N N . ALA A 1 370 ? -98.706 -22.134 143.630 1.00 75.75 370 ALA A N 1
ATOM 2766 C CA . ALA A 1 370 ? -98.578 -23.247 144.568 1.00 75.75 370 ALA A CA 1
ATOM 2767 C C . ALA A 1 370 ? -98.006 -22.803 145.928 1.00 75.75 370 ALA A C 1
ATOM 2769 O O . ALA A 1 370 ? -98.417 -23.304 146.973 1.00 75.75 370 ALA A O 1
ATOM 2770 N N . GLU A 1 371 ? -97.077 -21.848 145.944 1.00 75.62 371 GLU A N 1
ATOM 2771 C CA . GLU A 1 371 ? -96.512 -21.273 147.167 1.00 75.62 371 GLU A CA 1
ATOM 2772 C C . GLU A 1 371 ? -97.524 -20.402 147.928 1.00 75.62 371 GLU A C 1
ATOM 2774 O O . GLU A 1 371 ? -97.634 -20.513 149.153 1.00 75.62 371 GLU A O 1
ATOM 2779 N N . LEU A 1 372 ? -98.341 -19.622 147.213 1.00 77.00 372 LEU A N 1
ATOM 2780 C CA . LEU A 1 372 ? -99.483 -18.904 147.782 1.00 77.00 372 LEU A CA 1
ATOM 2781 C C . LEU A 1 372 ? -100.504 -19.871 148.392 1.00 77.00 372 LEU A C 1
ATOM 2783 O O . LEU A 1 372 ? -100.907 -19.683 149.534 1.00 77.00 372 LEU A O 1
ATOM 2787 N N . ALA A 1 373 ? -100.860 -20.953 147.694 1.00 75.94 373 ALA A N 1
ATOM 2788 C CA . ALA A 1 373 ? -101.766 -21.967 148.235 1.00 75.94 373 ALA A CA 1
ATOM 2789 C C . ALA A 1 373 ? -101.223 -22.597 149.534 1.00 75.94 373 ALA A C 1
ATOM 2791 O O . ALA A 1 373 ? -101.944 -22.662 150.530 1.00 75.94 373 ALA A O 1
ATOM 2792 N N . ARG A 1 374 ? -99.932 -22.967 149.566 1.00 75.25 374 ARG A N 1
ATOM 2793 C CA . ARG A 1 374 ? -99.270 -23.521 150.764 1.00 75.25 374 ARG A CA 1
ATOM 2794 C C . ARG A 1 374 ? -99.234 -22.538 151.934 1.00 75.25 374 ARG A C 1
ATOM 2796 O O . ARG A 1 374 ? -99.498 -22.923 153.071 1.00 75.25 374 ARG A O 1
ATOM 2803 N N . THR A 1 375 ? -98.904 -21.273 151.680 1.00 71.62 375 THR A N 1
ATOM 2804 C CA . THR A 1 375 ? -98.858 -20.237 152.729 1.00 71.62 375 THR A CA 1
ATOM 2805 C C . THR A 1 375 ? -100.250 -19.898 153.254 1.00 71.62 375 THR A C 1
ATOM 2807 O O . THR A 1 375 ? -100.415 -19.675 154.452 1.00 71.62 375 THR A O 1
ATOM 2810 N N . GLN A 1 376 ? -101.265 -19.937 152.394 1.00 76.06 376 GLN A N 1
ATOM 2811 C CA . GLN A 1 376 ? -102.653 -19.692 152.767 1.00 76.06 376 GLN A CA 1
ATOM 2812 C C . GLN A 1 376 ? -103.250 -20.868 153.555 1.00 76.06 376 GLN A C 1
ATOM 2814 O O . GLN A 1 376 ? -103.930 -20.639 154.555 1.00 76.06 376 GLN A O 1
ATOM 2819 N N . GLU A 1 377 ? -102.927 -22.116 153.203 1.00 72.31 377 GLU A N 1
ATOM 2820 C CA . GLU A 1 377 ? -103.227 -23.293 154.034 1.00 72.31 377 GLU A CA 1
ATOM 2821 C C . GLU A 1 377 ? -102.525 -23.233 155.396 1.00 72.31 377 GLU A C 1
ATOM 2823 O O . GLU A 1 377 ? -103.169 -23.462 156.419 1.00 72.31 377 GLU A O 1
ATOM 2828 N N . ALA A 1 378 ? -101.240 -22.862 155.440 1.00 70.19 378 ALA A N 1
ATOM 2829 C CA . ALA A 1 378 ? -100.495 -22.719 156.692 1.00 70.19 378 ALA A CA 1
ATOM 2830 C C . ALA A 1 378 ? -101.069 -21.609 157.593 1.00 70.19 378 ALA A C 1
ATOM 2832 O O . ALA A 1 378 ? -101.199 -21.798 158.805 1.00 70.19 378 ALA A O 1
ATOM 2833 N N . ALA A 1 379 ? -101.472 -20.476 157.010 1.00 68.88 379 ALA A N 1
ATOM 2834 C CA . ALA A 1 379 ? -102.134 -19.389 157.727 1.00 68.88 379 ALA A CA 1
ATOM 2835 C C . ALA A 1 379 ? -103.519 -19.811 158.246 1.00 68.88 379 ALA A C 1
ATOM 2837 O O . ALA A 1 379 ? -103.855 -19.546 159.400 1.00 68.88 379 ALA A O 1
ATOM 2838 N N . ASN A 1 380 ? -104.304 -20.531 157.440 1.00 76.19 380 ASN A N 1
ATOM 2839 C CA . ASN A 1 380 ? -105.598 -21.070 157.862 1.00 76.19 380 ASN A CA 1
ATOM 2840 C C . ASN A 1 380 ? -105.443 -22.101 158.992 1.00 76.19 380 ASN A C 1
ATOM 2842 O O . ASN A 1 380 ? -106.215 -22.076 159.952 1.00 76.19 380 ASN A O 1
ATOM 2846 N N . ALA A 1 381 ? -104.417 -22.954 158.927 1.00 71.62 381 ALA A N 1
ATOM 2847 C CA . ALA A 1 381 ? -104.078 -23.897 159.990 1.00 71.62 381 ALA A CA 1
ATOM 2848 C C . ALA A 1 381 ? -103.653 -23.178 161.285 1.00 71.62 381 ALA A C 1
ATOM 2850 O O . ALA A 1 381 ? -104.089 -23.567 162.368 1.00 71.62 381 ALA A O 1
ATOM 2851 N N . GLN A 1 382 ? -102.878 -22.090 161.193 1.00 71.19 382 GLN A N 1
ATOM 2852 C CA . GLN A 1 382 ? -102.531 -21.251 162.348 1.00 71.19 382 GLN A CA 1
ATOM 2853 C C . GLN A 1 382 ? -103.752 -20.554 162.959 1.00 71.19 382 GLN A C 1
ATOM 2855 O O . GLN A 1 382 ? -103.889 -20.531 164.180 1.00 71.19 382 GLN A O 1
ATOM 2860 N N . VAL A 1 383 ? -104.665 -20.019 162.142 1.00 77.38 383 VAL A N 1
ATOM 2861 C CA . VAL A 1 383 ? -105.907 -19.394 162.630 1.00 77.38 383 VAL A CA 1
ATOM 2862 C C . VAL A 1 383 ? -106.813 -20.426 163.304 1.00 77.38 383 VAL A C 1
ATOM 2864 O O . VAL A 1 383 ? -107.390 -20.136 164.352 1.00 77.38 383 VAL A O 1
ATOM 2867 N N . ALA A 1 384 ? -106.914 -21.636 162.748 1.00 71.81 384 ALA A N 1
ATOM 2868 C CA . ALA A 1 384 ? -107.650 -22.736 163.366 1.00 71.81 384 ALA A CA 1
ATOM 2869 C C . ALA A 1 384 ? -107.034 -23.142 164.718 1.00 71.81 384 ALA A C 1
ATOM 2871 O O . ALA A 1 384 ? -107.758 -23.252 165.706 1.00 71.81 384 ALA A O 1
ATOM 2872 N N . ALA A 1 385 ? -105.704 -23.264 164.791 1.00 71.69 385 ALA A N 1
ATOM 2873 C CA . ALA A 1 385 ? -104.987 -23.576 166.027 1.00 71.69 385 ALA A CA 1
ATOM 2874 C C . ALA A 1 385 ? -105.135 -22.474 167.094 1.00 71.69 385 ALA A C 1
ATOM 2876 O O . ALA A 1 385 ? -105.359 -22.771 168.267 1.00 71.69 385 ALA A O 1
ATOM 2877 N N . LEU A 1 386 ? -105.069 -21.197 166.700 1.00 71.94 386 LEU A N 1
ATOM 2878 C CA . LEU A 1 386 ? -105.252 -20.060 167.610 1.00 71.94 386 LEU A CA 1
ATOM 2879 C C . LEU A 1 386 ? -106.694 -19.949 168.117 1.00 71.94 386 LEU A C 1
ATOM 2881 O O . LEU A 1 386 ? -106.894 -19.662 169.295 1.00 71.94 386 LEU A O 1
ATOM 2885 N N . ARG A 1 387 ? -107.700 -20.227 167.275 1.00 74.81 387 ARG A N 1
ATOM 2886 C CA . ARG A 1 387 ? -109.105 -20.315 167.715 1.00 74.81 387 ARG A CA 1
ATOM 2887 C C . ARG A 1 387 ? -109.310 -21.443 168.720 1.00 74.81 387 ARG A C 1
ATOM 2889 O O . ARG A 1 387 ? -109.908 -21.219 169.764 1.00 74.81 387 ARG A O 1
ATOM 2896 N N . GLN A 1 388 ? -108.738 -22.614 168.453 1.00 71.19 388 GLN A N 1
ATOM 2897 C CA . GLN A 1 388 ? -108.817 -23.759 169.357 1.00 71.19 388 GLN A CA 1
ATOM 2898 C C . GLN A 1 388 ? -108.129 -23.477 170.707 1.00 71.19 388 GLN A C 1
ATOM 2900 O O . GLN A 1 388 ? -108.648 -23.850 171.761 1.00 71.19 388 GLN A O 1
ATOM 2905 N N . ALA A 1 389 ? -106.998 -22.763 170.703 1.00 68.44 389 ALA A N 1
ATOM 2906 C CA . ALA A 1 389 ? -106.328 -22.307 171.921 1.00 68.44 389 ALA A CA 1
ATOM 2907 C C . ALA A 1 389 ? -107.166 -21.277 172.704 1.00 68.44 389 ALA A C 1
ATOM 2909 O O . ALA A 1 389 ? -107.217 -21.343 173.933 1.00 68.44 389 ALA A O 1
ATOM 2910 N N . LEU A 1 390 ? -107.857 -20.367 172.007 1.00 74.81 390 LEU A N 1
ATOM 2911 C CA . LEU A 1 390 ? -108.741 -19.373 172.618 1.00 74.81 390 LEU A CA 1
ATOM 2912 C C . LEU A 1 390 ? -109.962 -20.028 173.285 1.00 74.81 390 LEU A C 1
ATOM 2914 O O . LEU A 1 390 ? -110.286 -19.705 174.426 1.00 74.81 390 LEU A O 1
ATOM 2918 N N . ASP A 1 391 ? -110.593 -20.995 172.617 1.00 72.00 391 ASP A N 1
ATOM 2919 C CA . ASP A 1 391 ? -111.727 -21.749 173.169 1.00 72.00 391 ASP A CA 1
ATOM 2920 C C . ASP A 1 391 ? -111.308 -22.590 174.385 1.00 72.00 391 ASP A C 1
ATOM 2922 O O . ASP A 1 391 ? -112.017 -22.656 175.394 1.00 72.00 391 ASP A O 1
ATOM 2926 N N . THR A 1 392 ? -110.103 -23.166 174.342 1.00 70.69 392 THR A N 1
ATOM 2927 C CA . THR A 1 392 ? -109.523 -23.887 175.484 1.00 70.69 392 THR A CA 1
ATOM 2928 C C . THR A 1 392 ? -109.282 -22.938 176.663 1.00 70.69 392 THR A C 1
ATOM 2930 O O . THR A 1 392 ? -109.647 -23.260 177.799 1.00 70.69 392 THR A O 1
ATOM 2933 N N . ALA A 1 393 ? -108.743 -21.740 176.412 1.00 65.94 393 ALA A N 1
ATOM 2934 C CA . ALA A 1 393 ? -108.535 -20.721 177.440 1.00 65.94 393 ALA A CA 1
ATOM 2935 C C . ALA A 1 393 ? -109.861 -20.254 178.065 1.00 65.94 393 ALA A C 1
ATOM 2937 O O . ALA A 1 393 ? -109.964 -20.212 179.292 1.00 65.94 393 ALA A O 1
ATOM 2938 N N . HIS A 1 394 ? -110.900 -20.006 177.260 1.00 69.12 394 HIS A N 1
ATOM 2939 C CA . HIS A 1 394 ? -112.229 -19.655 177.768 1.00 69.12 394 HIS A CA 1
ATOM 2940 C C . HIS A 1 394 ? -112.842 -20.765 178.629 1.00 69.12 394 HIS A C 1
ATOM 2942 O O . HIS A 1 394 ? -113.325 -20.482 179.723 1.00 69.12 394 HIS A O 1
ATOM 2948 N N . SER A 1 395 ? -112.742 -22.034 178.213 1.00 65.25 395 SER A N 1
ATOM 2949 C CA . SER A 1 395 ? -113.227 -23.159 179.031 1.00 65.25 395 SER A CA 1
ATOM 2950 C C . SER A 1 395 ? -112.493 -23.274 180.376 1.00 65.25 395 SER A C 1
ATOM 2952 O O . SER A 1 395 ? -113.078 -23.656 181.391 1.00 65.25 395 SER A O 1
ATOM 2954 N N . THR A 1 396 ? -111.211 -22.895 180.406 1.00 64.62 396 THR A N 1
ATOM 2955 C CA . THR A 1 396 ? -110.380 -22.937 181.613 1.00 64.62 396 THR A CA 1
ATOM 2956 C C . THR A 1 396 ? -110.743 -21.805 182.573 1.00 64.62 396 THR A C 1
ATOM 2958 O O . THR A 1 396 ? -110.783 -22.031 183.782 1.00 64.62 396 THR A O 1
ATOM 2961 N N . ILE A 1 397 ? -111.048 -20.618 182.040 1.00 66.88 397 ILE A N 1
ATOM 2962 C CA . ILE A 1 397 ? -111.491 -19.453 182.815 1.00 66.88 397 ILE A CA 1
ATOM 2963 C C . ILE A 1 397 ? -112.857 -19.724 183.448 1.00 66.88 397 ILE A C 1
ATOM 2965 O O . ILE A 1 397 ? -112.974 -19.608 184.665 1.00 66.88 397 ILE A O 1
ATOM 2969 N N . SER A 1 398 ? -113.845 -20.200 182.681 1.00 67.00 398 SER A N 1
ATOM 2970 C CA . SER A 1 398 ? -115.165 -20.536 183.239 1.00 67.00 398 SER A CA 1
ATOM 2971 C C . SER A 1 398 ? -115.082 -21.610 184.330 1.00 67.00 398 SER A C 1
ATOM 2973 O O . SER A 1 398 ? -115.766 -21.524 185.346 1.00 67.00 398 SER A O 1
ATOM 2975 N N . ARG A 1 399 ? -114.178 -22.587 184.183 1.00 63.19 399 ARG A N 1
ATOM 2976 C CA . ARG A 1 399 ? -113.937 -23.611 185.211 1.00 63.19 399 ARG A CA 1
ATOM 2977 C C . ARG A 1 399 ? -113.341 -23.036 186.505 1.00 63.19 399 ARG A C 1
ATOM 2979 O O . ARG A 1 399 ? -113.707 -23.484 187.588 1.00 63.19 399 ARG A O 1
ATOM 2986 N N . LEU A 1 400 ? -112.433 -22.063 186.405 1.00 61.81 400 LEU A N 1
ATOM 2987 C CA . LEU A 1 400 ? -111.826 -21.399 187.568 1.00 61.81 400 LEU A CA 1
ATOM 2988 C C . LEU A 1 400 ? -112.809 -20.448 188.271 1.00 61.81 400 LEU A C 1
ATOM 2990 O O . LEU A 1 400 ? -112.781 -20.332 189.497 1.00 61.81 400 LEU A O 1
ATOM 2994 N N . GLU A 1 401 ? -113.702 -19.804 187.520 1.00 63.84 401 GLU A N 1
ATOM 2995 C CA . GLU A 1 401 ? -114.773 -18.965 188.071 1.00 63.84 401 GLU A CA 1
ATOM 2996 C C . GLU A 1 401 ? -115.787 -19.797 188.879 1.00 63.84 401 GLU A C 1
ATOM 2998 O O . GLU A 1 401 ? -116.160 -19.402 189.990 1.00 63.84 401 GLU A O 1
ATOM 3003 N N . ASP A 1 402 ? -116.130 -20.999 188.406 1.00 60.19 402 ASP A N 1
ATOM 3004 C CA . ASP A 1 402 ? -116.993 -21.944 189.130 1.00 60.19 402 ASP A CA 1
ATOM 3005 C C . ASP A 1 402 ? -116.343 -22.501 190.415 1.00 60.19 402 ASP A C 1
ATOM 3007 O O . ASP A 1 402 ? -117.017 -22.676 191.438 1.00 60.19 402 ASP A O 1
ATOM 3011 N N . GLU A 1 403 ? -115.028 -22.748 190.418 1.00 58.44 403 GLU A N 1
ATOM 3012 C CA . GLU A 1 403 ? -114.296 -23.176 191.623 1.00 58.44 403 GLU A CA 1
ATOM 3013 C C . GLU A 1 403 ? -114.222 -22.072 192.688 1.00 58.44 403 GLU A C 1
ATOM 3015 O O . GLU A 1 403 ? -114.350 -22.344 193.890 1.00 58.44 403 GLU A O 1
ATOM 3020 N N . MET A 1 404 ? -114.073 -20.813 192.268 1.00 59.75 404 MET A N 1
ATOM 3021 C CA . MET A 1 404 ? -114.058 -19.664 193.178 1.00 59.75 404 MET A CA 1
ATOM 3022 C C . MET A 1 404 ? -115.437 -19.379 193.785 1.00 59.75 404 MET A C 1
ATOM 3024 O O . MET A 1 404 ? -115.523 -18.993 194.955 1.00 59.75 404 MET A O 1
ATOM 3028 N N . ALA A 1 405 ? -116.519 -19.615 193.037 1.00 59.34 405 ALA A N 1
ATOM 3029 C CA . ALA A 1 405 ? -117.883 -19.503 193.549 1.00 59.34 405 ALA A CA 1
ATOM 3030 C C . ALA A 1 405 ? -118.196 -20.576 194.610 1.00 59.34 405 ALA A C 1
ATOM 3032 O O . ALA A 1 405 ? -118.853 -20.276 195.608 1.00 59.34 405 ALA A O 1
ATOM 3033 N N . ARG A 1 406 ? -117.663 -21.798 194.460 1.00 57.28 406 ARG A N 1
ATOM 3034 C CA . ARG A 1 406 ? -117.856 -22.891 195.435 1.00 57.28 406 ARG A CA 1
ATOM 3035 C C . ARG A 1 406 ? -117.072 -22.700 196.732 1.00 57.28 406 ARG A C 1
ATOM 3037 O O . ARG A 1 406 ? -117.600 -22.979 197.804 1.00 57.28 406 ARG A O 1
ATOM 3044 N N . ARG A 1 407 ? -115.854 -22.151 196.683 1.00 56.47 407 ARG A N 1
ATOM 3045 C CA . ARG A 1 407 ? -115.050 -21.917 197.903 1.00 56.47 407 ARG A CA 1
ATOM 3046 C C . ARG A 1 407 ? -115.577 -20.805 198.815 1.00 56.47 407 ARG A C 1
ATOM 3048 O O . ARG A 1 407 ? -115.216 -20.772 199.987 1.00 56.47 407 ARG A O 1
ATOM 3055 N N . LYS A 1 408 ? -116.466 -19.933 198.329 1.00 56.28 408 LYS A N 1
ATOM 3056 C CA . LYS A 1 408 ? -117.121 -18.886 199.136 1.00 56.28 408 LYS A CA 1
ATOM 3057 C C . LYS A 1 408 ? -118.285 -19.395 200.011 1.00 56.28 408 LYS A C 1
ATOM 3059 O O . LYS A 1 408 ? -118.865 -18.594 200.738 1.00 56.28 408 LYS A O 1
ATOM 3064 N N . GLY A 1 409 ? -118.613 -20.693 199.965 1.00 54.09 409 GLY A N 1
ATOM 3065 C CA . GLY A 1 409 ? -119.751 -21.286 200.683 1.00 54.09 409 GLY A CA 1
ATOM 3066 C C . GLY A 1 409 ? -119.460 -22.058 201.982 1.00 54.09 409 GLY A C 1
ATOM 3067 O O . GLY A 1 409 ? -120.411 -22.323 202.708 1.00 54.09 409 GLY A O 1
ATOM 3068 N N . GLU A 1 410 ? -118.209 -22.416 202.315 1.00 46.62 410 GLU A N 1
ATOM 3069 C CA . GLU A 1 410 ? -117.947 -23.528 203.267 1.00 46.62 410 GLU A CA 1
ATOM 3070 C C . GLU A 1 410 ? -117.053 -23.262 204.502 1.00 46.62 410 GLU A C 1
ATOM 3072 O O . GLU A 1 410 ? -116.626 -24.215 205.143 1.00 46.62 410 GLU A O 1
ATOM 3077 N N . GLN A 1 411 ? -116.819 -22.021 204.946 1.00 43.69 411 GLN A N 1
ATOM 3078 C CA . GLN A 1 411 ? -116.309 -21.795 206.319 1.00 43.69 411 GLN A CA 1
ATOM 3079 C C . GLN A 1 411 ? -117.065 -20.670 207.037 1.00 43.69 411 GLN A C 1
ATOM 3081 O O . GLN A 1 411 ? -116.644 -19.514 207.082 1.00 43.69 411 GLN A O 1
ATOM 3086 N N . LYS A 1 412 ? -118.216 -21.076 207.578 1.00 44.12 412 LYS A N 1
ATOM 3087 C CA . LYS A 1 412 ? -118.815 -20.605 208.827 1.00 44.12 412 LYS A CA 1
ATOM 3088 C C . LYS A 1 412 ? -118.626 -21.703 209.864 1.00 44.12 412 LYS A C 1
ATOM 3090 O O . LYS A 1 412 ? -118.768 -22.877 209.455 1.00 44.12 412 LYS A O 1
#

Solvent-accessible surface area (backbone atoms only — not comparable to full-atom values): 23170 Å² total; per-residue (Å²): 137,83,82,82,82,82,73,83,79,76,79,73,80,81,78,68,72,84,47,45,18,63,35,55,66,46,59,42,83,90,78,74,45,65,45,50,67,59,48,80,42,78,82,75,73,95,64,101,64,84,77,77,59,43,70,63,48,76,45,68,43,92,86,72,52,77,43,56,32,35,75,68,50,33,56,54,41,50,52,49,42,52,35,54,70,69,69,48,78,79,74,75,86,76,81,86,79,87,84,86,84,90,80,92,77,87,53,77,69,59,59,52,55,51,50,54,50,51,55,53,49,50,50,53,51,51,51,50,50,51,52,50,50,51,50,50,58,62,48,73,75,37,73,65,56,50,51,51,49,51,49,49,52,50,51,49,52,48,50,51,52,52,50,53,49,50,51,49,53,48,52,50,49,50,53,51,48,52,51,51,51,51,52,49,53,50,50,53,46,52,52,51,51,50,54,49,52,51,52,49,51,55,49,51,51,53,51,51,50,53,50,52,53,52,54,49,53,49,52,54,50,51,53,52,51,52,50,53,51,50,51,52,51,50,53,49,53,52,50,54,49,51,53,51,50,51,51,51,54,49,52,52,50,52,50,56,48,52,53,49,54,49,50,53,51,53,52,51,52,52,52,50,52,50,52,50,52,52,50,53,51,52,50,53,52,49,52,50,52,51,54,50,50,58,46,53,49,51,53,51,51,50,53,49,52,51,51,53,47,51,51,50,50,52,51,49,51,53,50,49,54,51,50,54,50,50,50,53,51,49,51,52,48,49,52,53,50,49,54,50,50,51,52,50,49,53,50,50,51,52,50,47,53,56,48,50,62,43,50,53,50,52,47,51,50,52,52,50,52,52,49,50,51,53,52,49,52,53,50,51,52,49,53,52,52,51,50,54,51,49,55,51,51,51,56,51,48,56,52,52,54,53,53,56,61,57,68,76,72,76,86,129

Secondary structure (DSSP, 8-state):
-PPPP----PPP-------B---EEEEETTTTEEEE--PBPPPPPSSSSPPPSS--SEEE-TTS-EEE-SHHHHHHHHHHHHHHHTT------PPPPPPPP------HHHHHHHHHHHHHHHHHHHHHHHHHHHHHHHHTT-HHHHHHHHHHHHHHHHHHHHHHHHHHHHHHHHHHHHHHHHHHHHHHHHHHHHHHHHHHHHHHHHHHHHHHHHHHHHHHHHHHHHHHHHHHHHHHHHHHHHHHHHHHHHHHHHHHHHHHHHHHHHHHHHHHHHHHHHHHHHHHHHHHHHHHHHHHHHHHHHHHHHHHHHHHHHHHHHHHHHHHHHHHHHHHHHHHHHHHHHHHHHHHHHHHHHHHHHHHHHHHHHHHHHHHHHHHHHHHHHHHHHHHHHHHHHHHHHHHHHHHHHHTTS--

Organism: Nocardia farcinica (NCBI:txid37329)

Foldseek 3Di:
DDDDDDDDPDDDPPVPPQQFAQQFQAADPVVRDGDGPGHGADDDPPDPDDDANHNQDWDQGPVRDTDGRHPVRSVVVSVVNVCVVVVNPPDDDDDDDDDDDDDDDDDPVVVVVVVVVVVVVVVVVVVVVVVVVVVCVVQVVDPVSVVVVVVVVVVVVVVVVVVVVVVVVVVVVVVVVVVVVVVVVVVVVVVVVVVVVVVVVVVVVVVVVVVVVVVVVVVVVVVVVVVVVVVVVVVVVVVVVVVVVVVVVVVVVVVVVVVVVVVVVVVVVVVVVVVVVVVVVVVVVVVVVVVVVVVVVVVVVVVVVVVVVVVVVVVVVVVVVVVVVVVVVVVVVVVVVVVVVVVVVVVVVVVVVVVVVVVVVVVVVVVVVVVVVVVVVVVVVVVVVVVVVVVVVVVVVVVVVVVVVVVVPPDD

Radius of gyration: 113.88 Å; Cα contacts (8 Å, |Δi|>4): 108; chains: 1; bounding box: 203×56×347 Å

Mean predicted aligned error: 20.58 Å

pLDDT: mean 82.43, std 17.07, range [36.44, 98.44]